Protein AF-0000000073250842 (afdb_homodimer)

Radius of gyration: 26.0 Å; Cα contacts (8 Å, |Δi|>4): 824; chains: 2; bounding box: 67×76×69 Å

Secondary structure (DSSP, 8-state):
--SS---HHHHHHHTT--STT-EEE--TT--HHHHHHHHHTT-EEEE-HHHHHHTT--SS-GGG-TT--SEEE----TTTS--SHHHHHHHHHHHHHHHHHHHHHHH------------HHHHTT-TTTSSS--TTS---EEEE---STTTHHHHHH-HHHIIIII--GGGEEEEEETTEEEEETTEEPPEEEEGGGSS-SS-------EEEEEEPHHHHHHHHHHHHHHHHHHHHHS-HHHHHHHHHHHTTSGGGTS--/--SS---HHHHHHHTT--STT-EEE--TT--HHHHHHHHHTT-EEEE-HHHHHHTT--SS-GGG-TT--SEEE----TTTS--SHHHHHHHHHHHHHHHHHHHHHHH------------HHHHTT-TTTSSS--TTS---EEEE---STTTHHHHHH-HHHIIIII--GGGEEEEEETTEEEEETTEEPPEEEEGGGSS-SS-------EEEEEEPHHHHHHHHHHHHHHHHHHHHHS-HHHHHHHHHHHTTSGGGTS--

InterPro domains:
  IPR006680 Amidohydrolase-related [PF01979] (78-181)
  IPR011059 Metal-dependent hydrolase, composite domain superfamily [G3DSA:2.30.40.10] (127-188)
  IPR011059 Metal-dependent hydrolase, composite domain superfamily [SSF51338] (118-209)
  IPR032466 Metal-dependent hydrolase [SSF51556] (9-132)
  IPR051607 Metallo-dependent Hydrolases [PTHR11271] (10-190)

Organism: Gibberella zeae (strain ATCC MYA-4620 / CBS 123657 / FGSC 9075 / NRRL 31084 / PH-1) (NCBI:txid229533)

pLDDT: mean 77.25, std 18.72, range [27.45, 96.19]

Foldseek 3Di:
DFDDDDCVLVVCVVVVNQALQAEAEQCARPDLVSLVSNVVRNYAYEYQQQCCVVVVSHLDLPQQDPSNLRYAYAHDDPVRHDRDVLVRLQSSLVSNQVSVCVVCVVVVDDDDDRPDRDQVCVSNVNVVADRDDDPPHFPWDWDFAQPDPQQVVVCVVPVVCSSNHRDDLQRGAWTAGRNRTQHHRSRGDFDFQQPVVPPDDPPPPPRSNRPVDTHDVVNVVVVVVVVVVVVVVVVVVDPVVVVVVVVCVVVPPVVVGPDD/DFDDQDCVLVVCVVVVNQALQAEAEQCARPDLVSLVSNVVRNYAYEYQQQCCVVVVSHLDLPQQDPSNLRYAYAHDDPVRHDRDVLVRLQSSLVSNQVSVCVVCVVVVDDDDDRPDRDQVCVSNVNVVADRDDDPPHFPWDWDFALPDPQQVVVCVVPVVCSSNHRDDLQRGAWTAGRNRTQHHRSRGDFDFQQVVVPPDDPPPPPRSNRPVDTHDVVNVVVVVVVVVVVVVVVVVVDPVVVVVVVVCVVVPPVVVGPDD

Structure (mmCIF, N/CA/C/O backbone):
data_AF-0000000073250842-model_v1
#
loop_
_entity.id
_entity.type
_entity.pdbx_description
1 polymer 'Chromosome 2, complete genome'
#
loop_
_atom_site.group_PDB
_atom_site.id
_atom_site.type_symbol
_atom_site.label_atom_id
_atom_site.label_alt_id
_atom_site.label_comp_id
_atom_site.label_asym_id
_atom_site.label_entity_id
_atom_site.label_seq_id
_atom_site.pdbx_PDB_ins_code
_atom_site.Cartn_x
_atom_site.Cartn_y
_atom_site.Cartn_z
_atom_site.occupancy
_atom_site.B_iso_or_equiv
_atom_site.auth_seq_id
_atom_site.auth_comp_id
_atom_site.auth_asym_id
_atom_site.auth_atom_id
_atom_site.pdbx_PDB_model_num
ATOM 1 N N . MET A 1 1 ? -15.117 -18.469 7.348 1 36.78 1 MET A N 1
ATOM 2 C CA . MET A 1 1 ? -13.945 -19.344 7.402 1 36.78 1 MET A CA 1
ATOM 3 C C . MET A 1 1 ? -14.125 -20.422 8.461 1 36.78 1 MET A C 1
ATOM 5 O O . MET A 1 1 ? -14.734 -20.188 9.5 1 36.78 1 MET A O 1
ATOM 9 N N . PRO A 1 2 ? -14.062 -21.625 8.008 1 42.16 2 PRO A N 1
ATOM 10 C CA . PRO A 1 2 ? -14.375 -22.672 8.992 1 42.16 2 PRO A CA 1
ATOM 11 C C . PRO A 1 2 ? -13.703 -22.438 10.336 1 42.16 2 PRO A C 1
ATOM 13 O O . PRO A 1 2 ? -12.633 -21.828 10.398 1 42.16 2 PRO A O 1
ATOM 16 N N . LYS A 1 3 ? -14.633 -22.641 11.297 1 47.72 3 LYS A N 1
ATOM 17 C CA . LYS A 1 3 ? -14.227 -22.797 12.688 1 47.72 3 LYS A CA 1
ATOM 18 C C . LYS A 1 3 ? -13.305 -24 12.867 1 47.72 3 LYS A C 1
ATOM 20 O O . LYS A 1 3 ? -13.586 -25.078 12.344 1 47.72 3 LYS A O 1
ATOM 25 N N . GLY A 1 4 ? -12.109 -23.734 13.086 1 57.78 4 GLY A N 1
ATOM 26 C CA . GLY A 1 4 ? -11.148 -24.766 13.438 1 57.78 4 GLY A CA 1
ATOM 27 C C . GLY A 1 4 ? -9.93 -24.781 12.531 1 57.78 4 GLY A C 1
ATOM 28 O O . GLY A 1 4 ? -9.828 -23.984 11.609 1 57.78 4 GLY A O 1
ATOM 29 N N . GLN A 1 5 ? -9.133 -25.766 12.938 1 69.44 5 GLN A N 1
ATOM 30 C CA . GLN A 1 5 ? -7.883 -25.969 12.211 1 69.44 5 GLN A CA 1
ATOM 31 C C . GLN A 1 5 ? -8.125 -26.656 10.875 1 69.44 5 GLN A C 1
ATOM 33 O O . GLN A 1 5 ? -8.75 -27.719 10.828 1 69.44 5 GLN A O 1
ATOM 38 N N . SER A 1 6 ? -7.738 -26.016 9.711 1 79.06 6 SER A N 1
ATOM 39 C CA . SER A 1 6 ? -7.848 -26.609 8.391 1 79.06 6 SER A CA 1
ATOM 40 C C . SER A 1 6 ? -7.129 -27.953 8.328 1 79.06 6 SER A C 1
ATOM 42 O O . SER A 1 6 ? -6.043 -28.109 8.891 1 79.06 6 SER A O 1
ATOM 44 N N . LYS A 1 7 ? -7.754 -29 7.699 1 88.81 7 LYS A N 1
ATOM 45 C CA . LYS A 1 7 ? -7.16 -30.328 7.531 1 88.81 7 LYS A CA 1
ATOM 46 C C . LYS A 1 7 ? -6.754 -30.562 6.078 1 88.81 7 LYS A C 1
ATOM 48 O O . LYS A 1 7 ? -6.488 -31.703 5.68 1 88.81 7 LYS A O 1
ATOM 53 N N . VAL A 1 8 ? -6.645 -29.562 5.375 1 88.81 8 VAL A N 1
ATOM 54 C CA . VAL A 1 8 ? -6.395 -29.625 3.938 1 88.81 8 VAL A CA 1
ATOM 55 C C . VAL A 1 8 ? -5.059 -30.312 3.68 1 88.81 8 VAL A C 1
ATOM 57 O O . VAL A 1 8 ? -4.973 -31.234 2.857 1 88.81 8 VAL A O 1
ATOM 60 N N . PRO A 1 9 ? -4.031 -30 4.438 1 92.38 9 PRO A N 1
ATOM 61 C CA . PRO A 1 9 ? -2.76 -30.688 4.176 1 92.38 9 PRO A CA 1
ATOM 62 C C . PRO A 1 9 ? -2.844 -32.188 4.395 1 92.38 9 PRO A C 1
ATOM 64 O O . PRO A 1 9 ? -2.34 -32.969 3.576 1 92.38 9 PRO A O 1
ATOM 67 N N . GLU A 1 10 ? -3.484 -32.562 5.414 1 93.75 10 GLU A N 1
ATOM 68 C CA . GLU A 1 10 ? -3.637 -34 5.703 1 93.75 10 GLU A CA 1
ATOM 69 C C . GLU A 1 10 ? -4.488 -34.688 4.645 1 93.75 10 GLU A C 1
ATOM 71 O O . GLU A 1 10 ? -4.191 -35.812 4.234 1 93.75 10 GLU A O 1
ATOM 76 N N . GLN A 1 11 ? -5.473 -34 4.293 1 93.06 11 GLN A N 1
ATOM 77 C CA . GLN A 1 11 ? -6.363 -34.562 3.275 1 93.06 11 GLN A CA 1
ATOM 78 C C . GLN A 1 11 ? -5.637 -34.75 1.946 1 93.06 11 GLN A C 1
ATOM 80 O O . GLN A 1 11 ? -5.766 -35.781 1.3 1 93.06 11 GLN A O 1
ATOM 85 N N . LEU A 1 12 ? -4.938 -33.75 1.578 1 93.88 12 LEU A N 1
ATOM 86 C CA . LEU A 1 12 ? -4.172 -33.844 0.339 1 93.88 12 LEU A CA 1
ATOM 87 C C . LEU A 1 12 ? -3.111 -34.938 0.436 1 93.88 12 LEU A C 1
ATOM 89 O O . LEU A 1 12 ? -2.857 -35.656 -0.538 1 93.88 12 LEU A O 1
ATOM 93 N N . SER A 1 13 ? -2.531 -35.094 1.581 1 94.19 13 SER A N 1
ATOM 94 C CA . SER A 1 13 ? -1.554 -36.156 1.809 1 94.19 13 SER A CA 1
ATOM 95 C C . SER A 1 13 ? -2.184 -37.531 1.645 1 94.19 13 SER A C 1
ATOM 97 O O . SER A 1 13 ? -1.63 -38.406 0.961 1 94.19 13 SER A O 1
ATOM 99 N N . ALA A 1 14 ? -3.283 -37.656 2.254 1 94.38 14 ALA A N 1
ATOM 100 C CA . ALA A 1 14 ? -3.99 -38.938 2.217 1 94.38 14 ALA A CA 1
ATOM 101 C C . ALA A 1 14 ? -4.352 -39.344 0.785 1 94.38 14 ALA A C 1
ATOM 103 O O . ALA A 1 14 ? -4.395 -40.531 0.446 1 94.38 14 ALA A O 1
ATOM 104 N N . CYS A 1 15 ? -4.543 -38.312 -0.047 1 95.12 15 CYS A N 1
ATOM 105 C CA . CYS A 1 15 ? -4.93 -38.531 -1.436 1 95.12 15 CYS A CA 1
ATOM 106 C C . CYS A 1 15 ? -3.703 -38.625 -2.334 1 95.12 15 CYS A C 1
ATOM 108 O O . CYS A 1 15 ? -3.828 -38.812 -3.547 1 95.12 15 CYS A O 1
ATOM 110 N N . GLY A 1 16 ? -2.504 -38.438 -1.726 1 94.12 16 GLY A N 1
ATOM 111 C CA . GLY A 1 16 ? -1.278 -38.5 -2.508 1 94.12 16 GLY A CA 1
ATOM 112 C C . GLY A 1 16 ? -1.083 -37.312 -3.41 1 94.12 16 GLY A C 1
ATOM 113 O O . GLY A 1 16 ? -0.461 -37.406 -4.469 1 94.12 16 GLY A O 1
ATOM 114 N N . LEU A 1 17 ? -1.635 -36.188 -3.008 1 93.75 17 LEU A N 1
ATOM 115 C CA . LEU A 1 17 ? -1.664 -35.031 -3.895 1 93.75 17 LEU A CA 1
ATOM 116 C C . LEU A 1 17 ? -0.632 -34 -3.467 1 93.75 17 LEU A C 1
ATOM 118 O O . LEU A 1 17 ? -0.398 -33.031 -4.18 1 93.75 17 LEU A O 1
ATOM 122 N N . LEU A 1 18 ? 0.034 -34.25 -2.393 1 94.38 18 LEU A N 1
ATOM 123 C CA . LEU A 1 18 ? 1.076 -33.312 -2.002 1 94.38 18 LEU A CA 1
ATOM 124 C C . LEU A 1 18 ? 2.346 -33.531 -2.816 1 94.38 18 LEU A C 1
ATOM 126 O O . LEU A 1 18 ? 2.689 -34.688 -3.139 1 94.38 18 LEU A O 1
ATOM 130 N N . GLY A 1 19 ? 2.973 -32.5 -3.16 1 93 19 GLY A N 1
ATOM 131 C CA . GLY A 1 19 ? 4.203 -32.562 -3.932 1 93 19 GLY A CA 1
ATOM 132 C C . GLY A 1 19 ? 4.609 -31.203 -4.5 1 93 19 GLY A C 1
ATOM 133 O O . GLY A 1 19 ? 3.934 -30.203 -4.277 1 93 19 GLY A O 1
ATOM 134 N N . PRO A 1 20 ? 5.688 -31.156 -5.199 1 89.38 20 PRO A N 1
ATOM 135 C CA . PRO A 1 20 ? 6.25 -29.906 -5.707 1 89.38 20 PRO A CA 1
ATOM 136 C C . PRO A 1 20 ? 5.414 -29.297 -6.832 1 89.38 20 PRO A C 1
ATOM 138 O O . PRO A 1 20 ? 5.637 -28.141 -7.215 1 89.38 20 PRO A O 1
ATOM 141 N N . ASP A 1 21 ? 4.438 -30.047 -7.277 1 87.75 21 ASP A N 1
ATOM 142 C CA . ASP A 1 21 ? 3.629 -29.547 -8.383 1 87.75 21 ASP A CA 1
ATOM 143 C C . ASP A 1 21 ? 2.34 -28.906 -7.879 1 87.75 21 ASP A C 1
ATOM 145 O O . ASP A 1 21 ? 1.506 -28.469 -8.672 1 87.75 21 ASP A O 1
ATOM 149 N N . ILE A 1 22 ? 2.203 -28.859 -6.609 1 87.81 22 ILE A N 1
ATOM 150 C CA . ILE A 1 22 ? 1.018 -28.266 -6.008 1 87.81 22 ILE A CA 1
ATOM 151 C C . ILE A 1 22 ? 1.411 -27.016 -5.223 1 87.81 22 ILE A C 1
ATOM 153 O O . ILE A 1 22 ? 2.414 -27.016 -4.504 1 87.81 22 ILE A O 1
ATOM 157 N N . LEU A 1 23 ? 0.635 -26 -5.496 1 89.25 23 LEU A N 1
ATOM 158 C CA . LEU A 1 23 ? 0.783 -24.766 -4.742 1 89.25 23 LEU A CA 1
ATOM 159 C C . LEU A 1 23 ? -0.416 -24.531 -3.826 1 89.25 23 LEU A C 1
ATOM 161 O O . LEU A 1 23 ? -1.564 -24.641 -4.262 1 89.25 23 LEU A O 1
ATOM 165 N N . LEU A 1 24 ? -0.116 -24.344 -2.561 1 90.12 24 LEU A N 1
ATOM 166 C CA . LEU A 1 24 ? -1.172 -23.984 -1.617 1 90.12 24 LEU A CA 1
ATOM 167 C C . LEU A 1 24 ? -1.134 -22.5 -1.288 1 90.12 24 LEU A C 1
ATOM 169 O O . LEU A 1 24 ? -0.072 -21.953 -0.979 1 90.12 24 LEU A O 1
ATOM 173 N N . THR A 1 25 ? -2.281 -21.859 -1.312 1 89.06 25 THR A N 1
ATOM 174 C CA . THR A 1 25 ? -2.346 -20.438 -1.036 1 89.06 25 THR A CA 1
ATOM 175 C C . THR A 1 25 ? -2.715 -20.172 0.422 1 89.06 25 THR A C 1
ATOM 177 O O . THR A 1 25 ? -3.4 -21 1.045 1 89.06 25 THR A O 1
ATOM 180 N N . HIS A 1 26 ? -2.201 -18.891 1.1 1 83.31 26 HIS A N 1
ATOM 181 C CA . HIS A 1 26 ? -2.49 -18.328 2.414 1 83.31 26 HIS A CA 1
ATOM 182 C C . HIS A 1 26 ? -1.671 -19.016 3.5 1 83.31 26 HIS A C 1
ATOM 184 O O . HIS A 1 26 ? -0.875 -18.375 4.188 1 83.31 26 HIS A O 1
ATOM 190 N N . GLY A 1 27 ? -1.862 -20.281 3.652 1 81.88 27 GLY A N 1
ATOM 191 C CA . GLY A 1 27 ? -1.092 -21.031 4.633 1 81.88 27 GLY A CA 1
ATOM 192 C C . GLY A 1 27 ? -1.225 -20.484 6.039 1 81.88 27 GLY A C 1
ATOM 193 O O . GLY A 1 27 ? -0.452 -20.844 6.93 1 81.88 27 GLY A O 1
ATOM 194 N N . SER A 1 28 ? -2.062 -19.531 6.266 1 79.62 28 SER A N 1
ATOM 195 C CA . SER A 1 28 ? -2.273 -18.969 7.602 1 79.62 28 SER A CA 1
ATOM 196 C C . SER A 1 28 ? -2.791 -20.031 8.562 1 79.62 28 SER A C 1
ATOM 198 O O . SER A 1 28 ? -3.643 -20.844 8.195 1 79.62 28 SER A O 1
ATOM 200 N N . GLY A 1 29 ? -2.219 -20.094 9.781 1 80.25 29 GLY A N 1
ATOM 201 C CA . GLY A 1 29 ? -2.699 -21.031 10.781 1 80.25 29 GLY A CA 1
ATOM 202 C C . GLY A 1 29 ? -2.09 -22.422 10.633 1 80.25 29 GLY A C 1
ATOM 203 O O . GLY A 1 29 ? -2.451 -23.344 11.359 1 80.25 29 GLY A O 1
ATOM 204 N N . THR A 1 30 ? -1.246 -22.547 9.727 1 87.94 30 THR A N 1
ATOM 205 C CA . THR A 1 30 ? -0.565 -23.812 9.555 1 87.94 30 THR A CA 1
ATOM 206 C C . THR A 1 30 ? 0.125 -24.25 10.852 1 87.94 30 THR A C 1
ATOM 208 O O . THR A 1 30 ? 0.906 -23.484 11.422 1 87.94 30 THR A O 1
ATOM 211 N N . THR A 1 31 ? -0.211 -25.469 11.305 1 89.88 31 THR A N 1
ATOM 212 C CA . THR A 1 31 ? 0.424 -26 12.508 1 89.88 31 THR A CA 1
ATOM 213 C C . THR A 1 31 ? 1.851 -26.453 12.219 1 89.88 31 THR A C 1
ATOM 215 O O . THR A 1 31 ? 2.211 -26.672 11.055 1 89.88 31 THR A O 1
ATOM 218 N N . PRO A 1 32 ? 2.607 -26.609 13.281 1 92.06 32 PRO A N 1
ATOM 219 C CA . PRO A 1 32 ? 3.963 -27.125 13.07 1 92.06 32 PRO A CA 1
ATOM 220 C C . PRO A 1 32 ? 3.975 -28.484 12.375 1 92.06 32 PRO A C 1
ATOM 222 O O . PRO A 1 32 ? 4.832 -28.734 11.531 1 92.06 32 PRO A O 1
ATOM 225 N N . GLU A 1 33 ? 3.051 -29.297 12.758 1 95.06 33 GLU A N 1
ATOM 226 C CA . GLU A 1 33 ? 2.949 -30.609 12.133 1 95.06 33 GLU A CA 1
ATOM 227 C C . GLU A 1 33 ? 2.615 -30.5 10.648 1 95.06 33 GLU A C 1
ATOM 229 O O . GLU A 1 33 ? 3.188 -31.203 9.812 1 95.06 33 GLU A O 1
ATOM 234 N N . GLN A 1 34 ? 1.774 -29.609 10.375 1 94.44 34 GLN A N 1
ATOM 235 C CA . GLN A 1 34 ? 1.407 -29.375 8.984 1 94.44 34 GLN A CA 1
ATOM 236 C C . GLN A 1 34 ? 2.572 -28.766 8.203 1 94.44 34 GLN A C 1
ATOM 238 O O . GLN A 1 34 ? 2.799 -29.125 7.043 1 94.44 34 GLN A O 1
ATOM 243 N N . ALA A 1 35 ? 3.217 -27.875 8.828 1 93.38 35 ALA A N 1
ATOM 244 C CA . ALA A 1 35 ? 4.387 -27.266 8.195 1 93.38 35 ALA A CA 1
ATOM 245 C C . ALA A 1 35 ? 5.422 -28.328 7.824 1 93.38 35 ALA A C 1
ATOM 247 O O . ALA A 1 35 ? 5.945 -28.328 6.707 1 93.38 35 ALA A O 1
ATOM 248 N N . SER A 1 36 ? 5.668 -29.219 8.75 1 95.75 36 SER A N 1
ATOM 249 C CA . SER A 1 36 ? 6.605 -30.312 8.516 1 95.75 36 SER A CA 1
ATOM 250 C C . SER A 1 36 ? 6.129 -31.219 7.375 1 95.75 36 SER A C 1
ATOM 252 O O . SER A 1 36 ? 6.922 -31.609 6.516 1 95.75 36 SER A O 1
ATOM 254 N N . LEU A 1 37 ? 4.926 -31.422 7.395 1 96 37 LEU A N 1
ATOM 255 C CA . LEU A 1 37 ? 4.316 -32.25 6.363 1 96 37 LEU A CA 1
ATOM 256 C C . LEU A 1 37 ? 4.488 -31.625 4.984 1 96 37 LEU A C 1
ATOM 258 O O . LEU A 1 37 ? 4.98 -32.281 4.059 1 96 37 LEU A O 1
ATOM 262 N N . LEU A 1 38 ? 4.145 -30.406 4.852 1 94.38 38 LEU A N 1
ATOM 263 C CA . LEU A 1 38 ? 4.215 -29.703 3.574 1 94.38 38 LEU A CA 1
ATOM 264 C C . LEU A 1 38 ? 5.652 -29.625 3.074 1 94.38 38 LEU A C 1
ATOM 266 O O . LEU A 1 38 ? 5.922 -29.875 1.896 1 94.38 38 LEU A O 1
ATOM 270 N N . THR A 1 39 ? 6.516 -29.344 3.996 1 92.69 39 THR A N 1
ATOM 271 C CA . THR A 1 39 ? 7.926 -29.219 3.645 1 92.69 39 THR A CA 1
ATOM 272 C C . THR A 1 39 ? 8.492 -30.562 3.182 1 92.69 39 THR A C 1
ATOM 274 O O . THR A 1 39 ? 9.25 -30.609 2.211 1 92.69 39 THR A O 1
ATOM 277 N N . SER A 1 40 ? 8.117 -31.609 3.846 1 95.69 40 SER A N 1
ATOM 278 C CA . SER A 1 40 ? 8.648 -32.938 3.525 1 95.69 40 SER A CA 1
ATOM 279 C C . SER A 1 40 ? 8.211 -33.375 2.135 1 95.69 40 SER A C 1
ATOM 281 O O . SER A 1 40 ? 8.922 -34.125 1.468 1 95.69 40 SER A O 1
ATOM 283 N N . PHE A 1 41 ? 7.16 -32.875 1.676 1 95.44 41 PHE A N 1
ATOM 284 C CA . PHE A 1 41 ? 6.641 -33.25 0.364 1 95.44 41 PHE A CA 1
ATOM 285 C C . PHE A 1 41 ? 7.094 -32.25 -0.699 1 95.44 41 PHE A C 1
ATOM 287 O O . PHE A 1 41 ? 6.773 -32.406 -1.878 1 95.44 41 PHE A O 1
ATOM 294 N N . GLY A 1 42 ? 7.688 -31.234 -0.221 1 92.5 42 GLY A N 1
ATOM 295 C CA . GLY A 1 42 ? 8.148 -30.234 -1.168 1 92.5 42 GLY A CA 1
ATOM 296 C C . GLY A 1 42 ? 7.039 -29.344 -1.688 1 92.5 42 GLY A C 1
ATOM 297 O O . GLY A 1 42 ? 7.129 -28.812 -2.795 1 92.5 42 GLY A O 1
ATOM 298 N N . THR A 1 43 ? 5.945 -29.234 -0.954 1 92.06 43 THR A N 1
ATOM 299 C CA . THR A 1 43 ? 4.801 -28.438 -1.365 1 92.06 43 THR A CA 1
ATOM 300 C C . THR A 1 43 ? 5.043 -26.953 -1.059 1 92.06 43 THR A C 1
ATOM 302 O O . THR A 1 43 ? 5.473 -26.609 0.042 1 92.06 43 THR A O 1
ATOM 305 N N . TYR A 1 44 ? 4.77 -26.172 -2.086 1 89.62 44 TYR A N 1
ATOM 306 C CA . TYR A 1 44 ? 5 -24.734 -1.936 1 89.62 44 TYR A CA 1
ATOM 307 C C . TYR A 1 44 ? 3.754 -24.031 -1.412 1 89.62 44 TYR A C 1
ATOM 309 O O . TYR A 1 44 ? 2.629 -24.469 -1.686 1 89.62 44 TYR A O 1
ATOM 317 N N . ILE A 1 45 ? 4 -22.953 -0.667 1 90.19 45 ILE A N 1
ATOM 318 C CA . ILE A 1 45 ? 2.945 -22.078 -0.159 1 90.19 45 ILE A CA 1
ATOM 319 C C . ILE A 1 45 ? 3.066 -20.703 -0.79 1 90.19 45 ILE A C 1
ATOM 321 O O . ILE A 1 45 ? 4.168 -20.156 -0.89 1 90.19 45 ILE A O 1
ATOM 325 N N . VAL A 1 46 ? 1.984 -20.188 -1.284 1 90.25 46 VAL A N 1
ATOM 326 C CA . VAL A 1 46 ? 1.922 -18.812 -1.769 1 90.25 46 VAL A CA 1
ATOM 327 C C . VAL A 1 46 ? 1.243 -17.922 -0.726 1 90.25 46 VAL A C 1
ATOM 329 O O . VAL A 1 46 ? 0.048 -18.078 -0.46 1 90.25 46 VAL A O 1
ATOM 332 N N . SER A 1 47 ? 2.049 -17.031 -0.156 1 90.12 47 SER A N 1
ATOM 333 C CA . SER A 1 47 ? 1.503 -16.031 0.766 1 90.12 47 SER A CA 1
ATOM 334 C C . SER A 1 47 ? 0.908 -14.852 0.014 1 90.12 47 SER A C 1
ATOM 336 O O . SER A 1 47 ? 1.547 -14.297 -0.879 1 90.12 47 SER A O 1
ATOM 338 N N . THR A 1 48 ? -0.311 -14.523 0.323 1 90.81 48 THR A N 1
ATOM 339 C CA . THR A 1 48 ? -0.991 -13.344 -0.187 1 90.81 48 THR A CA 1
ATOM 340 C C . THR A 1 48 ? -1.354 -12.391 0.952 1 90.81 48 THR A C 1
ATOM 342 O O . THR A 1 48 ? -2.482 -12.414 1.448 1 90.81 48 THR A O 1
ATOM 345 N N . PRO A 1 49 ? -0.442 -11.531 1.282 1 88.56 49 PRO A N 1
ATOM 346 C CA . PRO A 1 49 ? -0.478 -10.828 2.57 1 88.56 49 PRO A CA 1
ATOM 347 C C . PRO A 1 49 ? -1.733 -9.977 2.744 1 88.56 49 PRO A C 1
ATOM 349 O O . PRO A 1 49 ? -2.355 -10 3.811 1 88.56 49 PRO A O 1
ATOM 352 N N . ASP A 1 50 ? -2.105 -9.25 1.747 1 88.5 50 ASP A N 1
ATOM 353 C CA . ASP A 1 50 ? -3.254 -8.367 1.921 1 88.5 50 ASP A CA 1
ATOM 354 C C . ASP A 1 50 ? -4.535 -9.172 2.135 1 88.5 50 ASP A C 1
ATOM 356 O O . ASP A 1 50 ? -5.328 -8.859 3.029 1 88.5 50 ASP A O 1
ATOM 360 N N . THR A 1 51 ? -4.68 -10.18 1.359 1 87.12 51 THR A N 1
ATOM 361 C CA . THR A 1 51 ? -5.848 -11.031 1.521 1 87.12 51 THR A CA 1
ATOM 362 C C . THR A 1 51 ? -5.824 -11.727 2.881 1 87.12 51 THR A C 1
ATOM 364 O O . THR A 1 51 ? -6.863 -11.859 3.533 1 87.12 51 THR A O 1
ATOM 367 N N . GLU A 1 52 ? -4.727 -12.203 3.275 1 86.94 52 GLU A N 1
ATOM 368 C CA . GLU A 1 52 ? -4.59 -12.859 4.574 1 86.94 52 GLU A CA 1
ATOM 369 C C . GLU A 1 52 ? -4.973 -11.922 5.711 1 86.94 52 GLU A C 1
ATOM 371 O O . GLU A 1 52 ? -5.578 -12.344 6.699 1 86.94 52 GLU A O 1
ATOM 376 N N . ILE A 1 53 ? -4.652 -10.672 5.555 1 83.69 53 ILE A N 1
ATOM 377 C CA . ILE A 1 53 ? -4.988 -9.664 6.555 1 83.69 53 ILE A CA 1
ATOM 378 C C . ILE A 1 53 ? -6.488 -9.375 6.516 1 83.69 53 ILE A C 1
ATOM 380 O O . ILE A 1 53 ? -7.16 -9.398 7.547 1 83.69 53 ILE A O 1
ATOM 384 N N . PHE A 1 54 ? -7.012 -9.219 5.391 1 80 54 PHE A N 1
ATOM 385 C CA . PHE A 1 54 ? -8.367 -8.695 5.238 1 80 54 PHE A CA 1
ATOM 386 C C . PHE A 1 54 ? -9.398 -9.797 5.449 1 80 54 PHE A C 1
ATOM 388 O O . PHE A 1 54 ? -10.516 -9.531 5.887 1 80 54 PHE A O 1
ATOM 395 N N . MET A 1 55 ? -9.016 -10.953 5.227 1 75.88 55 MET A N 1
ATOM 396 C CA . MET A 1 55 ? -9.953 -12.055 5.406 1 75.88 55 MET A CA 1
ATOM 397 C C . MET A 1 55 ? -9.758 -12.727 6.762 1 75.88 55 MET A C 1
ATOM 399 O O . MET A 1 55 ? -10.375 -13.75 7.047 1 75.88 55 MET A O 1
ATOM 403 N N . ALA A 1 56 ? -8.945 -12.148 7.523 1 69 56 ALA A N 1
ATOM 404 C CA . ALA A 1 56 ? -8.695 -12.578 8.898 1 69 56 ALA A CA 1
ATOM 405 C C . ALA A 1 56 ? -8.211 -14.023 8.953 1 69 56 ALA A C 1
ATOM 407 O O . ALA A 1 56 ? -8.727 -14.828 9.734 1 69 56 ALA A O 1
ATOM 408 N N . LEU A 1 57 ? -7.352 -14.383 8.039 1 64.31 57 LEU A N 1
ATOM 409 C CA . LEU A 1 57 ? -6.91 -15.773 7.945 1 64.31 57 LEU A CA 1
ATOM 410 C C . LEU A 1 57 ? -5.895 -16.094 9.039 1 64.31 57 LEU A C 1
ATOM 412 O O . LEU A 1 57 ? -5.598 -17.266 9.289 1 64.31 57 LEU A O 1
ATOM 416 N N . GLY A 1 58 ? -5.5 -15.172 9.812 1 60.03 58 GLY A N 1
ATOM 417 C CA . GLY A 1 58 ? -4.555 -15.414 10.891 1 60.03 58 GLY A CA 1
ATOM 418 C C . GLY A 1 58 ? -3.594 -14.258 11.109 1 60.03 58 GLY A C 1
ATOM 419 O O . GLY A 1 58 ? -3.48 -13.367 10.266 1 60.03 58 GLY A O 1
ATOM 420 N N . ALA A 1 59 ? -3.074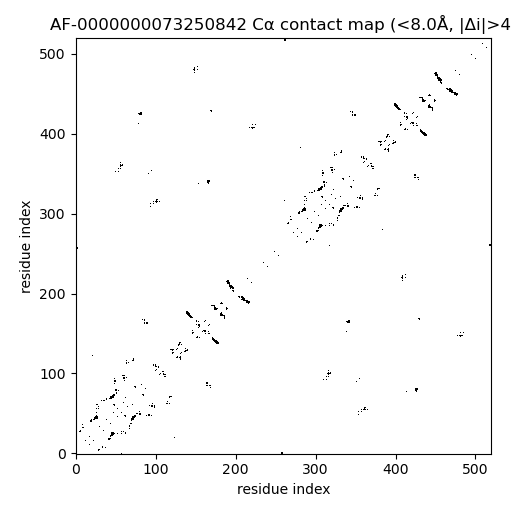 -14.312 12.328 1 57.75 59 ALA A N 1
ATOM 421 C CA . ALA A 1 59 ? -2.281 -13.18 12.789 1 57.75 59 ALA A CA 1
ATOM 422 C C . ALA A 1 59 ? -0.825 -13.312 12.359 1 57.75 59 ALA A C 1
ATOM 424 O O . ALA A 1 59 ? -0.098 -12.32 12.281 1 57.75 59 ALA A O 1
ATOM 425 N N . ASP A 1 60 ? -0.453 -14.516 11.945 1 67.94 60 ASP A N 1
ATOM 426 C CA . ASP A 1 60 ? 0.973 -14.68 11.68 1 67.94 60 ASP A CA 1
ATOM 427 C C . ASP A 1 60 ? 1.28 -14.508 10.195 1 67.94 60 ASP A C 1
ATOM 429 O O . ASP A 1 60 ? 0.673 -15.164 9.344 1 67.94 60 ASP A O 1
ATOM 433 N N . PRO A 1 61 ? 2.195 -13.633 9.984 1 75.31 61 PRO A N 1
ATOM 434 C CA . PRO A 1 61 ? 2.541 -13.438 8.578 1 75.31 61 PRO A CA 1
ATOM 435 C C . PRO A 1 61 ? 3.215 -14.656 7.953 1 75.31 61 PRO A C 1
ATOM 437 O O . PRO A 1 61 ? 4.359 -14.969 8.281 1 75.31 61 PRO A O 1
ATOM 440 N N . VAL A 1 62 ? 2.527 -15.336 7.055 1 80.19 62 VAL A N 1
ATOM 441 C CA . VAL A 1 62 ? 2.934 -16.594 6.434 1 80.19 62 VAL A CA 1
ATOM 442 C C . VAL A 1 62 ? 4.285 -16.422 5.75 1 80.19 62 VAL A C 1
ATOM 444 O O . VAL A 1 62 ? 5.164 -17.281 5.863 1 80.19 62 VAL A O 1
ATOM 447 N N . ALA A 1 63 ? 4.512 -15.289 5.219 1 78.44 63 ALA A N 1
ATOM 448 C CA . ALA A 1 63 ? 5.695 -15.016 4.402 1 78.44 63 ALA A CA 1
ATOM 449 C C . ALA A 1 63 ? 6.961 -15.016 5.254 1 78.44 63 ALA A C 1
ATOM 451 O O . ALA A 1 63 ? 8.062 -15.18 4.734 1 78.44 63 ALA A O 1
ATOM 452 N N . PHE A 1 64 ? 6.824 -14.938 6.543 1 80.56 64 PHE A N 1
ATOM 453 C CA . PHE A 1 64 ? 8.008 -14.773 7.383 1 80.56 64 PHE A CA 1
ATOM 454 C C . PHE A 1 64 ? 8.148 -15.938 8.352 1 80.56 64 PHE A C 1
ATOM 456 O O . PHE A 1 64 ? 8.992 -15.906 9.25 1 80.56 64 PHE A O 1
ATOM 463 N N . ARG A 1 65 ? 7.383 -16.922 8.156 1 84.25 65 ARG A N 1
ATOM 464 C CA . ARG A 1 65 ? 7.48 -18.094 9.023 1 84.25 65 ARG A CA 1
ATOM 465 C C . ARG A 1 65 ? 8.711 -18.938 8.672 1 84.25 65 ARG A C 1
ATOM 467 O O . ARG A 1 65 ? 8.898 -19.312 7.516 1 84.25 65 ARG A O 1
ATOM 474 N N . GLU A 1 66 ? 9.422 -19.25 9.719 1 82.81 66 GLU A N 1
ATOM 475 C CA . GLU A 1 66 ? 10.656 -20 9.531 1 82.81 66 GLU A CA 1
ATOM 476 C C . GLU A 1 66 ? 10.375 -21.469 9.234 1 82.81 66 GLU A C 1
ATOM 478 O O . GLU A 1 66 ? 11.133 -22.125 8.523 1 82.81 66 GLU A O 1
ATOM 483 N N . ASP A 1 67 ? 9.336 -21.984 9.742 1 87.56 67 ASP A N 1
ATOM 484 C CA . ASP A 1 67 ? 9.023 -23.391 9.57 1 87.56 67 ASP A CA 1
ATOM 485 C C . ASP A 1 67 ? 8.312 -23.641 8.242 1 87.56 67 ASP A C 1
ATOM 487 O O . ASP A 1 67 ? 7.961 -24.781 7.926 1 87.56 67 ASP A O 1
ATOM 491 N N . LEU A 1 68 ? 8.164 -22.609 7.48 1 88.38 68 LEU A N 1
ATOM 492 C CA . LEU A 1 68 ? 7.629 -22.703 6.129 1 88.38 68 LEU A CA 1
ATOM 493 C C . LEU A 1 68 ? 8.633 -22.188 5.105 1 88.38 68 LEU A C 1
ATOM 495 O O . LEU A 1 68 ? 8.398 -21.172 4.453 1 88.38 68 LEU A O 1
ATOM 499 N N . PRO A 1 69 ? 9.68 -22.969 4.867 1 85.06 69 PRO A N 1
ATOM 500 C CA . PRO A 1 69 ? 10.781 -22.484 4.039 1 85.06 69 PRO A CA 1
ATOM 501 C C . PRO A 1 69 ? 10.422 -22.406 2.559 1 85.06 69 PRO A C 1
ATOM 503 O O . PRO A 1 69 ? 11.086 -21.688 1.795 1 85.06 69 PRO A O 1
ATOM 506 N N . LEU A 1 70 ? 9.398 -23.109 2.131 1 87.88 70 LEU A N 1
ATOM 507 C CA . LEU A 1 70 ? 8.992 -23.125 0.73 1 87.88 70 LEU A CA 1
ATOM 508 C C . LEU A 1 70 ? 7.824 -22.172 0.497 1 87.88 70 LEU A C 1
ATOM 510 O O . LEU A 1 70 ? 6.746 -22.609 0.077 1 87.88 70 LEU A O 1
ATOM 514 N N . THR A 1 71 ? 8.094 -20.875 0.796 1 89 71 THR A N 1
ATOM 515 C CA . THR A 1 71 ? 7.043 -19.875 0.693 1 89 71 THR A CA 1
ATOM 516 C C . THR A 1 71 ? 7.449 -18.766 -0.283 1 89 71 THR A C 1
ATOM 518 O O . THR A 1 71 ? 8.594 -18.312 -0.281 1 89 71 THR A O 1
ATOM 521 N N . CYS A 1 72 ? 6.531 -18.391 -1.174 1 88.06 72 CYS A N 1
ATOM 522 C CA . CYS A 1 72 ? 6.699 -17.219 -2.031 1 88.06 72 CYS A CA 1
ATOM 523 C C . CYS A 1 72 ? 5.527 -16.266 -1.883 1 88.06 72 CYS A C 1
ATOM 525 O O . CYS A 1 72 ? 4.539 -16.578 -1.219 1 88.06 72 CYS A O 1
ATOM 527 N N . LEU A 1 73 ? 5.672 -15.062 -2.451 1 88.5 73 LEU A N 1
ATOM 528 C CA . LEU A 1 73 ? 4.605 -14.07 -2.4 1 88.5 73 LEU A CA 1
ATOM 529 C C . LEU A 1 73 ? 3.736 -14.141 -3.652 1 88.5 73 LEU A C 1
ATOM 531 O O . LEU A 1 73 ? 4.227 -14.469 -4.734 1 88.5 73 LEU A O 1
ATOM 535 N N . GLY A 1 74 ? 2.514 -13.883 -3.453 1 89.88 74 GLY A N 1
ATOM 536 C CA . GLY A 1 74 ? 1.562 -13.789 -4.547 1 89.88 74 GLY A CA 1
ATOM 537 C C . GLY A 1 74 ? 0.442 -12.797 -4.277 1 89.88 74 GLY A C 1
ATOM 538 O O . GLY A 1 74 ? 0.451 -12.109 -3.256 1 89.88 74 GLY A O 1
ATOM 539 N N . A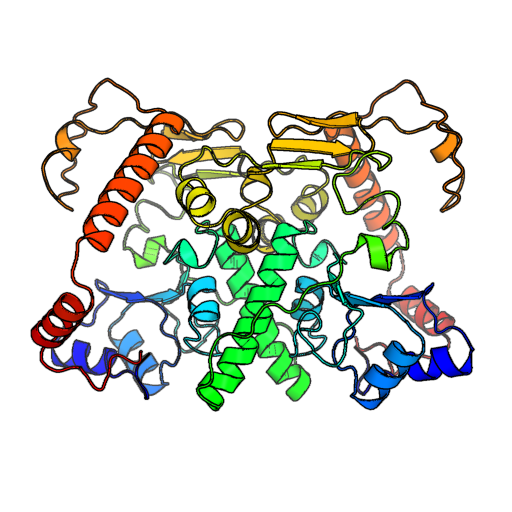LA A 1 75 ? -0.389 -12.672 -5.32 1 89.12 75 ALA A N 1
ATOM 540 C CA . ALA A 1 75 ? -1.596 -11.852 -5.211 1 89.12 75 ALA A CA 1
ATOM 541 C C . ALA A 1 75 ? -2.852 -12.703 -5.395 1 89.12 75 ALA A C 1
ATOM 543 O O . ALA A 1 75 ? -2.859 -13.648 -6.184 1 89.12 75 ALA A O 1
ATOM 544 N N . ASP A 1 76 ? -3.828 -12.422 -4.648 1 88.5 76 ASP A N 1
ATOM 545 C CA . ASP A 1 76 ? -5.039 -13.234 -4.656 1 88.5 76 ASP A CA 1
ATOM 546 C C . ASP A 1 76 ? -6.211 -12.461 -5.262 1 88.5 76 ASP A C 1
ATOM 548 O O . ASP A 1 76 ? -6.383 -12.445 -6.484 1 88.5 76 ASP A O 1
ATOM 552 N N . CYS A 1 77 ? -6.949 -11.695 -4.465 1 83.38 77 CYS A N 1
ATOM 553 C CA . CYS A 1 77 ? -8.164 -11.062 -4.957 1 83.38 77 CYS A CA 1
ATOM 554 C C . CYS A 1 77 ? -8.016 -9.547 -4.988 1 83.38 77 CYS A C 1
ATOM 556 O O . CYS A 1 77 ? -7.469 -8.953 -4.055 1 83.38 77 CYS A O 1
ATOM 558 N N . ARG A 1 78 ? -8.562 -9.008 -6.066 1 81 78 ARG A N 1
ATOM 559 C CA . ARG A 1 78 ? -8.484 -7.566 -6.258 1 81 78 ARG A CA 1
ATOM 560 C C . ARG A 1 78 ? -9.43 -6.84 -5.305 1 81 78 ARG A C 1
ATOM 562 O O . ARG A 1 78 ? -9.266 -5.645 -5.047 1 81 78 ARG A O 1
ATOM 569 N N . SER A 1 79 ? -10.391 -7.539 -4.809 1 79.44 79 SER A N 1
ATOM 570 C CA . SER A 1 79 ? -11.359 -6.91 -3.916 1 79.44 79 SER A CA 1
ATOM 571 C C . SER A 1 79 ? -10.719 -6.547 -2.58 1 79.44 79 SER A C 1
ATOM 573 O O . SER A 1 79 ? -11.258 -5.719 -1.836 1 79.44 79 SER A O 1
ATOM 575 N N . CYS A 1 80 ? -9.523 -7.07 -2.312 1 81.88 80 CYS A N 1
ATOM 576 C CA . CYS A 1 80 ? -8.859 -6.797 -1.046 1 81.88 80 CYS A CA 1
ATOM 577 C C . CYS A 1 80 ? -7.895 -5.621 -1.177 1 81.88 80 CYS A C 1
ATOM 579 O O . CYS A 1 80 ? -7.609 -4.934 -0.195 1 81.88 80 CYS A O 1
ATOM 581 N N . GLY A 1 81 ? -7.426 -5.414 -2.309 1 87.44 81 GLY A N 1
ATOM 582 C CA . GLY A 1 81 ? -6.445 -4.363 -2.527 1 87.44 81 GLY A CA 1
ATOM 583 C C . GLY A 1 81 ? -5.719 -4.492 -3.854 1 87.44 81 GLY A C 1
ATOM 584 O O . GLY A 1 81 ? -6.094 -5.312 -4.695 1 87.44 81 GLY A O 1
ATOM 585 N N . PRO A 1 82 ? -4.727 -3.635 -3.988 1 90.88 82 PRO A N 1
ATOM 586 C CA . PRO A 1 82 ? -3.934 -3.711 -5.219 1 90.88 82 PRO A CA 1
ATOM 587 C C . PRO A 1 82 ? -3.244 -5.062 -5.395 1 90.88 82 PRO A C 1
ATOM 589 O O . PRO A 1 82 ? -2.791 -5.66 -4.418 1 90.88 82 PRO A O 1
ATOM 592 N N . VAL A 1 83 ? -3.141 -5.539 -6.605 1 89.81 83 VAL A N 1
ATOM 593 C CA . VAL A 1 83 ? -2.625 -6.883 -6.859 1 89.81 83 VAL A CA 1
ATOM 594 C C . VAL A 1 83 ? -1.151 -6.805 -7.25 1 89.81 83 VAL A C 1
ATOM 596 O O . VAL A 1 83 ? -0.49 -7.832 -7.406 1 89.81 83 VAL A O 1
ATOM 599 N N . ASN A 1 84 ? -0.592 -5.598 -7.332 1 90.81 84 ASN A N 1
ATOM 600 C CA . ASN A 1 84 ? 0.812 -5.508 -7.719 1 90.81 84 ASN A CA 1
ATOM 601 C C . ASN A 1 84 ? 1.733 -5.992 -6.605 1 90.81 84 ASN A C 1
ATOM 603 O O . ASN A 1 84 ? 1.423 -5.828 -5.422 1 90.81 84 ASN A O 1
ATOM 607 N N . MET A 1 85 ? 2.871 -6.512 -6.992 1 90.75 85 MET A N 1
ATOM 608 C CA . MET A 1 85 ? 3.75 -7.207 -6.055 1 90.75 85 MET A CA 1
ATOM 609 C C . MET A 1 85 ? 4.418 -6.223 -5.105 1 90.75 85 MET A C 1
ATOM 611 O O . MET A 1 85 ? 4.797 -6.586 -3.988 1 90.75 85 MET A O 1
ATOM 615 N N . ILE A 1 86 ? 4.613 -4.961 -5.52 1 91.06 86 ILE A N 1
ATOM 616 C CA . ILE A 1 86 ? 5.199 -3.967 -4.629 1 91.06 86 ILE A CA 1
ATOM 617 C 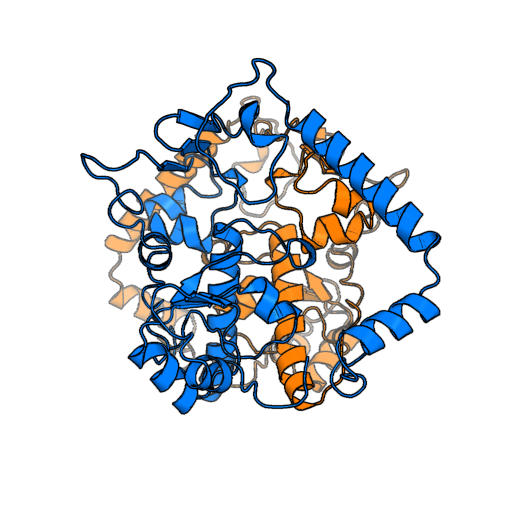C . ILE A 1 86 ? 4.301 -3.771 -3.408 1 91.06 86 ILE A C 1
ATOM 619 O O . ILE A 1 86 ? 4.773 -3.807 -2.27 1 91.06 86 ILE A O 1
ATOM 623 N N . TYR A 1 87 ? 3.014 -3.658 -3.68 1 91.94 87 TYR A N 1
ATOM 624 C CA . TYR A 1 87 ? 2.033 -3.537 -2.607 1 91.94 87 TYR A CA 1
ATOM 625 C C . TYR A 1 87 ? 2.033 -4.781 -1.726 1 91.94 87 TYR A C 1
ATOM 627 O O . TYR A 1 87 ? 2.027 -4.676 -0.497 1 91.94 87 TYR A O 1
ATOM 635 N N . GLN A 1 88 ? 2.062 -5.902 -2.285 1 90.88 88 GLN A N 1
ATOM 636 C CA . GLN A 1 88 ? 2.045 -7.141 -1.517 1 90.88 88 GLN A CA 1
ATOM 637 C C . GLN A 1 88 ? 3.273 -7.25 -0.618 1 90.88 88 GLN A C 1
ATOM 639 O O . GLN A 1 88 ? 3.176 -7.707 0.522 1 90.88 88 GLN A O 1
ATOM 644 N N . MET A 1 89 ? 4.418 -6.875 -1.121 1 89 89 MET A N 1
ATOM 645 C CA . MET A 1 89 ? 5.633 -6.879 -0.311 1 89 89 MET A CA 1
ATOM 646 C C . MET A 1 89 ? 5.5 -5.926 0.871 1 89 89 MET A C 1
ATOM 648 O O . MET A 1 89 ? 5.898 -6.254 1.989 1 89 89 MET A O 1
ATOM 652 N N . GLN A 1 90 ? 4.961 -4.797 0.583 1 89.38 90 GLN A N 1
ATOM 653 C CA . GLN A 1 90 ? 4.797 -3.801 1.635 1 89.38 90 GLN A CA 1
ATOM 654 C C . GLN A 1 90 ? 3.814 -4.281 2.699 1 89.38 90 GLN A C 1
ATOM 656 O O . GLN A 1 90 ? 4.043 -4.086 3.895 1 89.38 90 GLN A O 1
ATOM 661 N N . MET A 1 91 ? 2.783 -4.906 2.256 1 89.44 91 MET A N 1
ATOM 662 C CA . MET A 1 91 ? 1.812 -5.465 3.195 1 89.44 91 MET A CA 1
ATOM 663 C C . MET A 1 91 ? 2.438 -6.582 4.023 1 89.44 91 MET A C 1
ATOM 665 O O . MET A 1 91 ? 2.176 -6.691 5.223 1 89.44 91 MET A O 1
ATOM 669 N N . ALA A 1 92 ? 3.227 -7.371 3.395 1 86.5 92 ALA A N 1
ATOM 670 C CA . ALA A 1 92 ? 3.906 -8.453 4.105 1 86.5 92 ALA A CA 1
ATOM 671 C C . ALA A 1 92 ? 4.824 -7.895 5.191 1 86.5 92 ALA A C 1
ATOM 673 O O . ALA A 1 92 ? 4.82 -8.383 6.328 1 86.5 92 ALA A O 1
ATOM 674 N N . LEU A 1 93 ? 5.551 -6.922 4.836 1 84.12 93 LEU A N 1
ATOM 675 C CA . LEU A 1 93 ? 6.477 -6.305 5.777 1 84.12 93 LEU A CA 1
ATOM 676 C C . LEU A 1 93 ? 5.723 -5.652 6.934 1 84.12 93 LEU A C 1
ATOM 678 O O . LEU A 1 93 ? 6.125 -5.777 8.094 1 84.12 93 LEU A O 1
ATOM 682 N N . ALA A 1 94 ? 4.734 -4.992 6.559 1 84 94 ALA A N 1
ATOM 683 C CA . ALA A 1 94 ? 3.924 -4.344 7.586 1 84 94 ALA A CA 1
ATOM 684 C C . ALA A 1 94 ? 3.336 -5.367 8.547 1 84 94 ALA A C 1
ATOM 686 O O . ALA A 1 94 ? 3.324 -5.152 9.766 1 84 94 ALA A O 1
ATOM 687 N N . SER A 1 95 ? 2.836 -6.383 8.023 1 82.62 95 SER A N 1
ATOM 688 C CA . SER A 1 95 ? 2.244 -7.438 8.844 1 82.62 95 SER A CA 1
ATOM 689 C C . SER A 1 95 ? 3.277 -8.055 9.773 1 82.62 95 SER A C 1
ATOM 691 O O . SER A 1 95 ? 2.988 -8.312 10.945 1 82.62 95 SER A O 1
ATOM 693 N N . ASP A 1 96 ? 4.359 -8.312 9.234 1 80.5 96 ASP A N 1
ATOM 694 C CA . ASP A 1 96 ? 5.434 -8.883 10.039 1 80.5 96 ASP A CA 1
ATOM 695 C C . ASP A 1 96 ? 5.836 -7.941 11.172 1 80.5 96 ASP A C 1
ATOM 697 O O . ASP A 1 96 ? 5.98 -8.367 12.32 1 80.5 96 ASP A O 1
ATOM 701 N N . ARG A 1 97 ? 5.984 -6.754 10.82 1 78.88 97 ARG A N 1
ATOM 702 C CA . ARG A 1 97 ? 6.395 -5.766 11.812 1 78.88 97 ARG A CA 1
ATOM 703 C C . ARG A 1 97 ? 5.328 -5.598 12.891 1 78.88 97 ARG A C 1
ATOM 705 O O . ARG A 1 97 ? 5.652 -5.492 14.078 1 78.88 97 ARG A O 1
ATOM 712 N N . ALA A 1 98 ? 4.16 -5.547 12.469 1 77.69 98 ALA A N 1
ATOM 713 C CA . ALA A 1 98 ? 3.061 -5.43 13.422 1 77.69 98 ALA A CA 1
ATOM 714 C C . ALA A 1 98 ? 3.055 -6.605 14.398 1 77.69 98 ALA A C 1
ATOM 716 O O . ALA A 1 98 ? 2.846 -6.418 15.602 1 77.69 98 ALA A O 1
ATOM 717 N N . THR A 1 99 ? 3.275 -7.734 13.898 1 73.94 99 THR A N 1
ATOM 718 C CA . THR A 1 99 ? 3.291 -8.938 14.711 1 73.94 99 THR A CA 1
ATOM 719 C C . THR A 1 99 ? 4.469 -8.922 15.688 1 73.94 99 THR A C 1
ATOM 721 O O . THR A 1 99 ? 4.312 -9.258 16.859 1 73.94 99 THR A O 1
ATOM 724 N N . GLN A 1 100 ? 5.59 -8.547 15.141 1 71.19 100 GLN A N 1
ATOM 725 C CA . GLN A 1 100 ? 6.777 -8.461 15.984 1 71.19 100 GLN A CA 1
ATOM 726 C C . GLN A 1 100 ? 6.594 -7.426 17.094 1 71.19 100 GLN A C 1
ATOM 728 O O . GLN A 1 100 ? 7.02 -7.641 18.234 1 71.19 100 GLN A O 1
ATOM 733 N N . ASN A 1 101 ? 6.051 -6.414 16.625 1 65 101 ASN A N 1
ATOM 734 C CA . ASN A 1 101 ? 5.809 -5.352 17.594 1 65 101 ASN A CA 1
ATOM 735 C C . ASN A 1 101 ? 4.879 -5.809 18.719 1 65 101 ASN A C 1
ATOM 737 O O . ASN A 1 101 ? 5.086 -5.465 19.891 1 65 101 ASN A O 1
ATOM 741 N N . THR A 1 102 ? 3.951 -6.496 18.328 1 61.62 102 THR A N 1
ATOM 742 C CA . THR A 1 102 ? 3.033 -7.031 19.328 1 61.62 102 THR A CA 1
ATOM 743 C C . THR A 1 102 ? 3.758 -7.984 20.266 1 61.62 102 THR A C 1
ATOM 745 O O . THR A 1 102 ? 3.527 -7.957 21.484 1 61.62 102 THR A O 1
ATOM 748 N N . LYS A 1 103 ? 4.629 -8.695 19.594 1 61.44 103 LYS A N 1
ATOM 749 C CA . LYS A 1 103 ? 5.398 -9.633 20.406 1 61.44 103 LYS A CA 1
ATOM 750 C C . LYS A 1 103 ? 6.453 -8.906 21.234 1 61.44 103 LYS A C 1
ATOM 752 O O . LYS A 1 103 ? 6.672 -9.242 22.406 1 61.44 103 LYS A O 1
ATOM 757 N N . THR A 1 104 ? 7.215 -8.047 20.375 1 54.34 104 THR A N 1
ATOM 758 C CA . THR A 1 104 ? 8.289 -7.312 21.031 1 54.34 104 THR A CA 1
ATOM 759 C C . THR A 1 104 ? 7.727 -6.367 22.094 1 54.34 104 THR A C 1
ATOM 761 O O . THR A 1 104 ? 8.305 -6.223 23.172 1 54.34 104 THR A O 1
ATOM 764 N N . PHE A 1 105 ? 6.859 -5.441 21.484 1 48.59 105 PHE A N 1
ATOM 765 C CA . PHE A 1 105 ? 6.25 -4.652 22.562 1 48.59 105 PHE A CA 1
ATOM 766 C C . PHE A 1 105 ? 5.926 -5.527 23.766 1 48.59 105 PHE A C 1
ATOM 768 O O . PHE A 1 105 ? 6.02 -5.074 24.906 1 48.59 105 PHE A O 1
ATOM 775 N N . SER A 1 106 ? 5.633 -6.734 23.312 1 43.19 106 SER A N 1
ATOM 776 C CA . SER A 1 106 ? 5.504 -7.656 24.438 1 43.19 106 SER A CA 1
ATOM 777 C C . SER A 1 106 ? 6.871 -8.117 24.938 1 43.19 106 SER A C 1
ATOM 779 O O . SER A 1 106 ? 7.074 -8.297 26.141 1 43.19 106 SER A O 1
ATOM 781 N N . SER A 1 107 ? 7.805 -8.516 24 1 44.28 107 SER A N 1
ATOM 782 C CA . SER A 1 107 ? 9.055 -9.117 24.453 1 44.28 107 SER A CA 1
ATOM 783 C C . SER A 1 107 ? 10.242 -8.195 24.172 1 44.28 107 SER A C 1
ATOM 785 O O . SER A 1 107 ? 11.312 -8.367 24.75 1 44.28 107 SER A O 1
ATOM 787 N N . GLY A 1 108 ? 10.305 -7.012 23.688 1 36.59 108 GLY A N 1
ATOM 788 C CA . GLY A 1 108 ? 11.344 -6.012 23.484 1 36.59 108 GLY A CA 1
ATOM 789 C C . GLY A 1 108 ? 12.195 -6.285 22.266 1 36.59 108 GLY A C 1
ATOM 790 O O . GLY A 1 108 ? 13.242 -5.656 22.078 1 36.59 108 GLY A O 1
ATOM 791 N N . HIS A 1 109 ? 12.336 -7.477 21.688 1 37.47 109 HIS A N 1
ATOM 792 C CA . HIS A 1 109 ? 13.383 -7.809 20.719 1 37.47 109 HIS A CA 1
ATOM 793 C C . HIS A 1 109 ? 12.969 -7.43 19.312 1 37.47 109 HIS A C 1
ATOM 795 O O . HIS A 1 109 ? 11.805 -7.574 18.938 1 37.47 109 HIS A O 1
ATOM 801 N N . TYR A 1 110 ? 13.781 -6.598 18.594 1 38.19 110 TYR A N 1
ATOM 802 C CA . TYR A 1 110 ? 13.633 -5.898 17.328 1 38.19 110 TYR A CA 1
ATOM 803 C C . TYR A 1 110 ? 13.375 -6.883 16.188 1 38.19 110 TYR A C 1
ATOM 805 O O . TYR A 1 110 ? 13.508 -8.094 16.375 1 38.19 110 TYR A O 1
ATOM 813 N N . LEU A 1 111 ? 14.016 -6.488 14.875 1 42.25 111 LEU A N 1
ATOM 814 C CA . LEU A 1 111 ? 13.805 -6.391 13.43 1 42.25 111 LEU A CA 1
ATOM 815 C C . LEU A 1 111 ? 14.031 -7.738 12.758 1 42.25 111 LEU A C 1
ATOM 817 O O . LEU A 1 111 ? 15.141 -8.281 12.812 1 42.25 111 LEU A O 1
ATOM 821 N N . GLY A 1 112 ? 13.148 -8.477 12.578 1 41.62 112 GLY A N 1
ATOM 822 C CA . GLY A 1 112 ? 13.281 -9.719 11.844 1 41.62 112 GLY A CA 1
ATOM 823 C C . GLY A 1 112 ? 13.75 -9.531 10.414 1 41.62 112 GLY A C 1
ATOM 824 O O . GLY A 1 112 ? 13.469 -8.5 9.797 1 41.62 112 GLY A O 1
ATOM 825 N N . LYS A 1 113 ? 14.945 -9.992 10.148 1 41.84 113 LYS A N 1
ATOM 826 C CA . LYS A 1 113 ? 15.461 -10.117 8.789 1 41.84 113 LYS A CA 1
ATOM 827 C C . LYS A 1 113 ? 14.438 -10.789 7.879 1 41.84 113 LYS A C 1
ATOM 829 O O . LYS A 1 113 ? 13.797 -11.773 8.266 1 41.84 113 LYS A O 1
ATOM 834 N N . PRO A 1 114 ? 13.977 -9.961 6.859 1 43.88 114 PRO A N 1
ATOM 835 C CA . PRO A 1 114 ? 13.141 -10.633 5.863 1 43.88 114 PRO A CA 1
ATOM 836 C C . PRO A 1 114 ? 13.688 -11.992 5.453 1 43.88 114 PRO A C 1
ATOM 838 O O . PRO A 1 114 ? 14.898 -12.141 5.242 1 43.88 114 PRO A O 1
ATOM 841 N N . ARG A 1 115 ? 13.258 -13.023 5.996 1 47.97 115 ARG A N 1
ATOM 842 C CA . ARG A 1 115 ? 13.688 -14.266 5.375 1 47.97 115 ARG A CA 1
ATOM 843 C C . ARG A 1 115 ? 13.359 -14.273 3.885 1 47.97 115 ARG A C 1
ATOM 845 O O . ARG A 1 115 ? 12.445 -13.586 3.439 1 47.97 115 ARG A O 1
ATOM 852 N N . ALA A 1 116 ? 14.305 -14.93 3.188 1 45.56 116 ALA A N 1
ATOM 853 C CA . ALA A 1 116 ? 14.398 -15.055 1.736 1 45.56 116 ALA A CA 1
ATOM 854 C C . ALA A 1 116 ? 13.102 -15.594 1.147 1 45.56 116 ALA A C 1
ATOM 856 O O . ALA A 1 116 ? 12.68 -16.703 1.471 1 45.56 116 ALA A O 1
ATOM 857 N N . ILE A 1 117 ? 11.961 -14.766 0.963 1 53.41 117 ILE A N 1
ATOM 858 C CA . ILE A 1 117 ? 10.875 -15.133 0.056 1 53.41 117 ILE A CA 1
ATOM 859 C C . ILE A 1 117 ? 11.453 -15.75 -1.213 1 53.41 117 ILE A C 1
ATOM 861 O O . ILE A 1 117 ? 12.406 -15.227 -1.792 1 53.41 117 ILE A O 1
ATOM 865 N N . ILE A 1 118 ? 11.172 -17.109 -1.26 1 57 118 ILE A N 1
ATOM 866 C CA . ILE A 1 118 ? 11.656 -17.812 -2.445 1 57 118 ILE A CA 1
ATOM 867 C C . ILE A 1 118 ? 11.203 -17.078 -3.701 1 57 118 ILE A C 1
ATOM 869 O O . ILE A 1 118 ? 10.125 -16.484 -3.729 1 57 118 ILE A O 1
ATOM 873 N N . GLN A 1 119 ? 12.125 -17.266 -4.531 1 67.56 119 GLN A N 1
ATOM 874 C CA . GLN A 1 119 ? 11.812 -16.734 -5.848 1 67.56 119 GLN A CA 1
ATOM 875 C C . GLN A 1 119 ? 10.609 -17.438 -6.465 1 67.56 119 GLN A C 1
ATOM 877 O O . GLN A 1 119 ? 10.57 -18.672 -6.52 1 67.56 119 GLN A O 1
ATOM 882 N N . ALA A 1 120 ? 9.703 -16.688 -6.723 1 69.19 120 ALA A N 1
ATOM 883 C CA . ALA A 1 120 ? 8.469 -17.219 -7.305 1 69.19 120 ALA A CA 1
ATOM 884 C C . ALA A 1 120 ? 8.773 -18.094 -8.508 1 69.19 120 ALA A C 1
ATOM 886 O O . ALA A 1 120 ? 8.086 -19.094 -8.75 1 69.19 120 ALA A O 1
ATOM 887 N N . ALA A 1 121 ? 9.852 -17.781 -9.203 1 67.69 121 ALA A N 1
ATOM 888 C CA . ALA A 1 121 ? 10.211 -18.578 -10.367 1 67.69 121 ALA A CA 1
ATOM 889 C C . ALA A 1 121 ? 10.508 -20.016 -9.977 1 67.69 121 ALA A C 1
ATOM 891 O O . ALA A 1 121 ? 10.188 -20.953 -10.727 1 67.69 121 ALA A O 1
ATOM 892 N N . ARG A 1 122 ? 11.117 -20.188 -8.891 1 69.81 122 ARG A N 1
ATOM 893 C CA . ARG A 1 122 ? 11.406 -21.531 -8.398 1 69.81 122 ARG A CA 1
ATOM 894 C C . ARG A 1 122 ? 10.117 -22.25 -8 1 69.81 122 ARG A C 1
ATOM 896 O O . ARG A 1 122 ? 9.938 -23.422 -8.305 1 69.81 122 ARG A O 1
ATOM 903 N N . VAL A 1 123 ? 9.219 -21.531 -7.488 1 71.69 123 VAL A N 1
ATOM 904 C CA . VAL A 1 123 ? 7.965 -22.078 -6.969 1 71.69 123 VAL A CA 1
ATOM 905 C C . VAL A 1 123 ? 7.105 -22.594 -8.125 1 71.69 123 VAL A C 1
ATOM 907 O O . VAL A 1 123 ? 6.422 -23.609 -8 1 71.69 123 VAL A O 1
ATOM 910 N N . ILE A 1 124 ? 7.254 -21.953 -9.273 1 72.19 124 ILE A N 1
ATOM 911 C CA . ILE A 1 124 ? 6.422 -22.359 -10.398 1 72.19 124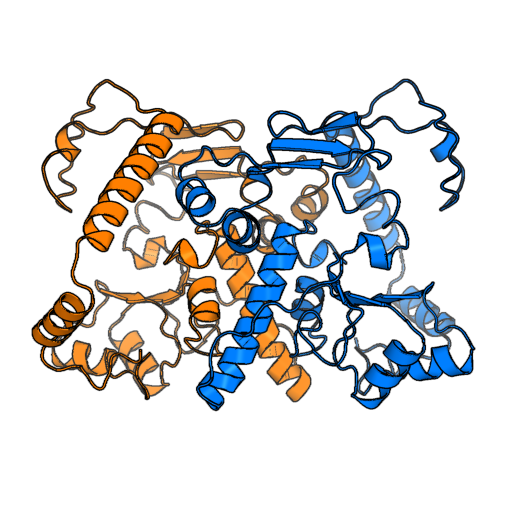 ILE A CA 1
ATOM 912 C C . ILE A 1 124 ? 7.254 -23.172 -11.391 1 72.19 124 ILE A C 1
ATOM 914 O O . ILE A 1 124 ? 6.875 -23.328 -12.547 1 72.19 124 ILE A O 1
ATOM 918 N N . ASN A 1 125 ? 8.406 -23.531 -11 1 74.06 125 ASN A N 1
ATOM 919 C CA . ASN A 1 125 ? 9.305 -24.391 -11.758 1 74.06 125 ASN A CA 1
ATOM 920 C C . ASN A 1 125 ? 9.766 -23.734 -13.055 1 74.06 125 ASN A C 1
ATOM 922 O O . ASN A 1 125 ? 9.797 -24.375 -14.102 1 74.06 125 ASN A O 1
ATOM 926 N N . MET A 1 126 ? 10.047 -22.5 -12.992 1 76.12 126 MET A N 1
ATOM 927 C CA . MET A 1 126 ? 10.5 -21.766 -14.172 1 76.12 126 MET A CA 1
ATOM 928 C C . MET A 1 126 ? 11.836 -21.078 -13.898 1 76.12 126 MET A C 1
ATOM 930 O O . MET A 1 126 ? 12.203 -20.141 -14.602 1 76.12 126 MET A O 1
ATOM 934 N N . ASP A 1 127 ? 12.492 -21.516 -12.898 1 80.12 127 ASP A N 1
ATOM 935 C CA . ASP A 1 127 ? 13.711 -20.844 -12.461 1 80.12 127 ASP A CA 1
ATOM 936 C C . ASP A 1 127 ? 14.828 -20.984 -13.492 1 80.12 127 ASP A C 1
ATOM 938 O O . ASP A 1 127 ? 15.805 -20.25 -13.469 1 80.12 127 ASP A O 1
ATOM 942 N N . LYS A 1 128 ? 14.695 -21.891 -14.391 1 83.62 128 LYS A N 1
ATOM 943 C CA . LYS A 1 128 ? 15.664 -22.031 -15.469 1 83.62 128 LYS A CA 1
ATOM 944 C C . LYS A 1 128 ? 15.398 -21.031 -16.594 1 83.62 128 LYS A C 1
ATOM 946 O O . LYS A 1 128 ? 16.281 -20.75 -17.391 1 83.62 128 LYS A O 1
ATOM 951 N N . GLU A 1 129 ? 14.227 -20.625 -16.672 1 83.44 129 GLU A N 1
ATOM 952 C CA . GLU A 1 129 ? 13.82 -19.75 -17.766 1 83.44 129 GLU A CA 1
ATOM 953 C C . GLU A 1 129 ? 13.727 -18.297 -17.328 1 83.44 129 GLU A C 1
ATOM 955 O O . GLU A 1 129 ? 13.938 -17.391 -18.125 1 83.44 129 GLU A O 1
ATOM 960 N N . ILE A 1 130 ? 13.281 -18.172 -16.062 1 79.12 130 ILE A N 1
ATOM 961 C CA . ILE A 1 130 ? 13.07 -16.797 -15.586 1 79.12 130 ILE A CA 1
ATOM 962 C C . ILE A 1 130 ? 13.586 -16.672 -14.148 1 79.12 130 ILE A C 1
ATOM 964 O O . ILE A 1 130 ? 14.172 -17.609 -13.609 1 79.12 130 ILE A O 1
ATOM 968 N N . GLY A 1 131 ? 13.516 -15.375 -13.539 1 76.88 131 GLY A N 1
ATOM 969 C CA . GLY A 1 131 ? 13.82 -15.156 -12.133 1 76.88 131 GLY A CA 1
ATOM 970 C C . GLY A 1 131 ? 15.195 -14.547 -11.914 1 76.88 131 GLY A C 1
ATOM 971 O O . GLY A 1 131 ? 15.484 -14.023 -10.836 1 76.88 131 GLY A O 1
ATOM 972 N N . SER A 1 132 ? 16.031 -14.695 -13.031 1 78.56 132 SER A N 1
ATOM 973 C CA . SER A 1 132 ? 17.344 -14.055 -12.984 1 78.56 132 SER A CA 1
ATOM 974 C C . SER A 1 132 ? 17.781 -13.586 -14.375 1 78.56 132 SER A C 1
ATOM 976 O O . SER A 1 132 ? 17.234 -14.047 -15.383 1 78.56 132 SER A O 1
ATOM 978 N N . ILE A 1 133 ? 18.688 -12.562 -14.312 1 85.31 133 ILE A N 1
ATOM 979 C CA . ILE A 1 133 ? 19.219 -12.078 -15.578 1 85.31 133 ILE A CA 1
ATOM 980 C C . ILE A 1 133 ? 20.453 -12.891 -15.969 1 85.31 133 ILE A C 1
ATOM 982 O O . ILE A 1 133 ? 21.5 -12.773 -15.336 1 85.31 133 ILE A O 1
ATOM 986 N N . ALA A 1 134 ? 20.25 -13.719 -16.906 1 87 134 ALA A N 1
ATOM 987 C CA . ALA A 1 134 ? 21.359 -14.57 -17.375 1 87 134 ALA A CA 1
ATOM 988 C C . ALA A 1 134 ? 21.172 -14.938 -18.844 1 87 134 ALA A C 1
ATOM 990 O O . ALA A 1 134 ? 20.062 -14.992 -19.344 1 87 134 ALA A O 1
ATOM 991 N N . VAL A 1 135 ? 22.281 -15.219 -19.422 1 90.88 135 VAL A N 1
ATOM 992 C CA . VAL A 1 135 ? 22.266 -15.656 -20.812 1 90.88 135 VAL A CA 1
ATOM 993 C C . VAL A 1 135 ? 21.438 -16.938 -20.922 1 90.88 135 VAL A C 1
ATOM 995 O O . VAL A 1 135 ? 21.578 -17.859 -20.109 1 90.88 135 VAL A O 1
ATOM 998 N N . GLY A 1 136 ? 20.594 -16.922 -21.938 1 90.38 136 GLY A N 1
ATOM 999 C CA . GLY A 1 136 ? 19.781 -18.109 -22.156 1 90.38 136 GLY A CA 1
ATOM 1000 C C . GLY A 1 136 ? 18.406 -18.016 -21.531 1 90.38 136 GLY A C 1
ATOM 1001 O O . GLY A 1 136 ? 17.5 -18.766 -21.906 1 90.38 136 GLY A O 1
ATOM 1002 N N . LYS A 1 137 ? 18.25 -17.172 -20.594 1 88.31 137 LYS A N 1
ATOM 1003 C CA . LYS A 1 137 ? 16.938 -16.984 -19.953 1 88.31 137 LYS A CA 1
ATOM 1004 C C . LYS A 1 137 ? 16.109 -15.945 -20.703 1 88.31 137 LYS A C 1
ATOM 1006 O O . LYS A 1 137 ? 16.641 -15.156 -21.469 1 88.31 137 LYS A O 1
ATOM 1011 N N . LEU A 1 138 ? 14.828 -16.078 -20.438 1 87 138 LEU A N 1
ATOM 1012 C CA . LEU A 1 138 ? 13.93 -15.078 -21 1 87 138 LEU A CA 1
ATOM 1013 C C . LEU A 1 138 ? 14.211 -13.703 -20.406 1 87 138 LEU A C 1
ATOM 1015 O O . LEU A 1 138 ? 14.508 -13.586 -19.219 1 87 138 LEU A O 1
ATOM 1019 N N . ALA A 1 139 ? 14.141 -12.727 -21.266 1 88.62 139 ALA A N 1
ATOM 1020 C CA . ALA A 1 139 ? 14.367 -11.359 -20.797 1 88.62 139 ALA A CA 1
ATOM 1021 C C . ALA A 1 139 ? 13.109 -10.797 -20.141 1 88.62 139 ALA A C 1
ATOM 1023 O O . ALA A 1 139 ? 12.375 -10.016 -20.734 1 88.62 139 ALA A O 1
ATOM 1024 N N . ASP A 1 140 ? 12.797 -11.227 -19.016 1 89.5 140 ASP A N 1
ATOM 1025 C CA . ASP A 1 140 ? 11.766 -10.648 -18.156 1 89.5 140 ASP A CA 1
ATOM 1026 C C . ASP A 1 140 ? 12.359 -9.633 -17.188 1 89.5 140 ASP A C 1
ATOM 1028 O O . ASP A 1 140 ? 13.039 -10.008 -16.234 1 89.5 140 ASP A O 1
ATOM 1032 N N . LEU A 1 141 ? 12.109 -8.312 -17.484 1 91.94 141 LEU A N 1
ATOM 1033 C CA . LEU A 1 141 ? 12.758 -7.238 -16.734 1 91.94 141 LEU A CA 1
ATOM 1034 C C . LEU A 1 141 ? 11.75 -6.16 -16.344 1 91.94 141 LEU A C 1
ATOM 1036 O O . LEU A 1 141 ? 10.828 -5.863 -17.109 1 91.94 141 LEU A O 1
ATOM 1040 N N . ILE A 1 142 ? 11.953 -5.691 -15.18 1 93.38 142 ILE A N 1
ATOM 1041 C CA . ILE A 1 142 ? 11.258 -4.488 -14.742 1 93.38 142 ILE A CA 1
ATOM 1042 C C . ILE A 1 142 ? 12.273 -3.383 -14.453 1 93.38 142 ILE A C 1
ATOM 1044 O O . ILE A 1 142 ? 13.242 -3.596 -13.727 1 93.38 142 ILE A O 1
ATOM 1048 N N . ILE A 1 143 ? 12.148 -2.25 -15.102 1 94.94 143 ILE A N 1
ATOM 1049 C CA . ILE A 1 143 ? 13.023 -1.1 -14.898 1 94.94 143 ILE A CA 1
ATOM 1050 C C . ILE A 1 143 ? 12.281 -0.014 -14.125 1 94.94 143 ILE A C 1
ATOM 1052 O O . ILE A 1 143 ? 11.188 0.397 -14.516 1 94.94 143 ILE A O 1
ATOM 1056 N N . PHE A 1 144 ? 12.844 0.403 -13.023 1 95.06 144 PHE A N 1
ATOM 1057 C CA . PHE A 1 144 ? 12.258 1.428 -12.172 1 95.06 144 PHE A CA 1
ATOM 1058 C C . PHE A 1 144 ? 12.906 2.783 -12.43 1 95.06 144 PHE A C 1
ATOM 1060 O O . PHE A 1 144 ? 14.117 2.875 -12.617 1 95.06 144 PHE A O 1
ATOM 1067 N N . ASP A 1 145 ? 12.109 3.805 -12.508 1 94.5 145 ASP A N 1
ATOM 1068 C CA . ASP A 1 145 ? 12.594 5.18 -12.555 1 94.5 145 ASP A CA 1
ATOM 1069 C C . ASP A 1 145 ? 12.891 5.703 -11.148 1 94.5 145 ASP A C 1
ATOM 1071 O O . ASP A 1 145 ? 11.969 5.887 -10.344 1 94.5 145 ASP A O 1
ATOM 1075 N N . THR A 1 146 ? 14.117 5.977 -10.867 1 92.12 146 THR A N 1
ATOM 1076 C CA . THR A 1 146 ? 14.508 6.434 -9.539 1 92.12 146 THR A CA 1
ATOM 1077 C C . THR A 1 146 ? 14.938 7.898 -9.578 1 92.12 146 THR A C 1
ATOM 1079 O O . THR A 1 146 ? 15.617 8.375 -8.672 1 92.12 146 THR A O 1
ATOM 1082 N N . SER A 1 147 ? 14.562 8.586 -10.625 1 89.62 147 SER A N 1
ATOM 1083 C CA . SER A 1 147 ? 15.062 9.945 -10.812 1 89.62 147 SER A CA 1
ATOM 1084 C C . SER A 1 147 ? 14.117 10.977 -10.203 1 89.62 147 SER A C 1
ATOM 1086 O O . SER A 1 147 ? 14.289 12.18 -10.398 1 89.62 147 SER A O 1
ATOM 1088 N N . SER A 1 148 ? 13.219 10.57 -9.445 1 89.44 148 SER A N 1
ATOM 1089 C CA . SER A 1 148 ? 12.258 11.477 -8.82 1 89.44 148 SER A CA 1
ATOM 1090 C C . SER A 1 148 ? 12.625 11.766 -7.371 1 89.44 148 SER A C 1
ATOM 1092 O O . SER A 1 148 ? 13.305 10.961 -6.73 1 89.44 148 SER A O 1
ATOM 1094 N N . PRO A 1 149 ? 12.117 12.898 -6.848 1 89.88 149 PRO A N 1
ATOM 1095 C CA . PRO A 1 149 ? 12.406 13.234 -5.449 1 89.88 149 PRO A CA 1
ATOM 1096 C C . PRO A 1 149 ? 11.844 12.211 -4.473 1 89.88 149 PRO A C 1
ATOM 1098 O O . PRO A 1 149 ? 12.375 12.031 -3.375 1 89.88 149 PRO A O 1
ATOM 1101 N N . SER A 1 150 ? 10.82 11.547 -4.844 1 89.62 150 SER A N 1
ATOM 1102 C CA . SER A 1 150 ? 10.141 10.648 -3.918 1 89.62 150 SER A CA 1
ATOM 1103 C C . SER A 1 150 ? 10.922 9.352 -3.73 1 89.62 150 SER A C 1
ATOM 1105 O O . SER A 1 150 ? 10.688 8.609 -2.773 1 89.62 150 SER A O 1
ATOM 1107 N N . LEU A 1 151 ? 11.867 9.055 -4.652 1 92.62 151 LEU A N 1
ATOM 1108 C CA . LEU A 1 151 ? 12.5 7.746 -4.559 1 92.62 151 LEU A CA 1
ATOM 1109 C C . LEU A 1 151 ? 14.016 7.859 -4.703 1 92.62 151 LEU A C 1
ATOM 1111 O O . LEU A 1 151 ? 14.75 6.957 -4.293 1 92.62 151 LEU A O 1
ATOM 1115 N N . GLY A 1 152 ? 14.445 8.938 -5.234 1 92.94 152 GLY A N 1
ATOM 1116 C CA . GLY A 1 152 ? 15.836 9.062 -5.652 1 92.94 152 GLY A CA 1
ATOM 1117 C C . GLY A 1 152 ? 16.828 8.836 -4.523 1 92.94 152 GLY A C 1
ATOM 1118 O O . GLY A 1 152 ? 17.719 8 -4.633 1 92.94 152 GLY A O 1
ATOM 1119 N N . CYS A 1 153 ? 16.641 9.539 -3.473 1 92.06 153 CYS A N 1
ATOM 1120 C CA . CYS A 1 153 ? 17.562 9.445 -2.354 1 92.06 153 CYS A CA 1
ATOM 1121 C C . CYS A 1 153 ? 17.531 8.055 -1.73 1 92.06 153 CYS A C 1
ATOM 1123 O O . CYS A 1 153 ? 18.562 7.512 -1.348 1 92.06 153 CYS A O 1
ATOM 1125 N N . ALA A 1 154 ? 16.391 7.516 -1.619 1 89.44 154 ALA A N 1
ATOM 1126 C CA . ALA A 1 154 ? 16.266 6.164 -1.084 1 89.44 154 ALA A CA 1
ATOM 1127 C C . ALA A 1 154 ? 16.969 5.148 -1.971 1 89.44 154 ALA A C 1
ATOM 1129 O O . ALA A 1 154 ? 17.656 4.25 -1.473 1 89.44 154 ALA A O 1
ATOM 1130 N N . ALA A 1 155 ? 16.781 5.336 -3.254 1 91.94 155 ALA A N 1
ATOM 1131 C CA . ALA A 1 155 ? 17.406 4.418 -4.211 1 91.94 155 ALA A CA 1
ATOM 1132 C C . ALA A 1 155 ? 18.922 4.52 -4.16 1 91.94 155 ALA A C 1
ATOM 1134 O O . ALA A 1 155 ? 19.625 3.514 -4.285 1 91.94 155 ALA A O 1
ATOM 1135 N N . GLU A 1 156 ? 19.406 5.719 -3.959 1 91.81 156 GLU A N 1
ATOM 1136 C CA . GLU A 1 156 ? 20.844 5.922 -3.824 1 91.81 156 GLU A CA 1
ATOM 1137 C C . GLU A 1 156 ? 21.391 5.234 -2.572 1 91.81 156 GLU A C 1
ATOM 1139 O O . GLU A 1 156 ? 22.516 4.73 -2.57 1 91.81 156 GLU A O 1
ATOM 1144 N N . ASN A 1 157 ? 20.562 5.242 -1.562 1 89.31 157 ASN A N 1
ATOM 1145 C CA . ASN A 1 157 ? 20.969 4.625 -0.303 1 89.31 157 ASN A CA 1
ATOM 1146 C C . ASN A 1 157 ? 20.953 3.102 -0.393 1 89.31 157 ASN A C 1
ATOM 1148 O O . ASN A 1 157 ? 21.922 2.438 -0.023 1 89.31 157 ASN A O 1
ATOM 1152 N N . ASP A 1 158 ? 19.844 2.557 -0.806 1 89 158 ASP A N 1
ATOM 1153 C CA . ASP A 1 158 ? 19.625 1.121 -0.958 1 89 158 ASP A CA 1
ATOM 1154 C C . ASP A 1 158 ? 18.516 0.837 -1.973 1 89 158 ASP A C 1
ATOM 1156 O O . ASP A 1 158 ? 17.344 0.874 -1.634 1 89 158 ASP A O 1
ATOM 1160 N N . PRO A 1 159 ? 18.938 0.506 -3.172 1 88.12 159 PRO A N 1
ATOM 1161 C CA . PRO A 1 159 ? 17.938 0.357 -4.238 1 88.12 159 PRO A CA 1
ATOM 1162 C C . PRO A 1 159 ? 16.891 -0.706 -3.922 1 88.12 159 PRO A C 1
ATOM 1164 O O . PRO A 1 159 ? 15.719 -0.534 -4.25 1 88.12 159 PRO A O 1
ATOM 1167 N N . LEU A 1 160 ? 17.281 -1.777 -3.318 1 84.25 160 LEU A N 1
ATOM 1168 C CA . LEU A 1 160 ? 16.344 -2.844 -3.008 1 84.25 160 LEU A CA 1
ATOM 1169 C C . LEU A 1 160 ? 15.32 -2.381 -1.976 1 84.25 160 LEU A C 1
ATOM 1171 O O . LEU A 1 160 ? 14.117 -2.582 -2.154 1 84.25 160 LEU A O 1
ATOM 1175 N N . THR A 1 161 ? 15.781 -1.751 -0.947 1 83.75 161 THR A N 1
ATOM 1176 C CA . THR A 1 161 ? 14.891 -1.226 0.078 1 83.75 161 THR A CA 1
ATOM 1177 C C . THR A 1 161 ? 13.953 -0.178 -0.51 1 83.75 161 THR A C 1
ATOM 1179 O O . THR A 1 161 ? 12.766 -0.149 -0.18 1 83.75 161 THR A O 1
ATOM 1182 N N . ALA A 1 162 ? 14.508 0.634 -1.37 1 89.06 162 ALA A N 1
ATOM 1183 C CA . ALA A 1 162 ? 13.703 1.669 -2.012 1 89.06 162 ALA A CA 1
ATOM 1184 C C . ALA A 1 162 ? 12.547 1.056 -2.799 1 89.06 162 ALA A C 1
ATOM 1186 O O . ALA A 1 162 ? 11.414 1.535 -2.725 1 89.06 162 ALA A O 1
ATOM 1187 N N . ILE A 1 163 ? 12.812 -0.023 -3.461 1 88.88 163 ILE A N 1
ATOM 1188 C CA . ILE A 1 163 ? 11.805 -0.656 -4.301 1 88.88 163 ILE A CA 1
ATOM 1189 C C . ILE A 1 163 ? 10.781 -1.377 -3.428 1 88.88 163 ILE A C 1
ATOM 1191 O O . ILE A 1 163 ? 9.57 -1.242 -3.637 1 88.88 163 ILE A O 1
ATOM 1195 N N . VAL A 1 164 ? 11.18 -2.055 -2.418 1 86.19 164 VAL A N 1
ATOM 1196 C CA . VAL A 1 164 ? 10.336 -2.932 -1.614 1 86.19 164 VAL A CA 1
ATOM 1197 C C . VAL A 1 164 ? 9.5 -2.1 -0.642 1 86.19 164 VAL A C 1
ATOM 1199 O O . VAL A 1 164 ? 8.328 -2.402 -0.399 1 86.19 164 VAL A O 1
ATOM 1202 N N . ARG A 1 165 ? 10.047 -0.981 -0.168 1 87.06 165 ARG A N 1
ATOM 1203 C CA . ARG A 1 165 ? 9.398 -0.305 0.953 1 87.06 165 ARG A CA 1
ATOM 1204 C C . ARG A 1 165 ? 8.805 1.029 0.517 1 87.06 165 ARG A C 1
ATOM 1206 O O . ARG A 1 165 ? 7.855 1.521 1.131 1 87.06 165 ARG A O 1
ATOM 1213 N N . GLN A 1 166 ? 9.383 1.563 -0.534 1 89.75 166 GLN A N 1
ATOM 1214 C CA . GLN A 1 166 ? 9.039 2.965 -0.756 1 89.75 166 GLN A CA 1
ATOM 1215 C C . GLN A 1 166 ? 8.398 3.164 -2.123 1 89.75 166 GLN A C 1
ATOM 1217 O O . GLN A 1 166 ? 7.594 4.082 -2.309 1 89.75 166 GLN A O 1
ATOM 1222 N N . ALA A 1 167 ? 8.688 2.354 -3.041 1 91.81 167 ALA A N 1
ATOM 1223 C CA . ALA A 1 167 ? 8.234 2.547 -4.414 1 91.81 167 ALA A CA 1
ATOM 1224 C C . ALA A 1 167 ? 6.758 2.186 -4.555 1 91.81 167 ALA A C 1
ATOM 1226 O O . ALA A 1 167 ? 6.18 1.549 -3.672 1 91.81 167 ALA A O 1
ATOM 1227 N N . GLY A 1 168 ? 6.098 2.721 -5.559 1 92.25 168 GLY A N 1
ATOM 1228 C CA . GLY A 1 168 ? 4.809 2.307 -6.086 1 92.25 168 GLY A CA 1
ATOM 1229 C C . GLY A 1 168 ? 4.84 1.982 -7.566 1 92.25 168 GLY A C 1
ATOM 1230 O O . GLY A 1 168 ? 5.871 2.148 -8.219 1 92.25 168 GLY A O 1
ATOM 1231 N N . VAL A 1 169 ? 3.73 1.567 -8.039 1 92.19 169 VAL A N 1
ATOM 1232 C CA . VAL A 1 169 ? 3.648 1.113 -9.43 1 92.19 169 VAL A CA 1
ATOM 1233 C C . VAL A 1 169 ? 3.979 2.268 -10.367 1 92.19 169 VAL A C 1
ATOM 1235 O O . VAL A 1 169 ? 4.391 2.047 -11.508 1 92.19 169 VAL A O 1
ATOM 1238 N N . ARG A 1 170 ? 3.814 3.465 -9.883 1 92.12 170 ARG A N 1
ATOM 1239 C CA . ARG A 1 170 ? 4.121 4.633 -10.695 1 92.12 170 ARG A CA 1
ATOM 1240 C C . ARG A 1 170 ? 5.605 4.68 -11.047 1 92.12 170 ARG A C 1
ATOM 1242 O O . ARG A 1 170 ? 5.992 5.289 -12.055 1 92.12 170 ARG A O 1
ATOM 1249 N N . LYS A 1 171 ? 6.422 4.07 -10.281 1 94 171 LYS A N 1
ATOM 1250 C CA . LYS A 1 171 ? 7.863 4.129 -10.492 1 94 171 LYS A CA 1
ATOM 1251 C C . LYS A 1 171 ? 8.312 3.078 -11.508 1 94 171 LYS A C 1
ATOM 1253 O O . LYS A 1 171 ? 9.469 3.082 -11.945 1 94 171 LYS A O 1
ATOM 1258 N N . VAL A 1 172 ? 7.445 2.168 -11.875 1 94.88 172 VAL A N 1
ATOM 1259 C CA . VAL A 1 172 ? 7.758 1.211 -12.93 1 94.88 172 VAL A CA 1
ATOM 1260 C C . VAL A 1 172 ? 7.766 1.919 -14.281 1 94.88 172 VAL A C 1
ATOM 1262 O O . VAL A 1 172 ? 6.707 2.281 -14.805 1 94.88 172 VAL A O 1
ATOM 1265 N N . GLU A 1 173 ? 8.883 2.025 -14.82 1 95.38 173 GLU A N 1
ATOM 1266 C CA . GLU A 1 173 ? 9.062 2.793 -16.047 1 95.38 173 GLU A CA 1
ATOM 1267 C C . GLU A 1 173 ? 8.914 1.907 -17.281 1 95.38 173 GLU A C 1
ATOM 1269 O O . GLU A 1 173 ? 8.203 2.262 -18.219 1 95.38 173 GLU A O 1
ATOM 1274 N N . THR A 1 174 ? 9.586 0.815 -17.281 1 96.19 174 THR A N 1
ATOM 1275 C CA . THR A 1 174 ? 9.594 -0.113 -18.422 1 96.19 174 THR A CA 1
ATOM 1276 C C . THR A 1 174 ? 9.422 -1.551 -17.938 1 96.19 174 THR A C 1
ATOM 1278 O O . THR A 1 174 ? 10.008 -1.942 -16.922 1 96.19 174 THR A O 1
ATOM 1281 N N . VAL A 1 175 ? 8.602 -2.314 -18.656 1 95.44 175 VAL A N 1
ATOM 1282 C CA . VAL A 1 175 ? 8.445 -3.744 -18.406 1 95.44 175 VAL A CA 1
ATOM 1283 C C . VAL A 1 175 ? 8.719 -4.516 -19.703 1 95.44 175 VAL A C 1
ATOM 1285 O O . VAL A 1 175 ? 8.141 -4.211 -20.75 1 95.44 175 VAL A O 1
ATOM 1288 N N . ILE A 1 176 ? 9.625 -5.398 -19.609 1 93 176 ILE A N 1
ATOM 1289 C CA . ILE A 1 176 ? 9.961 -6.293 -20.703 1 93 176 ILE A CA 1
ATOM 1290 C C . ILE A 1 176 ? 9.578 -7.727 -20.344 1 93 176 ILE A C 1
ATOM 1292 O O . ILE A 1 176 ? 9.922 -8.211 -19.266 1 93 176 ILE A O 1
ATOM 1296 N N . VAL A 1 177 ? 8.758 -8.367 -21.172 1 90.31 177 VAL A N 1
ATOM 1297 C CA . VAL A 1 177 ? 8.359 -9.758 -20.984 1 90.31 177 VAL A CA 1
ATOM 1298 C C . VAL A 1 177 ? 8.797 -10.594 -22.188 1 90.31 177 VAL A C 1
ATOM 1300 O O . VAL A 1 177 ? 8.367 -10.344 -23.312 1 90.31 177 VAL A O 1
ATOM 1303 N N . GLY A 1 178 ? 9.664 -11.586 -21.891 1 88.62 178 GLY A N 1
ATOM 1304 C CA . GLY A 1 178 ? 10.156 -12.398 -23 1 88.62 178 GLY A CA 1
ATOM 1305 C C . GLY A 1 178 ? 10.844 -11.594 -24.078 1 88.62 178 GLY A C 1
ATOM 1306 O O . GLY A 1 178 ? 10.641 -11.844 -25.266 1 88.62 178 GLY A O 1
ATOM 1307 N N . GLY A 1 179 ? 11.398 -10.57 -23.719 1 90.44 179 GLY A N 1
ATOM 1308 C CA . GLY A 1 179 ? 12.148 -9.742 -24.641 1 90.44 179 GLY A CA 1
ATOM 1309 C C . GLY A 1 179 ? 11.289 -8.695 -25.328 1 90.44 179 GLY A C 1
ATOM 1310 O O . GLY A 1 179 ? 11.797 -7.871 -26.094 1 90.44 179 GLY A O 1
ATOM 1311 N N . LYS A 1 180 ? 10.078 -8.734 -25.094 1 90.81 180 LYS A N 1
ATOM 1312 C CA . LYS A 1 180 ? 9.156 -7.777 -25.703 1 90.81 180 LYS A CA 1
ATOM 1313 C C . LYS A 1 180 ? 8.773 -6.68 -24.703 1 90.81 180 LYS A C 1
ATOM 1315 O O . LYS A 1 180 ? 8.383 -6.973 -23.578 1 90.81 180 LYS A O 1
ATOM 1320 N N . VAL A 1 181 ? 8.867 -5.438 -25.156 1 94.25 181 VAL A N 1
ATOM 1321 C CA . VAL A 1 181 ? 8.477 -4.312 -24.312 1 94.25 181 VAL A CA 1
ATOM 1322 C C . VAL A 1 181 ? 6.957 -4.254 -24.188 1 94.25 181 VAL A C 1
ATOM 1324 O O . VAL A 1 181 ? 6.254 -4.129 -25.188 1 94.25 181 VAL A O 1
ATOM 1327 N N . ARG A 1 182 ? 6.48 -4.43 -22.938 1 93.88 182 ARG A N 1
ATOM 1328 C CA . ARG A 1 182 ? 5.043 -4.414 -22.672 1 93.88 182 ARG A CA 1
ATOM 1329 C C . ARG A 1 182 ? 4.613 -3.1 -22.031 1 93.88 182 ARG A C 1
ATOM 1331 O O . ARG A 1 182 ? 3.43 -2.762 -22.031 1 93.88 182 ARG A O 1
ATOM 1338 N N . LYS A 1 183 ? 5.504 -2.439 -21.422 1 95.19 183 LYS A N 1
ATOM 1339 C CA . LYS A 1 183 ? 5.336 -1.113 -20.828 1 95.19 183 LYS A CA 1
ATOM 1340 C C . LYS A 1 183 ? 6.555 -0.236 -21.094 1 95.19 183 LYS A C 1
ATOM 1342 O O . LYS A 1 183 ? 7.695 -0.691 -20.969 1 95.19 183 LYS A O 1
ATOM 1347 N N . ARG A 1 184 ? 6.301 0.987 -21.547 1 95 184 ARG A N 1
ATOM 1348 C CA . ARG A 1 184 ? 7.363 1.95 -21.812 1 95 184 ARG A CA 1
ATOM 1349 C C . ARG A 1 184 ? 6.961 3.348 -21.344 1 95 184 ARG A C 1
ATOM 1351 O O . ARG A 1 184 ? 5.828 3.775 -21.562 1 95 184 ARG A O 1
ATOM 1358 N N . ASP A 1 185 ? 7.914 4.051 -20.688 1 91.62 185 ASP A N 1
ATOM 1359 C CA . ASP A 1 185 ? 7.688 5.402 -20.188 1 91.62 185 ASP A CA 1
ATOM 1360 C C . ASP A 1 185 ? 6.441 5.461 -19.312 1 91.62 185 ASP A C 1
ATOM 1362 O O . ASP A 1 185 ? 5.648 6.398 -19.406 1 91.62 185 ASP A O 1
ATOM 1366 N N . GLY A 1 186 ? 6.172 4.406 -18.609 1 91.06 186 GLY A N 1
ATOM 1367 C CA . GLY A 1 186 ? 5.07 4.34 -17.656 1 91.06 186 GLY A CA 1
ATOM 1368 C C . GLY A 1 186 ? 3.738 4.023 -18.312 1 91.06 186 GLY A C 1
ATOM 1369 O O . GLY A 1 186 ? 2.693 4.07 -17.672 1 91.06 186 GLY A O 1
ATOM 1370 N N . VAL A 1 187 ? 3.795 3.67 -19.656 1 90.5 187 VAL A N 1
ATOM 1371 C CA . VAL A 1 187 ? 2.547 3.447 -20.375 1 90.5 187 VAL A CA 1
ATOM 1372 C C . VAL A 1 187 ? 2.51 2.02 -20.906 1 90.5 187 VAL A C 1
ATOM 1374 O O . VAL A 1 187 ? 3.457 1.569 -21.562 1 90.5 187 VAL A O 1
ATOM 1377 N N . LEU A 1 188 ? 1.436 1.309 -20.594 1 91.44 188 LEU A N 1
ATOM 1378 C CA . LEU A 1 188 ? 1.243 -0.047 -21.094 1 91.44 188 LEU A CA 1
ATOM 1379 C C . LEU A 1 188 ? 0.991 -0.039 -22.594 1 91.44 188 LEU A C 1
ATOM 1381 O O . LEU A 1 188 ? 0.251 0.809 -23.094 1 91.44 188 LEU A O 1
ATOM 1385 N N . GLN A 1 189 ? 1.568 -0.986 -23.219 1 90.81 189 GLN A N 1
ATOM 1386 C CA . GLN A 1 189 ? 1.306 -1.179 -24.641 1 90.81 189 GLN A CA 1
ATOM 1387 C C . GLN A 1 189 ? 0.016 -1.963 -24.859 1 90.81 189 GLN A C 1
ATOM 1389 O O . GLN A 1 189 ? -0.469 -2.639 -23.953 1 90.81 189 GLN A O 1
ATOM 1394 N N . ASP A 1 190 ? -0.493 -1.806 -26.047 1 85.94 190 ASP A N 1
ATOM 1395 C CA . ASP A 1 190 ? -1.718 -2.525 -26.391 1 85.94 190 ASP A CA 1
ATOM 1396 C C . ASP A 1 190 ? -1.521 -4.035 -26.25 1 85.94 190 ASP A C 1
ATOM 1398 O O . ASP A 1 190 ? -0.388 -4.52 -26.266 1 85.94 190 ASP A O 1
ATOM 1402 N N . VAL A 1 191 ? -2.623 -4.672 -26.047 1 81.19 191 VAL A N 1
ATOM 1403 C CA . VAL A 1 191 ? -2.588 -6.121 -25.891 1 81.19 191 VAL A CA 1
ATOM 1404 C C . VAL A 1 191 ? -3.057 -6.789 -27.188 1 81.19 191 VAL A C 1
ATOM 1406 O O . VAL A 1 191 ? -3.99 -6.312 -27.844 1 81.19 191 VAL A O 1
ATOM 1409 N N . TYR A 1 192 ? -2.232 -7.738 -27.578 1 74.31 192 TYR A N 1
ATOM 1410 C CA . TYR A 1 192 ? -2.561 -8.516 -28.781 1 74.31 192 TYR A CA 1
ATOM 1411 C C . TYR A 1 192 ? -2.908 -9.953 -28.406 1 74.31 192 TYR A C 1
ATOM 1413 O O . TYR A 1 192 ? -2.168 -10.609 -27.672 1 74.31 192 TYR A O 1
ATOM 1421 N N . LEU A 1 193 ? -4.199 -10.25 -28.547 1 64.56 193 LEU A N 1
ATOM 1422 C CA . LEU A 1 193 ? -4.645 -11.609 -28.234 1 64.56 193 LEU A CA 1
ATOM 1423 C C . LEU A 1 193 ? -4.285 -12.57 -29.359 1 64.56 193 LEU A C 1
ATOM 1425 O O . LEU A 1 193 ? -4.352 -12.211 -30.531 1 64.56 193 LEU A O 1
ATOM 1429 N N . ASP A 1 194 ? -3.768 -13.547 -28.969 1 58.53 194 ASP A N 1
ATOM 1430 C CA . ASP A 1 194 ? -3.482 -14.586 -29.953 1 58.53 194 ASP A CA 1
ATOM 1431 C C . ASP A 1 194 ? -4.766 -15.273 -30.422 1 58.53 194 ASP A C 1
ATOM 1433 O O . ASP A 1 194 ? -5.68 -15.492 -29.609 1 58.53 194 ASP A O 1
ATOM 1437 N N . GLU A 1 195 ? -5.215 -15.086 -31.641 1 53.53 195 GLU A N 1
ATOM 1438 C CA . GLU A 1 195 ? -6.383 -15.727 -32.25 1 53.53 195 GLU A CA 1
ATOM 1439 C C . GLU A 1 195 ? -6.625 -17.109 -31.625 1 53.53 195 GLU A C 1
ATOM 1441 O O . GLU A 1 195 ? -7.773 -17.531 -31.5 1 53.53 195 GLU A O 1
ATOM 1446 N N . GLY A 1 196 ? -5.746 -17.828 -31.391 1 49.31 196 GLY A N 1
ATOM 1447 C CA . GLY A 1 196 ? -5.941 -19.172 -30.875 1 49.31 196 GLY A CA 1
ATOM 1448 C C . GLY A 1 196 ? -6.5 -19.188 -29.453 1 49.31 196 GLY A C 1
ATOM 1449 O O . GLY A 1 196 ? -6.828 -20.25 -28.938 1 49.31 196 GLY A O 1
ATOM 1450 N N . SER A 1 197 ? -6.355 -18.062 -28.781 1 51.53 197 SER A N 1
ATOM 1451 C CA . SER A 1 197 ? -6.754 -18.062 -27.375 1 51.53 197 SER A CA 1
ATOM 1452 C C . SER A 1 197 ? -8.273 -18 -27.234 1 51.53 197 SER A C 1
ATOM 1454 O O . SER A 1 197 ? -8.797 -18.094 -26.125 1 51.53 197 SER A O 1
ATOM 1456 N N . ARG A 1 198 ? -8.961 -17.609 -28.281 1 48 198 ARG A N 1
ATOM 1457 C CA . ARG A 1 198 ? -10.398 -17.391 -28.188 1 48 198 ARG A CA 1
ATOM 1458 C C . ARG A 1 198 ? -11.102 -18.641 -27.656 1 48 198 ARG A C 1
ATOM 1460 O O . ARG A 1 198 ? -12.117 -18.531 -26.953 1 48 198 ARG A O 1
ATOM 1467 N N . GLU A 1 199 ? -11.016 -19.688 -28.438 1 43.81 199 GLU A N 1
ATOM 1468 C CA . GLU A 1 199 ? -11.953 -20.75 -28.109 1 43.81 199 GLU A CA 1
ATOM 1469 C C . GLU A 1 199 ? -11.758 -21.234 -26.672 1 43.81 199 GLU A C 1
ATOM 1471 O O . GLU A 1 199 ? -12.719 -21.609 -26 1 43.81 199 GLU A O 1
ATOM 1476 N N . GLY A 1 200 ? -10.633 -22.266 -26.359 1 41.69 200 GLY A N 1
ATOM 1477 C CA . GLY A 1 200 ? -10.594 -23.125 -25.188 1 41.69 200 GLY A CA 1
ATOM 1478 C C . GLY A 1 200 ? -10.352 -22.359 -23.891 1 41.69 200 GLY A C 1
ATOM 1479 O O . GLY A 1 200 ? -9.945 -21.203 -23.922 1 41.69 200 GLY A O 1
ATOM 1480 N N . GLY A 1 201 ? -11.008 -22.703 -22.625 1 40.81 201 GLY A N 1
ATOM 1481 C CA . GLY A 1 201 ? -10.594 -22.562 -21.234 1 40.81 201 GLY A CA 1
ATOM 1482 C C . GLY A 1 201 ? -9.086 -22.406 -21.078 1 40.81 201 GLY A C 1
ATOM 1483 O O . GLY A 1 201 ? -8.383 -22.125 -22.047 1 40.81 201 GLY A O 1
ATOM 1484 N N . PHE A 1 202 ? -8.383 -22.859 -19.953 1 38.44 202 PHE A N 1
ATOM 1485 C CA . PHE A 1 202 ? -6.965 -22.953 -19.641 1 38.44 202 PHE A CA 1
ATOM 1486 C C . PHE A 1 202 ? -6.184 -23.5 -20.828 1 38.44 202 PHE A C 1
ATOM 1488 O O . PHE A 1 202 ? -5.02 -23.891 -20.688 1 38.44 202 PHE A O 1
ATOM 1495 N N . ASP A 1 203 ? -6.777 -23.984 -21.844 1 36.5 203 ASP A N 1
ATOM 1496 C CA . ASP A 1 203 ? -5.785 -24.531 -22.766 1 36.5 203 ASP A CA 1
ATOM 1497 C C . ASP A 1 203 ? -4.891 -23.438 -23.344 1 36.5 203 ASP A C 1
ATOM 1499 O O . ASP A 1 203 ? -5.352 -22.609 -24.125 1 36.5 203 ASP A O 1
ATOM 1503 N N . LEU A 1 204 ? -3.926 -22.891 -22.516 1 38.25 204 LEU A N 1
ATOM 1504 C CA . LEU A 1 204 ? -2.744 -22.125 -22.906 1 38.25 204 LEU A CA 1
ATOM 1505 C C . LEU A 1 204 ? -2.203 -22.625 -24.25 1 38.25 204 LEU A C 1
ATOM 1507 O O . LEU A 1 204 ? -0.989 -22.734 -24.422 1 38.25 204 LEU A O 1
ATOM 1511 N N . GLN A 1 205 ? -2.889 -23.422 -25.016 1 34.94 205 GLN A N 1
ATOM 1512 C CA . GLN A 1 205 ? -2.125 -23.734 -26.219 1 34.94 205 GLN A CA 1
ATOM 1513 C C . GLN A 1 205 ? -1.52 -22.484 -26.828 1 34.94 205 GLN A C 1
ATOM 1515 O O . GLN A 1 205 ? -2.113 -21.406 -26.75 1 34.94 205 GLN A O 1
ATOM 1520 N N . GLN A 1 206 ? -0.191 -22.562 -27.047 1 34.88 206 GLN A N 1
ATOM 1521 C CA . GLN A 1 206 ? 0.917 -21.766 -27.578 1 34.88 206 GLN A CA 1
ATOM 1522 C C . GLN A 1 206 ? 0.498 -21 -28.828 1 34.88 206 GLN A C 1
ATOM 1524 O O . GLN A 1 206 ? 1.286 -20.234 -29.391 1 34.88 206 GLN A O 1
ATOM 1529 N N . GLU A 1 207 ? -0.488 -21.656 -29.594 1 36 207 GLU A N 1
ATOM 1530 C CA . GLU A 1 207 ? -0.352 -21.062 -30.922 1 36 207 GLU A CA 1
ATOM 1531 C C . GLU A 1 207 ? -0.804 -19.594 -30.906 1 36 207 GLU A C 1
ATOM 1533 O O . GLU A 1 207 ? -1.92 -19.297 -30.484 1 36 207 GLU A O 1
ATOM 1538 N N . ALA A 1 208 ? 0.108 -18.75 -30.734 1 37.69 208 ALA A N 1
ATOM 1539 C CA . ALA A 1 208 ? 0.135 -17.312 -30.922 1 37.69 208 ALA A CA 1
ATOM 1540 C C . ALA A 1 208 ? -0.74 -16.891 -32.094 1 37.69 208 ALA A C 1
ATOM 1542 O O . ALA A 1 208 ? -0.26 -16.797 -33.25 1 37.69 208 ALA A O 1
ATOM 1543 N N . ALA A 1 209 ? -1.904 -17.547 -32.344 1 34.94 209 ALA A N 1
ATOM 1544 C CA . ALA A 1 209 ? -2.516 -16.844 -33.469 1 34.94 209 ALA A CA 1
ATOM 1545 C C . ALA A 1 209 ? -2.705 -15.359 -33.125 1 34.94 209 ALA A C 1
ATOM 1547 O O . ALA A 1 209 ? -3.371 -15.016 -32.156 1 34.94 209 ALA A O 1
ATOM 1548 N N . VAL A 1 210 ? -1.741 -14.57 -33.344 1 41.16 210 VAL A N 1
ATOM 1549 C CA . VAL A 1 210 ? -1.661 -13.117 -33.375 1 41.16 210 VAL A CA 1
ATOM 1550 C C . VAL A 1 210 ? -2.92 -12.539 -34 1 41.16 210 VAL A C 1
ATOM 1552 O O . VAL A 1 210 ? -3.172 -12.766 -35.188 1 41.16 210 VAL A O 1
ATOM 1555 N N . THR A 1 211 ? -4.094 -12.773 -33.5 1 46.09 211 THR A N 1
ATOM 1556 C CA . THR A 1 211 ? -5.051 -11.898 -34.188 1 46.09 211 THR A CA 1
ATOM 1557 C C . THR A 1 211 ? -4.516 -10.469 -34.25 1 46.09 211 THR A C 1
ATOM 1559 O O . THR A 1 211 ? -3.891 -9.984 -33.281 1 46.09 211 THR A O 1
ATOM 1562 N N . ARG A 1 212 ? -4.297 -9.945 -35.406 1 51.97 212 ARG A N 1
ATOM 1563 C CA . ARG A 1 212 ? -3.809 -8.672 -35.938 1 51.97 212 ARG A CA 1
ATOM 1564 C C . ARG A 1 212 ? -4.426 -7.492 -35.188 1 51.97 212 ARG A C 1
ATOM 1566 O O . ARG A 1 212 ? -3.932 -6.367 -35.281 1 51.97 212 ARG A O 1
ATOM 1573 N N . ASN A 1 213 ? -5.578 -7.664 -34.438 1 62.56 213 ASN A N 1
ATOM 1574 C CA . ASN A 1 213 ? -6.082 -6.383 -33.969 1 62.56 213 ASN A CA 1
ATOM 1575 C C . ASN A 1 213 ? -5.754 -6.164 -32.5 1 62.56 213 ASN A C 1
ATOM 1577 O O . ASN A 1 213 ? -6.141 -6.965 -31.625 1 62.56 213 ASN A O 1
ATOM 1581 N N . GLY A 1 214 ? -4.918 -5.461 -32.156 1 75.5 214 GLY A N 1
ATOM 1582 C CA . GLY A 1 214 ? -4.539 -4.992 -30.828 1 75.5 214 GLY A CA 1
ATOM 1583 C C . GLY A 1 214 ? -5.684 -4.328 -30.078 1 75.5 214 GLY A C 1
ATOM 1584 O O . GLY A 1 214 ? -6.613 -3.801 -30.703 1 75.5 214 GLY A O 1
ATOM 1585 N N . HIS A 1 215 ? -5.883 -4.785 -28.812 1 82.25 215 HIS A N 1
ATOM 1586 C CA . HIS A 1 215 ? -6.84 -4.117 -27.953 1 82.25 215 HIS A CA 1
ATOM 1587 C C . HIS A 1 215 ? -6.145 -3.127 -27.016 1 82.25 215 HIS A C 1
ATOM 1589 O O . HIS A 1 215 ? -5.133 -3.459 -26.391 1 82.25 215 HIS A O 1
ATOM 1595 N N . SER A 1 216 ? -6.777 -1.938 -27.109 1 87.38 216 SER A N 1
ATOM 1596 C CA . SER A 1 216 ? -6.305 -0.967 -26.125 1 87.38 216 SER A CA 1
ATOM 1597 C C . SER A 1 216 ? -6.785 -1.315 -24.719 1 87.38 216 SER A C 1
ATOM 1599 O O . SER A 1 216 ? -7.773 -2.035 -24.562 1 87.38 216 SER A O 1
ATOM 1601 N N . TRP A 1 217 ? -6.137 -0.84 -23.828 1 88.88 217 TRP A N 1
ATOM 1602 C CA . TRP A 1 217 ? -6.531 -1.104 -22.438 1 88.88 217 TRP A CA 1
ATOM 1603 C C . TRP A 1 217 ? -7.852 -0.421 -22.109 1 88.88 217 TRP A C 1
ATOM 1605 O O . TRP A 1 217 ? -8.594 -0.88 -21.25 1 88.88 217 TRP A O 1
ATOM 1615 N N . LYS A 1 218 ? -8.125 0.625 -22.781 1 87.44 218 LYS A N 1
ATOM 1616 C CA . LYS A 1 218 ? -9.438 1.246 -22.641 1 87.44 218 LYS A CA 1
ATOM 1617 C C . LYS A 1 218 ? -10.539 0.306 -23.141 1 87.44 218 LYS A C 1
ATOM 1619 O O . LYS A 1 218 ? -11.594 0.203 -22.5 1 87.44 218 LYS A O 1
ATOM 1624 N N . GLN A 1 219 ? -10.242 -0.309 -24.188 1 88.31 219 GLN A N 1
ATOM 1625 C CA . GLN A 1 219 ? -11.195 -1.28 -24.719 1 88.31 219 GLN A CA 1
ATOM 1626 C C . GLN A 1 219 ? -11.375 -2.451 -23.75 1 88.31 219 GLN A C 1
ATOM 1628 O O . GLN A 1 219 ? -12.492 -2.922 -23.531 1 88.31 219 GLN A O 1
ATOM 1633 N N . VAL A 1 220 ? -10.281 -2.896 -23.234 1 90 220 VAL A N 1
ATOM 1634 C CA . VAL A 1 220 ? -10.344 -3.975 -22.25 1 90 220 VAL A CA 1
ATOM 1635 C C . VAL A 1 220 ? -11.195 -3.545 -21.062 1 90 220 VAL A C 1
ATOM 1637 O O . VAL A 1 220 ? -12.039 -4.309 -20.578 1 90 220 VAL A O 1
ATOM 1640 N N . ALA A 1 221 ? -11.008 -2.34 -20.594 1 91.94 221 ALA A N 1
ATOM 1641 C CA . ALA A 1 221 ? -11.766 -1.807 -19.469 1 91.94 221 ALA A CA 1
ATOM 1642 C C . ALA A 1 221 ? -13.258 -1.758 -19.781 1 91.94 221 ALA A C 1
ATOM 1644 O O . ALA A 1 221 ? -14.094 -2.1 -18.938 1 91.94 221 ALA A O 1
ATOM 1645 N N . GLU A 1 222 ? -13.555 -1.358 -20.922 1 91.31 222 GLU A N 1
ATOM 1646 C CA . GLU A 1 222 ? -14.953 -1.283 -21.344 1 91.31 222 GLU A CA 1
ATOM 1647 C C . GLU A 1 222 ? -15.594 -2.668 -21.391 1 91.31 222 GLU A C 1
ATOM 1649 O O . GLU A 1 222 ? -16.734 -2.84 -20.953 1 91.31 222 GLU A O 1
ATOM 1654 N N . GLU A 1 223 ? -14.82 -3.607 -21.906 1 90.69 223 GLU A N 1
ATOM 1655 C CA . GLU A 1 223 ? -15.328 -4.977 -21.969 1 90.69 223 GLU A CA 1
ATOM 1656 C C . GLU A 1 223 ? -15.555 -5.535 -20.562 1 90.69 223 GLU A C 1
ATOM 1658 O O . GLU A 1 223 ? -16.531 -6.258 -20.328 1 90.69 223 GLU A O 1
ATOM 1663 N N . LEU A 1 224 ? -14.664 -5.254 -19.719 1 92.12 224 LEU A N 1
ATOM 1664 C CA . LEU A 1 224 ? -14.82 -5.691 -18.344 1 92.12 224 LEU A CA 1
ATOM 1665 C C . LEU A 1 224 ? -16.078 -5.082 -17.719 1 92.12 224 LEU A C 1
ATOM 1667 O O . LEU A 1 224 ? -16.812 -5.766 -17.016 1 92.12 224 LEU A O 1
ATOM 1671 N N . SER A 1 225 ? -16.25 -3.805 -17.922 1 92.81 225 SER A N 1
ATOM 1672 C CA . SER A 1 225 ? -17.438 -3.119 -17.406 1 92.81 225 SER A CA 1
ATOM 1673 C C . SER A 1 225 ? -18.719 -3.746 -17.953 1 92.81 225 SER A C 1
ATOM 1675 O O . SER A 1 225 ? -19.672 -3.953 -17.203 1 92.81 225 SER A O 1
ATOM 1677 N N . LEU A 1 226 ? -18.703 -4.059 -19.172 1 93.12 226 LEU A N 1
ATOM 1678 C CA . LEU A 1 226 ? -19.844 -4.699 -19.797 1 93.12 226 LEU A CA 1
ATOM 1679 C C . LEU A 1 226 ? -20.109 -6.07 -19.188 1 93.12 226 LEU A C 1
ATOM 1681 O O . LEU A 1 226 ? -21.25 -6.41 -18.875 1 93.12 226 LEU A O 1
ATOM 1685 N N . SER A 1 227 ? -19.047 -6.828 -19.094 1 92.81 227 SER A N 1
ATOM 1686 C CA . SER A 1 227 ? -19.156 -8.148 -18.469 1 92.81 227 SER A CA 1
ATOM 1687 C C . SER A 1 227 ? -19.719 -8.055 -17.062 1 92.81 227 SER A C 1
ATOM 1689 O O . SER A 1 227 ? -20.578 -8.852 -16.672 1 92.81 227 SER A O 1
ATOM 1691 N N . ARG A 1 228 ? -19.25 -7.125 -16.328 1 91.81 228 ARG A N 1
ATOM 1692 C CA . ARG A 1 228 ? -19.734 -6.906 -14.961 1 91.81 228 ARG A CA 1
ATOM 1693 C C . ARG A 1 228 ? -21.234 -6.617 -14.953 1 91.81 228 ARG A C 1
ATOM 1695 O O . ARG A 1 228 ? -21.984 -7.191 -14.156 1 91.81 228 ARG A O 1
ATOM 1702 N N . ARG A 1 229 ? -21.688 -5.777 -15.781 1 91.12 229 ARG A N 1
ATOM 1703 C CA . ARG A 1 229 ? -23.094 -5.43 -15.852 1 91.12 229 ARG A CA 1
ATOM 1704 C C . ARG A 1 229 ? -23.938 -6.656 -16.188 1 91.12 229 ARG A C 1
ATOM 1706 O O . ARG A 1 229 ? -25 -6.859 -15.594 1 91.12 229 ARG A O 1
ATOM 1713 N N . ASP A 1 230 ? -23.422 -7.395 -17.094 1 91.75 230 ASP A N 1
ATOM 1714 C CA . ASP A 1 230 ? -24.125 -8.617 -17.484 1 91.75 230 ASP A CA 1
ATOM 1715 C C . ASP A 1 230 ? -24.25 -9.562 -16.297 1 91.75 230 ASP A C 1
ATOM 1717 O O . ASP A 1 230 ? -25.328 -10.117 -16.047 1 91.75 230 ASP A O 1
ATOM 1721 N N . ILE A 1 231 ? -23.188 -9.75 -15.602 1 90.31 231 ILE A N 1
ATOM 1722 C CA . ILE A 1 231 ? -23.172 -10.648 -14.445 1 90.31 231 ILE A CA 1
ATOM 1723 C C . ILE A 1 231 ? -24.109 -10.117 -13.375 1 90.31 231 ILE A C 1
ATOM 1725 O O . ILE A 1 231 ? -24.875 -10.883 -12.781 1 90.31 231 ILE A O 1
ATOM 1729 N N . GLN A 1 232 ? -24.109 -8.836 -13.117 1 88.38 232 GLN A N 1
ATOM 1730 C CA . GLN A 1 232 ? -24.984 -8.234 -12.109 1 88.38 232 GLN A CA 1
ATOM 1731 C C . GLN A 1 232 ? -26.453 -8.406 -12.484 1 88.38 232 GLN A C 1
ATOM 1733 O O . GLN A 1 232 ? -27.281 -8.656 -11.609 1 88.38 232 GLN A O 1
ATOM 1738 N N . GLU A 1 233 ? -26.688 -8.273 -13.727 1 87.81 233 GLU A N 1
ATOM 1739 C CA . GLU A 1 233 ? -28.062 -8.484 -14.203 1 87.81 233 GLU A CA 1
ATOM 1740 C C . GLU A 1 233 ? -28.5 -9.922 -13.984 1 87.81 233 GLU A C 1
ATOM 1742 O O . GLU A 1 233 ? -29.641 -10.164 -13.555 1 87.81 233 GLU A O 1
ATOM 1747 N N . ARG A 1 234 ? -27.656 -10.82 -14.258 1 88.12 234 ARG A N 1
ATOM 1748 C CA . ARG A 1 234 ? -27.969 -12.234 -14.062 1 88.12 234 ARG A CA 1
ATOM 1749 C C . ARG A 1 234 ? -28.156 -12.555 -12.578 1 88.12 234 ARG A C 1
ATOM 1751 O O . ARG A 1 234 ? -29.031 -13.336 -12.219 1 88.12 234 ARG A O 1
ATOM 1758 N N . ILE A 1 235 ? -27.312 -11.969 -11.742 1 83.75 235 ILE A N 1
ATOM 1759 C CA . ILE A 1 235 ? -27.438 -12.156 -10.297 1 83.75 235 ILE A CA 1
ATOM 1760 C C . ILE A 1 235 ? -28.766 -11.617 -9.812 1 83.75 235 ILE A C 1
ATOM 1762 O O . ILE A 1 235 ? -29.438 -12.234 -8.977 1 83.75 235 ILE A O 1
ATOM 1766 N N . GLY A 1 236 ? -29.078 -10.492 -10.289 1 81.19 236 GLY A N 1
ATOM 1767 C CA . GLY A 1 236 ? -30.359 -9.891 -9.914 1 81.19 236 GLY A CA 1
ATOM 1768 C C . GLY A 1 236 ? -31.547 -10.742 -10.289 1 81.19 236 GLY A C 1
ATOM 1769 O O . GLY A 1 236 ? -32.594 -10.695 -9.617 1 81.19 236 GLY A O 1
ATOM 1770 N N . LYS A 1 237 ? -31.328 -11.516 -11.258 1 82.69 237 LYS A N 1
ATOM 1771 C CA . LYS A 1 237 ? -32.438 -12.352 -11.734 1 82.69 237 LYS A CA 1
ATOM 1772 C C . LYS A 1 237 ? -32.438 -13.703 -11.031 1 82.69 237 LYS A C 1
ATOM 1774 O O . LYS A 1 237 ? -33.375 -14.484 -11.188 1 82.69 237 LYS A O 1
ATOM 1779 N N . THR A 1 238 ? -31.281 -13.891 -10.422 1 75.88 238 THR A N 1
ATOM 1780 C CA . THR A 1 238 ? -31.156 -15.188 -9.773 1 75.88 238 THR A CA 1
ATOM 1781 C C . THR A 1 238 ? -31.859 -15.18 -8.414 1 75.88 238 THR A C 1
ATOM 1783 O O . THR A 1 238 ? -31.766 -14.211 -7.664 1 75.88 238 THR A O 1
ATOM 1786 N N . ASN A 1 239 ? -32.719 -16.031 -8.148 1 73.69 239 ASN A N 1
ATOM 1787 C CA . ASN A 1 239 ? -33.344 -16.25 -6.832 1 73.69 239 ASN A CA 1
ATOM 1788 C C . ASN A 1 239 ? -32.281 -16.672 -5.805 1 73.69 239 ASN A C 1
ATOM 1790 O O . ASN A 1 239 ? -31.906 -17.828 -5.738 1 73.69 239 ASN A O 1
ATOM 1794 N N . ARG A 1 240 ? -31.797 -15.734 -5.098 1 66.06 240 ARG A N 1
ATOM 1795 C CA . ARG A 1 240 ? -30.688 -15.938 -4.184 1 66.06 240 ARG A CA 1
ATOM 1796 C C . ARG A 1 240 ? -30.984 -17.062 -3.201 1 66.06 240 ARG A C 1
ATOM 1798 O O . ARG A 1 240 ? -30.094 -17.859 -2.871 1 66.06 240 ARG A O 1
ATOM 1805 N N . ASP A 1 241 ? -32.156 -17.016 -2.76 1 65.38 241 ASP A N 1
ATOM 1806 C CA . ASP A 1 241 ? -32.562 -18.062 -1.83 1 65.38 241 ASP A CA 1
ATOM 1807 C C . ASP A 1 241 ? -32.469 -19.438 -2.479 1 65.38 241 ASP A C 1
ATOM 1809 O O . ASP A 1 241 ? -31.984 -20.391 -1.859 1 65.38 241 ASP A O 1
ATOM 1813 N N . LEU A 1 242 ? -32.844 -19.531 -3.633 1 65.5 242 LEU A N 1
ATOM 1814 C CA . LEU A 1 242 ? -32.781 -20.797 -4.344 1 65.5 242 LEU A CA 1
ATOM 1815 C C . LEU A 1 242 ? -31.344 -21.172 -4.68 1 65.5 242 LEU A C 1
ATOM 1817 O O . LEU A 1 242 ? -30.953 -22.328 -4.559 1 65.5 242 LEU A O 1
ATOM 1821 N N . ALA A 1 243 ? -30.578 -20.281 -5.066 1 65 243 ALA A N 1
ATOM 1822 C CA . ALA A 1 243 ? -29.188 -20.5 -5.41 1 65 243 ALA A CA 1
ATOM 1823 C C . ALA A 1 243 ? -28.391 -20.984 -4.199 1 65 243 ALA A C 1
ATOM 1825 O O . ALA A 1 243 ? -27.594 -21.922 -4.309 1 65 243 ALA A O 1
ATOM 1826 N N . LYS A 1 244 ? -28.578 -20.25 -3.195 1 64.56 244 LYS A N 1
ATOM 1827 C CA . LYS A 1 244 ? -27.953 -20.672 -1.953 1 64.56 244 LYS A CA 1
ATOM 1828 C C . LYS A 1 244 ? -28.344 -22.109 -1.605 1 64.56 244 LYS A C 1
ATOM 1830 O O . LYS A 1 244 ? -27.484 -22.922 -1.225 1 64.56 244 LYS A O 1
ATOM 1835 N N . SER A 1 245 ? -29.562 -22.375 -1.692 1 62.31 245 SER A N 1
ATOM 1836 C CA . SER A 1 245 ? -30.062 -23.703 -1.402 1 62.31 245 SER A CA 1
ATOM 1837 C C . SER A 1 245 ? -29.438 -24.75 -2.324 1 62.31 245 SER A C 1
ATOM 1839 O O . SER A 1 245 ? -29.062 -25.828 -1.881 1 62.31 245 SER A O 1
ATOM 1841 N N . LYS A 1 246 ? -29.219 -24.422 -3.486 1 63.09 246 LYS A N 1
ATOM 1842 C CA . LYS A 1 246 ? -28.641 -25.344 -4.457 1 63.09 246 LYS A CA 1
ATOM 1843 C C . LYS A 1 246 ? -27.141 -25.5 -4.223 1 63.09 246 LYS A C 1
ATOM 1845 O O . LYS A 1 246 ? -26.609 -26.609 -4.332 1 63.09 246 LYS A O 1
ATOM 1850 N N . LEU A 1 247 ? -26.547 -24.391 -4.055 1 60.72 247 LEU A N 1
ATOM 1851 C CA . LEU A 1 247 ? -25.109 -24.438 -3.783 1 60.72 247 LEU A CA 1
ATOM 1852 C C . LEU A 1 247 ? -24.828 -25.281 -2.541 1 60.72 247 LEU A C 1
ATOM 1854 O O . LEU A 1 247 ? -23.891 -26.094 -2.529 1 60.72 247 LEU A O 1
ATOM 1858 N N . LEU A 1 248 ? -25.562 -24.984 -1.564 1 59.5 248 LEU A N 1
ATOM 1859 C CA . LEU A 1 248 ? -25.453 -25.812 -0.363 1 59.5 248 LEU A CA 1
ATOM 1860 C C . LEU A 1 248 ? -25.75 -27.266 -0.675 1 59.5 248 LEU A C 1
ATOM 1862 O O . LEU A 1 248 ? -25.094 -28.172 -0.126 1 59.5 248 LEU A O 1
ATOM 1866 N N . GLY A 1 249 ? -26.719 -27.359 -1.48 1 57.5 249 GLY A N 1
ATOM 1867 C CA . GLY A 1 249 ? -27.047 -28.703 -1.923 1 57.5 249 GLY A CA 1
ATOM 1868 C C . GLY A 1 249 ? -25.922 -29.344 -2.719 1 57.5 249 GLY A C 1
ATOM 1869 O O . GLY A 1 249 ? -25.625 -30.531 -2.533 1 57.5 249 GLY A O 1
ATOM 1870 N N . MET A 1 250 ? -25.375 -28.609 -3.564 1 57.03 250 MET A N 1
ATOM 1871 C CA . MET A 1 250 ? -24.281 -29.125 -4.387 1 57.03 250 MET A CA 1
ATOM 1872 C C . MET A 1 250 ? -23.047 -29.391 -3.537 1 57.03 250 MET A C 1
ATOM 1874 O O . MET A 1 250 ? -22.281 -30.328 -3.811 1 57.03 250 MET A O 1
ATOM 1878 N N . LEU A 1 251 ? -22.719 -28.328 -2.777 1 51.5 251 LEU A N 1
ATOM 1879 C CA . LEU A 1 251 ? -21.516 -28.5 -1.954 1 51.5 251 LEU A CA 1
ATOM 1880 C C . LEU A 1 251 ? -21.75 -29.562 -0.883 1 51.5 251 LEU A C 1
ATOM 1882 O O . LEU A 1 251 ? -20.875 -29.812 -0.052 1 51.5 251 LEU A O 1
ATOM 1886 N N . GLY A 1 252 ? -22.703 -30.469 -1.148 1 48.53 252 GLY A N 1
ATOM 1887 C CA . GLY A 1 252 ? -22.922 -31.688 -0.387 1 48.53 252 GLY A CA 1
ATOM 1888 C C . GLY A 1 252 ? -23.281 -31.438 1.066 1 48.53 252 GLY A C 1
ATOM 1889 O O . GLY A 1 252 ? -22.891 -32.188 1.95 1 48.53 252 GLY A O 1
ATOM 1890 N N . GLY A 1 253 ? -24.141 -30.516 1.509 1 43.47 253 GLY A N 1
ATOM 1891 C CA . GLY A 1 253 ? -24.609 -30.359 2.875 1 43.47 253 GLY A CA 1
ATOM 1892 C C . GLY A 1 253 ? -23.672 -29.547 3.74 1 43.47 253 GLY A C 1
ATOM 1893 O O . GLY A 1 253 ? -23.609 -29.75 4.953 1 43.47 253 GLY A O 1
ATOM 1894 N N . LEU A 1 254 ? -22.688 -28.953 3.229 1 39.38 254 LEU A N 1
ATOM 1895 C CA . LEU A 1 254 ? -21.781 -28.172 4.062 1 39.38 254 LEU A CA 1
ATOM 1896 C C . LEU A 1 254 ? -22.5 -27 4.711 1 39.38 254 LEU A C 1
ATOM 1898 O O . LEU A 1 254 ? -21.859 -26.047 5.148 1 39.38 254 LEU A O 1
ATOM 1902 N N . ASP A 1 255 ? -23.703 -26.906 4.867 1 41.12 255 ASP A N 1
ATOM 1903 C CA . ASP A 1 255 ? -24.531 -25.938 5.602 1 41.12 255 ASP A CA 1
ATOM 1904 C C . ASP A 1 255 ? -23.797 -25.438 6.84 1 41.12 255 ASP A C 1
ATOM 1906 O O . ASP A 1 255 ? -23.922 -24.266 7.207 1 41.12 255 ASP A O 1
ATOM 1910 N N . GLY A 1 256 ? -23.281 -26.328 7.637 1 38.81 256 GLY A N 1
ATOM 1911 C CA . GLY A 1 256 ? -22.594 -25.969 8.875 1 38.81 256 GLY A CA 1
ATOM 1912 C C . GLY A 1 256 ? -21.297 -25.234 8.656 1 38.81 256 GLY A C 1
ATOM 1913 O O . GLY A 1 256 ? -20.672 -24.766 9.609 1 38.81 256 GLY A O 1
ATOM 1914 N N . ILE A 1 257 ? -20.625 -25.469 7.605 1 36.97 257 ILE A N 1
ATOM 1915 C CA . ILE A 1 257 ? -19.266 -24.938 7.484 1 36.97 257 ILE A CA 1
ATOM 1916 C C . ILE A 1 257 ? -19.312 -23.562 6.809 1 36.97 257 ILE A C 1
ATOM 1918 O O . ILE A 1 257 ? -18.344 -22.797 6.867 1 36.97 257 ILE A O 1
ATOM 1922 N N . LEU A 1 258 ? -20.219 -23.344 5.938 1 33.47 258 LEU A N 1
ATOM 1923 C CA . LEU A 1 258 ? -20.203 -22.031 5.293 1 33.47 258 LEU A CA 1
ATOM 1924 C C . LEU A 1 258 ? -20.734 -20.953 6.23 1 33.47 258 LEU A C 1
ATOM 1926 O O . LEU A 1 258 ? -21.859 -21.062 6.715 1 33.47 258 LEU A O 1
ATOM 1930 N N . VAL A 1 259 ? -20.016 -20.469 7.062 1 30.64 259 VAL A N 1
ATOM 1931 C CA . VAL A 1 259 ? -20.359 -19.344 7.91 1 30.64 259 VAL A CA 1
ATOM 1932 C C . VAL A 1 259 ? -20.906 -18.203 7.055 1 30.64 259 VAL A C 1
ATOM 1934 O O . VAL A 1 259 ? -20.391 -17.922 5.973 1 30.64 259 VAL A O 1
ATOM 1937 N N . ASP A 1 260 ? -22.188 -17.859 7.215 1 28.33 260 ASP A N 1
ATOM 1938 C CA . ASP A 1 260 ? -22.781 -16.625 6.695 1 28.33 260 ASP A CA 1
ATOM 1939 C C . ASP A 1 260 ? -21.828 -15.445 6.852 1 28.33 260 ASP A C 1
ATOM 1941 O O . ASP A 1 260 ? -21.141 -15.328 7.867 1 28.33 260 ASP A O 1
ATOM 1945 N N . MET B 1 1 ? 12.422 3.393 21.781 1 36.41 1 MET B N 1
ATOM 1946 C CA . MET B 1 1 ? 11.156 3.947 22.266 1 36.41 1 MET B CA 1
ATOM 1947 C C . MET B 1 1 ? 11.008 3.74 23.766 1 36.41 1 MET B C 1
ATOM 1949 O O . MET B 1 1 ? 11.43 2.713 24.297 1 36.41 1 MET B O 1
ATOM 1953 N N . PRO B 1 2 ? 10.914 4.84 24.453 1 41.75 2 PRO B N 1
ATOM 1954 C CA . PRO B 1 2 ? 10.93 4.66 25.906 1 41.75 2 PRO B CA 1
ATOM 1955 C C . PRO B 1 2 ? 10.047 3.498 26.359 1 41.75 2 PRO B C 1
ATOM 1957 O O . PRO B 1 2 ? 9.062 3.168 25.703 1 41.75 2 PRO B O 1
ATOM 1960 N N . LYS B 1 3 ? 10.766 2.764 27.266 1 47.62 3 LYS B N 1
ATOM 1961 C CA . LYS B 1 3 ? 10.094 1.776 28.109 1 47.62 3 LYS B CA 1
ATOM 1962 C C . LYS B 1 3 ? 9.031 2.434 29 1 47.62 3 LYS B C 1
ATOM 1964 O O . LYS B 1 3 ? 9.289 3.471 29.609 1 47.62 3 LYS B O 1
ATOM 1969 N N . GLY B 1 4 ? 7.848 2.176 28.703 1 57.62 4 GLY B N 1
ATOM 1970 C CA . GLY B 1 4 ? 6.746 2.588 29.562 1 57.62 4 GLY B CA 1
ATOM 1971 C C . GLY B 1 4 ? 5.723 3.445 28.844 1 57.62 4 GLY B C 1
ATOM 1972 O O . GLY B 1 4 ? 5.859 3.715 27.641 1 57.62 4 GLY B O 1
ATOM 1973 N N . GLN B 1 5 ? 4.77 3.758 29.688 1 69.62 5 GLN B N 1
ATOM 1974 C CA . GLN B 1 5 ? 3.66 4.57 29.203 1 69.62 5 GLN B CA 1
ATOM 1975 C C . GLN B 1 5 ? 4.074 6.031 29.047 1 69.62 5 GLN B C 1
ATOM 1977 O O . GLN B 1 5 ? 4.594 6.637 30 1 69.62 5 GLN B O 1
ATOM 1982 N N . SER B 1 6 ? 3.986 6.605 27.812 1 79 6 SER B N 1
ATOM 1983 C CA . SER B 1 6 ? 4.277 8.008 27.547 1 79 6 SER B CA 1
ATOM 1984 C C . SER B 1 6 ? 3.465 8.922 28.469 1 79 6 SER B C 1
ATOM 1986 O O . SER B 1 6 ? 2.285 8.664 28.719 1 79 6 SER B O 1
ATOM 1988 N N . LYS B 1 7 ? 4.098 9.984 29.062 1 88.69 7 LYS B N 1
ATOM 1989 C CA . LYS B 1 7 ? 3.428 10.961 29.922 1 88.69 7 LYS B CA 1
ATOM 1990 C C . LYS B 1 7 ? 3.273 12.305 29.219 1 88.69 7 LYS B C 1
ATOM 1992 O O . LYS B 1 7 ? 2.973 13.312 29.859 1 88.69 7 LYS B O 1
ATOM 1997 N N . VAL B 1 8 ? 3.398 12.289 27.984 1 88.88 8 VAL B N 1
ATOM 1998 C CA . VAL B 1 8 ? 3.414 13.508 27.188 1 88.88 8 VAL B CA 1
ATOM 1999 C C . VAL B 1 8 ? 2.09 14.25 27.344 1 88.88 8 VAL B C 1
ATOM 2001 O O . VAL B 1 8 ? 2.074 15.461 27.594 1 88.88 8 VAL B O 1
ATOM 2004 N N . PRO B 1 9 ? 0.972 13.555 27.344 1 92.38 9 PRO B N 1
ATOM 2005 C CA . PRO B 1 9 ? -0.285 14.289 27.516 1 92.38 9 PRO B CA 1
ATOM 2006 C C . PRO B 1 9 ? -0.385 14.992 28.859 1 92.38 9 PRO B C 1
ATOM 2008 O O . PRO B 1 9 ? -0.797 16.156 28.938 1 92.38 9 PRO B O 1
ATOM 2011 N N . GLU B 1 10 ? 0.013 14.336 29.859 1 93.69 10 GLU B N 1
ATOM 2012 C CA . GLU B 1 10 ? -0.025 14.93 31.203 1 93.69 10 GLU B CA 1
ATOM 2013 C C . GLU B 1 10 ? 0.943 16.094 31.312 1 93.69 10 GLU B C 1
ATOM 2015 O O . GLU B 1 10 ? 0.625 17.125 31.922 1 93.69 10 GLU B O 1
ATOM 2020 N N . GLN B 1 11 ? 2.039 15.891 30.75 1 93 11 GLN B N 1
ATOM 2021 C CA . GLN B 1 11 ? 3.051 16.938 30.781 1 93 11 GLN B CA 1
ATOM 2022 C C . GLN B 1 11 ? 2.57 18.188 30.031 1 93 11 GLN B C 1
ATOM 2024 O O . GLN B 1 11 ? 2.723 19.312 30.531 1 93 11 GLN B O 1
ATOM 2029 N N . LEU B 1 12 ? 2.039 17.984 28.906 1 93.94 12 LEU B N 1
ATOM 2030 C CA . LEU B 1 12 ? 1.513 19.109 28.141 1 93.94 12 LEU B CA 1
ATOM 2031 C C . LEU B 1 12 ? 0.358 19.766 28.891 1 93.94 12 LEU B C 1
ATOM 2033 O O . LEU B 1 12 ? 0.227 21 28.859 1 93.94 12 LEU B O 1
ATOM 2037 N N . SER B 1 13 ? -0.436 18.984 29.531 1 94.12 13 SER B N 1
ATOM 2038 C CA . SER B 1 13 ? -1.531 19.531 30.344 1 94.12 13 SER B CA 1
ATOM 2039 C C . SER B 1 13 ? -1.01 20.406 31.469 1 94.12 13 SER B C 1
ATOM 2041 O O . SER B 1 13 ? -1.503 21.516 31.672 1 94.12 13 SER B O 1
ATOM 2043 N N . ALA B 1 14 ? -0.064 19.891 32.125 1 94.38 14 ALA B N 1
ATOM 2044 C CA . ALA B 1 14 ? 0.519 20.609 33.25 1 94.38 14 ALA B CA 1
ATOM 2045 C C . ALA B 1 14 ? 1.104 21.938 32.812 1 94.38 14 ALA B C 1
ATOM 2047 O O . ALA B 1 14 ? 1.102 22.906 33.594 1 94.38 14 ALA B O 1
ATOM 2048 N N . CYS B 1 15 ? 1.547 21.984 31.578 1 95.12 15 CYS B N 1
ATOM 2049 C CA . CYS B 1 15 ? 2.16 23.203 31.031 1 95.12 15 CYS B CA 1
ATOM 2050 C C . CYS B 1 15 ? 1.118 24.094 30.375 1 95.12 15 CYS B C 1
ATOM 2052 O O . CYS B 1 15 ? 1.449 25.172 29.859 1 95.12 15 CYS B O 1
ATOM 2054 N N . GLY B 1 16 ? -0.166 23.625 30.359 1 94.12 16 GLY B N 1
ATOM 2055 C CA . GLY B 1 16 ? -1.225 24.406 29.75 1 94.12 16 GLY B CA 1
ATOM 2056 C C . GLY B 1 16 ? -1.141 24.453 28.234 1 94.12 16 GLY B C 1
ATOM 2057 O O . GLY B 1 16 ? -1.566 25.422 27.609 1 94.12 16 GLY B O 1
ATOM 2058 N N . LEU B 1 17 ? -0.571 23.422 27.656 1 93.69 17 LEU B N 1
ATOM 2059 C CA . LEU B 1 17 ? -0.273 23.453 26.234 1 93.69 17 LEU B CA 1
ATOM 2060 C C . LEU B 1 17 ? -1.269 22.609 25.453 1 93.69 17 LEU B C 1
ATOM 2062 O O . LEU B 1 17 ? -1.275 22.625 24.219 1 93.69 17 LEU B O 1
ATOM 2066 N N . LEU B 1 18 ? -2.139 21.953 26.156 1 94.38 18 LEU B N 1
ATOM 2067 C CA . LEU B 1 18 ? -3.145 21.188 25.422 1 94.38 18 LEU B CA 1
ATOM 2068 C C . LEU B 1 18 ? -4.25 22.094 24.906 1 94.38 18 LEU B C 1
ATOM 2070 O O . LEU B 1 18 ? -4.633 23.062 25.578 1 94.38 18 LEU B O 1
ATOM 2074 N N . GLY B 1 19 ? -4.699 21.828 23.75 1 92.88 19 GLY B N 1
ATOM 2075 C CA . GLY B 1 19 ? -5.762 22.594 23.125 1 92.88 19 GLY B CA 1
ATOM 2076 C C . GLY B 1 19 ? -5.926 22.312 21.656 1 92.88 19 GLY B C 1
ATOM 2077 O O . GLY B 1 19 ? -5.207 21.469 21.094 1 92.88 19 GLY B O 1
ATOM 2078 N N . PRO B 1 20 ? -6.848 22.938 21.016 1 89 20 PRO B N 1
ATOM 2079 C CA . PRO B 1 20 ? -7.184 22.672 19.609 1 89 20 PRO B CA 1
ATOM 2080 C C . PRO B 1 20 ? -6.094 23.125 18.641 1 89 20 PRO B C 1
ATOM 2082 O O . PRO B 1 20 ? -6.125 22.766 17.469 1 89 20 PRO B O 1
ATOM 2085 N N . ASP B 1 21 ? -5.125 23.828 19.188 1 87.56 21 ASP B N 1
ATOM 2086 C CA . ASP B 1 21 ? -4.078 24.344 18.312 1 87.56 21 ASP B CA 1
ATOM 2087 C C . ASP B 1 21 ? -2.854 23.422 18.312 1 87.56 21 ASP B C 1
ATOM 2089 O O . ASP B 1 21 ? -1.848 23.719 17.672 1 87.56 21 ASP B O 1
ATOM 2093 N N . ILE B 1 22 ? -2.955 22.359 19.031 1 87.75 22 ILE B N 1
ATOM 2094 C CA . ILE B 1 22 ? -1.853 21.406 19.125 1 87.75 22 ILE B CA 1
ATOM 2095 C C . ILE B 1 22 ? -2.268 20.078 18.484 1 87.75 22 ILE B C 1
ATOM 2097 O O . ILE B 1 22 ? -3.385 19.609 18.703 1 87.75 22 ILE B O 1
ATOM 2101 N N . LEU B 1 23 ? -1.373 19.641 17.672 1 89.06 23 LEU B N 1
ATOM 2102 C CA . LEU B 1 23 ? -1.543 18.312 17.062 1 89.06 23 LEU B CA 1
ATOM 2103 C C . LEU B 1 23 ? -0.522 17.328 17.625 1 89.06 23 LEU B C 1
ATOM 2105 O O . LEU B 1 23 ? 0.674 17.625 17.672 1 89.06 23 LEU B O 1
ATOM 2109 N N . LEU B 1 24 ? -1.035 16.234 18.141 1 90 24 LEU B N 1
ATOM 2110 C CA . LEU B 1 24 ? -0.147 15.172 18.594 1 90 24 LEU B CA 1
ATOM 2111 C C . LEU B 1 24 ? -0.106 14.039 17.578 1 90 24 LEU B C 1
ATOM 2113 O O . LEU B 1 24 ? -1.151 13.562 17.125 1 90 24 LEU B O 1
ATOM 2117 N N . THR B 1 25 ? 1.08 13.57 17.25 1 88.94 25 THR B N 1
ATOM 2118 C CA . THR B 1 25 ? 1.222 12.5 16.266 1 88.94 25 THR B CA 1
ATOM 2119 C C . THR B 1 25 ? 1.335 11.148 16.969 1 88.94 25 THR B C 1
ATOM 2121 O O . THR B 1 25 ? 1.815 11.062 18.094 1 88.94 25 THR B O 1
ATOM 2124 N N . HIS B 1 26 ? 0.827 9.883 16.219 1 83 26 HIS B N 1
ATOM 2125 C CA . HIS B 1 26 ? 0.922 8.469 16.562 1 83 26 HIS B CA 1
ATOM 2126 C C . HIS B 1 26 ? -0.15 8.078 17.578 1 83 26 HIS B C 1
ATOM 2128 O O . HIS B 1 26 ? -0.992 7.227 17.297 1 83 26 HIS B O 1
ATOM 2134 N N . GLY B 1 27 ? -0.125 8.688 18.719 1 81.69 27 GLY B N 1
ATOM 2135 C CA . GLY B 1 27 ? -1.127 8.414 19.734 1 81.69 27 GLY B CA 1
ATOM 2136 C C . GLY B 1 27 ? -1.206 6.949 20.109 1 81.69 27 GLY B C 1
ATOM 2137 O O . GLY B 1 27 ? -2.154 6.523 20.781 1 81.69 27 GLY B O 1
ATOM 2138 N N . SER B 1 28 ? -0.339 6.105 19.609 1 79.75 28 SER B N 1
ATOM 2139 C CA . SER B 1 28 ? -0.326 4.691 19.969 1 79.75 28 SER B CA 1
ATOM 2140 C C . SER B 1 28 ? -0.091 4.496 21.453 1 79.75 28 SER B C 1
ATOM 2142 O O . SER B 1 28 ? 0.734 5.188 22.062 1 79.75 28 SER B O 1
ATOM 2144 N N . GLY B 1 29 ? -0.883 3.602 22.078 1 80.19 29 GLY B N 1
ATOM 2145 C CA . GLY B 1 29 ? -0.683 3.316 23.5 1 80.19 29 GLY B CA 1
ATOM 2146 C C . GLY B 1 29 ? -1.372 4.312 24.406 1 80.19 29 GLY B C 1
ATOM 2147 O O . GLY B 1 29 ? -1.236 4.238 25.641 1 80.19 29 GLY B O 1
ATOM 2148 N N . THR B 1 30 ? -2.043 5.195 23.844 1 87.69 30 THR B N 1
ATOM 2149 C CA . THR B 1 30 ? -2.791 6.156 24.641 1 87.69 30 THR B CA 1
ATOM 2150 C C . THR B 1 30 ? -3.748 5.438 25.594 1 87.69 30 THR B C 1
ATOM 2152 O O . THR B 1 30 ? -4.547 4.602 25.156 1 87.69 30 THR B O 1
ATOM 2155 N N . THR B 1 31 ? -3.615 5.758 26.891 1 89.69 31 THR B N 1
ATOM 2156 C CA . THR B 1 31 ? -4.508 5.16 27.875 1 89.69 31 THR B CA 1
ATOM 2157 C C . THR B 1 31 ? -5.891 5.805 27.812 1 89.69 31 THR B C 1
ATOM 2159 O O . THR B 1 31 ? -6.047 6.898 27.266 1 89.69 31 THR B O 1
ATOM 2162 N N . PRO B 1 32 ? -6.852 5.133 28.406 1 91.94 32 PRO B N 1
ATOM 2163 C CA . PRO B 1 32 ? -8.188 5.738 28.453 1 91.94 32 PRO B CA 1
ATOM 2164 C C . PRO B 1 32 ? -8.195 7.098 29.156 1 91.94 32 PRO B C 1
ATOM 2166 O O . PRO B 1 32 ? -8.898 8.016 28.734 1 91.94 32 PRO B O 1
ATOM 2169 N N . GLU B 1 33 ? -7.438 7.164 30.188 1 95 33 GLU B N 1
ATOM 2170 C CA . GLU B 1 33 ? -7.34 8.43 30.906 1 95 33 GLU B CA 1
ATOM 2171 C C . GLU B 1 33 ? -6.723 9.516 30.031 1 95 33 GLU B C 1
ATOM 2173 O O . GLU B 1 33 ? -7.195 10.656 30.031 1 95 33 GLU B O 1
ATOM 2178 N N . GLN B 1 34 ? -5.77 9.133 29.328 1 94.31 34 GLN B N 1
ATOM 2179 C CA . GLN B 1 34 ? -5.129 10.078 28.422 1 94.31 34 GLN B CA 1
ATOM 2180 C C . GLN B 1 34 ? -6.066 10.469 27.281 1 94.31 34 GLN B C 1
ATOM 2182 O O . GLN B 1 34 ? -6.105 11.633 26.875 1 94.31 34 GLN B O 1
ATOM 2187 N N . ALA B 1 35 ? -6.734 9.5 26.797 1 93.31 35 ALA B N 1
ATOM 2188 C CA . ALA B 1 35 ? -7.707 9.766 25.734 1 93.31 35 ALA B CA 1
ATOM 2189 C C . ALA B 1 35 ? -8.75 10.781 26.188 1 93.31 35 ALA B C 1
ATOM 2191 O O . ALA B 1 35 ? -9.055 11.727 25.469 1 93.31 35 ALA B O 1
ATOM 2192 N N . SER B 1 36 ? -9.242 10.594 27.391 1 95.69 36 SER B N 1
ATOM 2193 C CA . SER B 1 36 ? -10.211 11.523 27.953 1 95.69 36 SER B CA 1
ATOM 2194 C C . SER B 1 36 ? -9.617 12.914 28.125 1 95.69 36 SER B C 1
ATOM 2196 O O . SER B 1 36 ? -10.273 13.914 27.812 1 95.69 36 SER B O 1
ATOM 2198 N N . LEU B 1 37 ? -8.461 12.906 28.516 1 95.94 37 LEU B N 1
ATOM 2199 C CA . LEU B 1 37 ? -7.75 14.164 28.719 1 95.94 37 LEU B CA 1
ATOM 2200 C C . LEU B 1 37 ? -7.602 14.914 27.406 1 95.94 37 LEU B C 1
ATOM 2202 O O . LEU B 1 37 ? -7.973 16.094 27.312 1 95.94 37 LEU B O 1
ATOM 2206 N N . LEU B 1 38 ? -7.133 14.266 26.391 1 94.31 38 LEU B N 1
ATOM 2207 C CA . LEU B 1 38 ? -6.902 14.883 25.094 1 94.31 38 LEU B CA 1
ATOM 2208 C C . LEU B 1 38 ? -8.211 15.375 24.484 1 94.31 38 LEU B C 1
ATOM 2210 O O . LEU B 1 38 ? -8.281 16.5 23.969 1 94.31 38 LEU B O 1
ATOM 2214 N N . THR B 1 39 ? -9.203 14.57 24.641 1 92.56 39 THR B N 1
ATOM 2215 C CA . THR B 1 39 ? -10.5 14.906 24.078 1 92.56 39 THR B CA 1
ATOM 2216 C C . THR B 1 39 ? -11.094 16.125 24.781 1 92.56 39 THR B C 1
ATOM 2218 O O . THR B 1 39 ? -11.664 17.016 24.141 1 92.56 39 THR B O 1
ATOM 2221 N N . SER B 1 40 ? -10.945 16.172 26.062 1 95.62 40 SER B N 1
ATOM 2222 C CA . SER B 1 40 ? -11.531 17.25 26.844 1 95.62 40 SER B CA 1
ATOM 2223 C C . SER B 1 40 ? -10.883 18.594 26.5 1 95.62 40 SER B C 1
ATOM 2225 O O . SER B 1 40 ? -11.531 19.641 26.594 1 95.62 40 SER B O 1
ATOM 2227 N N . PHE B 1 41 ? -9.727 18.562 26.031 1 95.31 41 PHE B N 1
ATOM 2228 C CA . PHE B 1 41 ? -9.008 19.781 25.688 1 95.31 41 PHE B CA 1
ATOM 2229 C C . PHE B 1 41 ? -9.164 20.094 24.203 1 95.31 41 PHE B C 1
ATOM 2231 O O . PHE B 1 41 ? -8.633 21.109 23.719 1 95.31 41 PHE B O 1
ATOM 2238 N N . GLY B 1 42 ? -9.742 19.172 23.547 1 92.19 42 GLY B N 1
ATOM 2239 C CA . GLY B 1 42 ? -9.93 19.391 22.109 1 92.19 42 GLY B CA 1
ATOM 2240 C C . GLY B 1 42 ? -8.664 19.188 21.312 1 92.19 42 GLY B C 1
ATOM 2241 O O . GLY B 1 42 ? -8.5 19.766 20.234 1 92.19 42 GLY B O 1
ATOM 2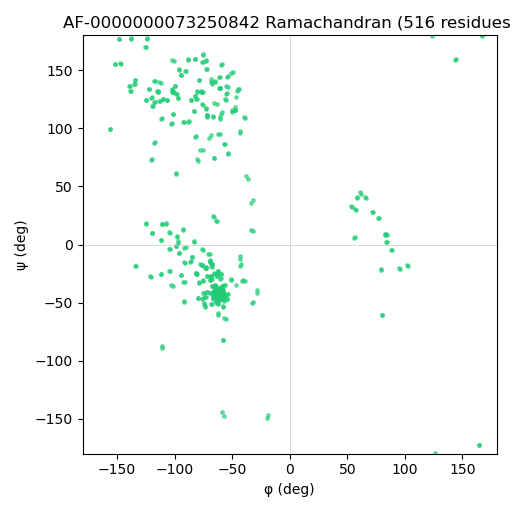242 N N . THR B 1 43 ? -7.711 18.422 21.844 1 91.88 43 THR B N 1
ATOM 2243 C CA . THR B 1 43 ? -6.441 18.172 21.172 1 91.88 43 THR B CA 1
ATOM 2244 C C . THR B 1 43 ? -6.602 17.078 20.125 1 91.88 43 THR B C 1
ATOM 2246 O O . THR B 1 43 ? -7.195 16.031 20.391 1 91.88 43 THR B O 1
ATOM 2249 N N . TYR B 1 44 ? -6.07 17.406 18.953 1 89.44 44 TYR B N 1
ATOM 2250 C CA . TYR B 1 44 ? -6.191 16.453 17.844 1 89.44 44 TYR B CA 1
ATOM 2251 C C . TYR B 1 44 ? -5.004 15.508 17.812 1 89.44 44 TYR B C 1
ATOM 2253 O O . TYR B 1 44 ? -3.893 15.867 18.203 1 89.44 44 TYR B O 1
ATOM 2261 N N . ILE B 1 45 ? -5.285 14.289 17.328 1 90 45 ILE B N 1
ATOM 2262 C CA . ILE B 1 45 ? -4.266 13.266 17.125 1 90 45 ILE B CA 1
ATOM 2263 C C . ILE B 1 45 ? -4.137 12.977 15.625 1 90 45 ILE B C 1
ATOM 2265 O O . ILE B 1 45 ? -5.141 12.836 14.922 1 90 45 ILE B O 1
ATOM 2269 N N . VAL B 1 46 ? -2.938 12.969 15.133 1 90.12 46 VAL B N 1
ATOM 2270 C CA . VAL B 1 46 ? -2.656 12.547 13.766 1 90.12 46 VAL B CA 1
ATOM 2271 C C . VAL B 1 46 ? -2.1 11.125 13.766 1 90.12 46 VAL B C 1
ATOM 2273 O O . VAL B 1 46 ? -0.996 10.891 14.258 1 90.12 46 VAL B O 1
ATOM 2276 N N . SER B 1 47 ? -2.908 10.211 13.219 1 89.94 47 SER B N 1
ATOM 2277 C CA . SER B 1 47 ? -2.453 8.836 13.039 1 89.94 47 SER B CA 1
ATOM 2278 C C . SER B 1 47 ? -1.62 8.688 11.773 1 89.94 47 SER B C 1
ATOM 2280 O O . SER B 1 47 ? -2.025 9.141 10.703 1 89.94 47 SER B O 1
ATOM 2282 N N . THR B 1 48 ? -0.459 8.133 11.922 1 90.81 48 THR B N 1
ATOM 2283 C CA . THR B 1 48 ? 0.411 7.777 10.805 1 90.81 48 THR B CA 1
ATOM 2284 C C . THR B 1 48 ? 0.642 6.27 10.758 1 90.81 48 THR B C 1
ATOM 2286 O O . THR B 1 48 ? 1.647 5.773 11.266 1 90.81 48 THR B O 1
ATOM 2289 N N . PRO B 1 49 ? -0.227 5.582 10.078 1 88.62 49 PRO B N 1
ATOM 2290 C CA . PRO B 1 49 ? -0.367 4.137 10.258 1 88.62 49 PRO B CA 1
ATOM 2291 C C . PRO B 1 49 ? 0.908 3.373 9.906 1 88.62 49 PRO B C 1
ATOM 2293 O O . PRO B 1 49 ? 1.312 2.469 10.641 1 88.62 49 PRO B O 1
ATOM 2296 N N . ASP B 1 50 ? 1.529 3.703 8.828 1 88.38 50 ASP B N 1
ATOM 2297 C CA . ASP B 1 50 ? 2.703 2.932 8.43 1 88.38 50 ASP B CA 1
ATOM 2298 C C . ASP B 1 50 ? 3.84 3.109 9.438 1 88.38 50 ASP B C 1
ATOM 2300 O O . ASP B 1 50 ? 4.477 2.135 9.836 1 88.38 50 ASP B O 1
ATOM 2304 N N . THR B 1 51 ? 4.027 4.32 9.82 1 87.12 51 THR B N 1
ATOM 2305 C CA . THR B 1 51 ? 5.062 4.582 10.82 1 87.12 51 THR B CA 1
ATOM 2306 C C . THR B 1 51 ? 4.719 3.904 12.141 1 87.12 51 THR B C 1
ATOM 2308 O O . THR B 1 51 ? 5.602 3.361 12.812 1 87.12 51 THR B O 1
ATOM 2311 N N . GLU B 1 52 ? 3.521 3.967 12.555 1 86.75 52 GLU B N 1
ATOM 2312 C CA . GLU B 1 52 ? 3.084 3.328 13.797 1 86.75 52 GLU B CA 1
ATOM 2313 C C . GLU B 1 52 ? 3.332 1.822 13.758 1 86.75 52 GLU B C 1
ATOM 2315 O O . GLU B 1 52 ? 3.695 1.222 14.766 1 86.75 52 GLU B O 1
ATOM 2320 N N . ILE B 1 53 ? 3.17 1.245 12.602 1 83.69 53 ILE B N 1
ATOM 2321 C CA . ILE B 1 53 ? 3.408 -0.183 12.422 1 83.69 53 ILE B CA 1
ATOM 2322 C C . ILE B 1 53 ? 4.91 -0.464 12.445 1 83.69 53 ILE B C 1
ATOM 2324 O O . ILE B 1 53 ? 5.367 -1.348 13.172 1 83.69 53 ILE B O 1
ATOM 2328 N N . PHE B 1 54 ? 5.637 0.296 11.781 1 79.81 54 PHE B N 1
ATOM 2329 C CA . PHE B 1 54 ? 7.039 -0.015 11.539 1 79.81 54 PHE B CA 1
ATOM 2330 C C . PHE B 1 54 ? 7.895 0.36 12.742 1 79.81 54 PHE B C 1
ATOM 2332 O O . PHE B 1 54 ? 8.93 -0.262 12.992 1 79.81 54 PHE B O 1
ATOM 2339 N N . MET B 1 55 ? 7.461 1.252 13.469 1 75.69 55 MET B N 1
ATOM 2340 C CA . MET B 1 55 ? 8.242 1.663 14.633 1 75.69 55 MET B CA 1
ATOM 2341 C C . MET B 1 55 ? 7.723 0.991 15.906 1 75.69 55 MET B C 1
ATOM 2343 O O . MET B 1 55 ? 8.172 1.302 17 1 75.69 55 MET B O 1
ATOM 2347 N N . ALA B 1 56 ? 6.844 0.116 15.711 1 68.56 56 ALA B N 1
ATOM 2348 C CA . ALA B 1 56 ? 6.301 -0.713 16.781 1 68.56 56 ALA B CA 1
ATOM 2349 C C . ALA B 1 56 ? 5.68 0.147 17.875 1 68.56 56 ALA B C 1
ATOM 2351 O O . ALA B 1 56 ? 5.949 -0.055 19.062 1 68.56 56 ALA B O 1
ATOM 2352 N N . LEU B 1 57 ? 4.996 1.185 17.5 1 63.88 57 LEU B N 1
ATOM 2353 C CA . LEU B 1 57 ? 4.449 2.119 18.469 1 63.88 57 LEU B CA 1
ATOM 2354 C C . LEU B 1 57 ? 3.221 1.529 19.156 1 63.88 57 LEU B C 1
ATOM 2356 O O . LEU B 1 57 ? 2.779 2.035 20.188 1 63.88 57 LEU B O 1
ATOM 2360 N N . GLY B 1 58 ? 2.77 0.419 18.797 1 59.62 58 GLY B N 1
ATOM 2361 C CA . GLY B 1 58 ? 1.618 -0.213 19.422 1 59.62 58 GLY B CA 1
ATOM 2362 C C . GLY B 1 58 ? 0.743 -0.965 18.438 1 59.62 58 GLY B C 1
ATOM 2363 O O . GLY B 1 58 ? 0.877 -0.796 17.219 1 59.62 58 GLY B O 1
ATOM 2364 N N . ALA B 1 59 ? 0.009 -1.876 19.078 1 57.5 59 ALA B N 1
ATOM 2365 C CA . ALA B 1 59 ? -0.74 -2.84 18.266 1 57.5 59 ALA B CA 1
ATOM 2366 C C . ALA B 1 59 ? -2.1 -2.279 17.859 1 57.5 59 ALA B C 1
ATOM 2368 O O . ALA B 1 59 ? -2.721 -2.764 16.922 1 57.5 59 ALA B O 1
ATOM 2369 N N . ASP B 1 60 ? -2.484 -1.198 18.516 1 66.94 60 ASP B N 1
ATOM 2370 C CA . ASP B 1 60 ? -3.846 -0.752 18.234 1 66.94 60 ASP B CA 1
ATOM 2371 C C . ASP B 1 60 ? -3.854 0.358 17.188 1 66.94 60 ASP B C 1
ATOM 2373 O O . ASP B 1 60 ? -3.143 1.355 17.328 1 66.94 60 ASP B O 1
ATOM 2377 N N . PRO B 1 61 ? -4.641 0.086 16.188 1 74.69 61 PRO B N 1
ATOM 2378 C CA . PRO B 1 61 ? -4.699 1.129 15.164 1 74.69 61 PRO B CA 1
ATOM 2379 C C . PRO B 1 61 ? -5.355 2.414 15.664 1 74.69 61 PRO B C 1
ATOM 2381 O O . PRO B 1 61 ? -6.57 2.451 15.875 1 74.69 61 PRO B O 1
ATOM 2384 N N . VAL B 1 62 ? -4.578 3.475 15.844 1 79.56 62 VAL B N 1
ATOM 2385 C CA . VAL B 1 62 ? -4.973 4.754 16.422 1 79.56 62 VAL B CA 1
ATOM 2386 C C . VAL B 1 62 ? -6.152 5.336 15.648 1 79.56 62 VAL B C 1
ATOM 2388 O O . VAL B 1 62 ? -7.109 5.836 16.234 1 79.56 62 VAL B O 1
ATOM 2391 N N . ALA B 1 63 ? -6.172 5.117 14.398 1 78.12 63 ALA B N 1
ATOM 2392 C CA . ALA B 1 63 ? -7.148 5.73 13.5 1 78.12 63 ALA B CA 1
ATOM 2393 C C . ALA B 1 63 ? -8.547 5.164 13.75 1 78.12 63 ALA B C 1
ATOM 2395 O O . ALA B 1 63 ? -9.547 5.781 13.375 1 78.12 63 ALA B O 1
ATOM 2396 N N . PHE B 1 64 ? -8.633 4.078 14.445 1 80.5 64 PHE B N 1
ATOM 2397 C CA . PHE B 1 64 ? -9.93 3.418 14.57 1 80.5 64 PHE B CA 1
ATOM 2398 C C . PHE B 1 64 ? -10.352 3.338 16.031 1 80.5 64 PHE B C 1
ATOM 2400 O O . PHE B 1 64 ? -11.344 2.678 16.359 1 80.5 64 PHE B O 1
ATOM 2407 N N . ARG B 1 65 ? -9.664 3.99 16.859 1 84.12 65 ARG B N 1
ATOM 2408 C CA . ARG B 1 65 ? -10.023 3.996 18.266 1 84.12 65 ARG B CA 1
ATOM 2409 C C . ARG B 1 65 ? -11.242 4.883 18.516 1 84.12 65 ARG B C 1
ATOM 2411 O O . ARG B 1 65 ? -11.25 6.055 18.125 1 84.12 65 ARG B O 1
ATOM 2418 N N . GLU B 1 66 ? -12.164 4.301 19.234 1 82.75 66 GLU B N 1
ATOM 2419 C CA . GLU B 1 66 ? -13.414 5.016 19.516 1 82.75 66 GLU B CA 1
ATOM 2420 C C . GLU B 1 66 ? -13.211 6.094 20.578 1 82.75 66 GLU B C 1
ATOM 2422 O O . GLU B 1 66 ? -13.883 7.125 20.562 1 82.75 66 GLU B O 1
ATOM 2427 N N . ASP B 1 67 ? -12.344 5.879 21.453 1 87.44 67 ASP B N 1
ATOM 2428 C CA . ASP B 1 67 ? -12.133 6.82 22.562 1 87.44 67 ASP B CA 1
ATOM 2429 C C . ASP B 1 67 ? -11.219 7.965 22.125 1 87.44 67 ASP B C 1
ATOM 2431 O O . ASP B 1 67 ? -10.922 8.859 22.922 1 87.44 67 ASP B O 1
ATOM 2435 N N . LEU B 1 68 ? -10.828 7.957 20.891 1 88.19 68 LEU B N 1
ATOM 2436 C CA . LEU B 1 68 ? -10.062 9.047 20.297 1 88.19 68 LEU B CA 1
ATOM 2437 C C . LEU B 1 68 ? -10.812 9.664 19.125 1 88.19 68 LEU B C 1
ATOM 2439 O O . LEU B 1 68 ? -10.367 9.555 17.984 1 88.19 68 LEU B O 1
ATOM 2443 N N . PRO B 1 69 ? -11.859 10.422 19.422 1 84.81 69 PRO B N 1
ATOM 2444 C CA . PRO B 1 69 ? -12.742 10.906 18.359 1 84.81 69 PRO B CA 1
ATOM 2445 C C . PRO B 1 69 ? -12.109 12.008 17.516 1 84.81 69 PRO B C 1
ATOM 2447 O O . PRO B 1 69 ? -12.547 12.273 16.391 1 84.81 69 PRO B O 1
ATOM 2450 N N . LEU B 1 70 ? -11.102 12.672 18.031 1 87.69 70 LEU B N 1
ATOM 2451 C CA . LEU B 1 70 ? -10.438 13.758 17.312 1 87.69 70 LEU B CA 1
ATOM 2452 C C . LEU B 1 70 ? -9.164 13.273 16.641 1 87.69 70 LEU B C 1
ATOM 2454 O O . LEU B 1 70 ? -8.07 13.742 16.969 1 87.69 70 LEU B O 1
ATOM 2458 N N . THR B 1 71 ? -9.359 12.312 15.711 1 88.81 71 THR B N 1
ATOM 2459 C CA . THR B 1 71 ? -8.227 11.695 15.039 1 88.81 71 THR B CA 1
ATOM 2460 C C . THR B 1 71 ? -8.336 11.875 13.523 1 88.81 71 THR B C 1
ATOM 2462 O O . THR B 1 71 ? -9.414 11.727 12.953 1 88.81 71 THR B O 1
ATOM 2465 N N . CYS B 1 72 ? -7.23 12.266 12.906 1 88 72 CYS B N 1
ATOM 2466 C CA . CYS B 1 72 ? -7.121 12.281 11.453 1 88 72 CYS B CA 1
ATOM 2467 C C . CYS B 1 72 ? -5.91 11.484 10.984 1 88 72 CYS B C 1
ATOM 2469 O O . CYS B 1 72 ? -5.098 11.047 11.797 1 88 72 CYS B O 1
ATOM 2471 N N . LEU B 1 73 ? -5.832 11.258 9.664 1 88.38 73 LEU B N 1
ATOM 2472 C CA . LEU B 1 73 ? -4.703 10.531 9.094 1 88.38 73 LEU B CA 1
ATOM 2473 C C . LEU B 1 73 ? -3.625 11.492 8.609 1 88.38 73 LEU B C 1
ATOM 2475 O O . LEU B 1 73 ? -3.932 12.602 8.172 1 88.38 73 LEU B O 1
ATOM 2479 N N . GLY B 1 74 ? -2.451 11.07 8.742 1 89.81 74 GLY B N 1
ATOM 2480 C CA . GLY B 1 74 ? -1.305 11.797 8.219 1 89.81 74 GLY B CA 1
ATOM 2481 C C . GLY B 1 74 ? -0.17 10.883 7.785 1 89.81 74 GLY B C 1
ATOM 2482 O O . GLY B 1 74 ? -0.309 9.664 7.797 1 89.81 74 GLY B O 1
ATOM 2483 N N . ALA B 1 75 ? 0.845 11.562 7.254 1 89 75 ALA B N 1
ATOM 2484 C CA . ALA B 1 75 ? 2.08 10.875 6.883 1 89 75 ALA B CA 1
ATOM 2485 C C . ALA B 1 75 ? 3.264 11.398 7.691 1 89 75 ALA B C 1
ATOM 2487 O O . ALA B 1 75 ? 3.334 12.594 8 1 89 75 ALA B O 1
ATOM 2488 N N . ASP B 1 76 ? 4.109 10.539 8.07 1 88.44 76 ASP B N 1
ATOM 2489 C CA . ASP B 1 76 ? 5.223 10.906 8.945 1 88.44 76 ASP B CA 1
ATOM 2490 C C . ASP B 1 76 ? 6.551 10.828 8.203 1 88.44 76 ASP B C 1
ATOM 2492 O O . ASP B 1 76 ? 6.934 11.766 7.5 1 88.44 76 ASP B O 1
ATOM 2496 N N . CYS B 1 77 ? 7.207 9.664 8.195 1 83.25 77 CYS B N 1
ATOM 2497 C CA . CYS B 1 77 ? 8.547 9.562 7.637 1 83.25 77 CYS B CA 1
ATOM 2498 C C . CYS B 1 77 ? 8.547 8.719 6.367 1 83.25 77 CYS B C 1
ATOM 2500 O O . CYS B 1 77 ? 7.898 7.676 6.312 1 83.25 77 CYS B O 1
ATOM 2502 N N . ARG B 1 78 ? 9.32 9.234 5.422 1 81.06 78 ARG B N 1
ATOM 2503 C CA . ARG B 1 78 ? 9.414 8.555 4.137 1 81.06 78 ARG B CA 1
ATOM 2504 C C . ARG B 1 78 ? 10.227 7.27 4.258 1 81.06 78 ARG B C 1
ATOM 2506 O O . ARG B 1 78 ? 10.133 6.383 3.404 1 81.06 78 ARG B O 1
ATOM 2513 N N . SER B 1 79 ? 11.016 7.184 5.277 1 79.56 79 SER B N 1
ATOM 2514 C CA . SER B 1 79 ? 11.859 6.004 5.449 1 79.56 79 SER B CA 1
ATOM 2515 C C . SER B 1 79 ? 11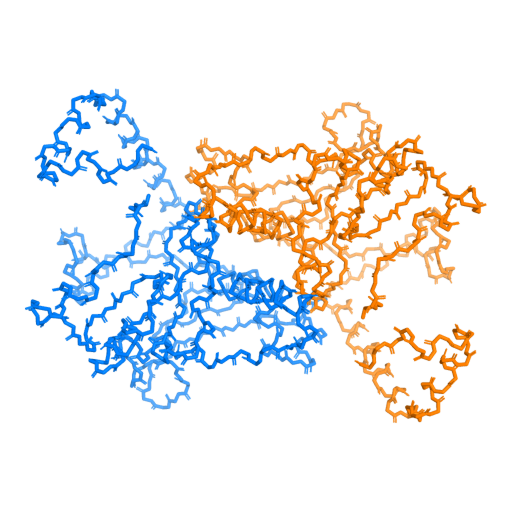.016 4.773 5.789 1 79.56 79 SER B C 1
ATOM 2517 O O . SER B 1 79 ? 11.477 3.643 5.637 1 79.56 79 SER B O 1
ATOM 2519 N N . CYS B 1 80 ? 9.75 4.98 6.152 1 81.75 80 CYS B N 1
ATOM 2520 C CA . CYS B 1 80 ? 8.891 3.865 6.527 1 81.75 80 CYS B CA 1
ATOM 2521 C C . CYS B 1 80 ? 8.078 3.375 5.332 1 81.75 80 CYS B C 1
ATOM 2523 O O . CYS B 1 80 ? 7.688 2.209 5.281 1 81.75 80 CYS B O 1
ATOM 2525 N N . GLY B 1 81 ? 7.848 4.203 4.438 1 87.5 81 GLY B N 1
ATOM 2526 C CA . GLY B 1 81 ? 7.027 3.857 3.287 1 87.5 81 GLY B CA 1
ATOM 2527 C C . GLY B 1 81 ? 6.555 5.07 2.504 1 87.5 81 GLY B C 1
ATOM 2528 O O . GLY B 1 81 ? 7 6.191 2.756 1 87.5 81 GLY B O 1
ATOM 2529 N N . PRO B 1 82 ? 5.684 4.773 1.561 1 90.88 82 PRO B N 1
ATOM 2530 C CA . PRO B 1 82 ? 5.137 5.883 0.779 1 90.88 82 PRO B CA 1
ATOM 2531 C C . PRO B 1 82 ? 4.371 6.887 1.636 1 90.88 82 PRO B C 1
ATOM 2533 O O . PRO B 1 82 ? 3.688 6.496 2.586 1 90.88 82 PRO B O 1
ATOM 2536 N N . VAL B 1 83 ? 4.453 8.148 1.312 1 89.94 83 VAL B N 1
ATOM 2537 C CA . VAL B 1 83 ? 3.871 9.195 2.15 1 89.94 83 VAL B CA 1
ATOM 2538 C C . VAL B 1 83 ? 2.51 9.609 1.594 1 89.94 83 VAL B C 1
ATOM 2540 O O . VAL B 1 83 ? 1.801 10.406 2.205 1 89.94 83 VAL B O 1
ATOM 2543 N N . ASN B 1 84 ? 2.082 9.008 0.477 1 90.81 84 ASN B N 1
ATOM 2544 C CA . ASN B 1 84 ? 0.79 9.406 -0.073 1 90.81 84 ASN B CA 1
ATOM 2545 C C . ASN B 1 84 ? -0.365 8.875 0.773 1 90.81 84 ASN B C 1
ATOM 2547 O O . ASN B 1 84 ? -0.263 7.805 1.37 1 90.81 84 ASN B O 1
ATOM 2551 N N . MET B 1 85 ? -1.458 9.602 0.759 1 90.69 85 MET B N 1
ATOM 2552 C CA . MET B 1 85 ? -2.559 9.336 1.683 1 90.69 85 MET B CA 1
ATOM 2553 C C . MET B 1 85 ? -3.293 8.055 1.305 1 90.69 85 MET B C 1
ATOM 2555 O O . MET B 1 85 ? -3.904 7.414 2.158 1 90.69 85 MET B O 1
ATOM 2559 N N . ILE B 1 86 ? -3.283 7.672 0.023 1 91 86 ILE B N 1
ATOM 2560 C CA . ILE B 1 86 ? -3.926 6.43 -0.384 1 91 86 ILE B CA 1
ATOM 2561 C C . ILE B 1 86 ? -3.254 5.25 0.316 1 91 86 ILE B C 1
ATOM 2563 O O . ILE B 1 86 ? -3.93 4.398 0.9 1 91 86 ILE B O 1
ATOM 2567 N N . TYR B 1 87 ? -1.932 5.277 0.315 1 92 87 TYR B N 1
ATOM 2568 C CA . TYR B 1 87 ? -1.159 4.25 1.007 1 92 87 TYR B CA 1
ATOM 2569 C C . TYR B 1 87 ? -1.442 4.273 2.504 1 92 87 TYR B C 1
ATOM 2571 O O . TYR B 1 87 ? -1.654 3.225 3.117 1 92 87 TYR B O 1
ATOM 2579 N N . GLN B 1 88 ? -1.478 5.391 3.078 1 90.81 88 GLN B N 1
ATOM 2580 C CA . GLN B 1 88 ? -1.721 5.5 4.512 1 90.81 88 GLN B CA 1
ATOM 2581 C C . GLN B 1 88 ? -3.1 4.957 4.879 1 90.81 88 GLN B C 1
ATOM 2583 O O . GLN B 1 88 ? -3.26 4.301 5.91 1 90.81 88 GLN B O 1
ATOM 2588 N N . MET B 1 89 ? -4.086 5.246 4.082 1 88.88 89 MET B N 1
ATOM 2589 C CA . MET B 1 89 ? -5.422 4.715 4.316 1 88.88 89 MET B CA 1
ATOM 2590 C C . MET B 1 89 ? -5.426 3.191 4.242 1 88.88 89 MET B C 1
ATOM 2592 O O . MET B 1 89 ? -6.055 2.525 5.066 1 88.88 89 MET B O 1
ATOM 2596 N N . GLN B 1 90 ? -4.738 2.711 3.281 1 89.31 90 GLN B N 1
ATOM 2597 C CA . GLN B 1 90 ? -4.68 1.264 3.105 1 89.31 90 GLN B CA 1
ATOM 2598 C C . GLN B 1 90 ? -3.965 0.598 4.277 1 89.31 90 GLN B C 1
ATOM 2600 O O . GLN B 1 90 ? -4.395 -0.456 4.754 1 89.31 90 GLN B O 1
ATOM 2605 N N . MET B 1 91 ? -2.938 1.221 4.719 1 89.44 91 MET B N 1
ATOM 2606 C CA . MET B 1 91 ? -2.217 0.702 5.875 1 89.44 91 MET B CA 1
ATOM 2607 C C . MET B 1 91 ? -3.09 0.75 7.125 1 89.44 91 MET B C 1
ATOM 2609 O O . MET B 1 91 ? -3.072 -0.177 7.938 1 89.44 91 MET B O 1
ATOM 2613 N N . ALA B 1 92 ? -3.822 1.802 7.262 1 86.38 92 ALA B N 1
ATOM 2614 C CA . ALA B 1 92 ? -4.723 1.928 8.406 1 86.38 92 ALA B CA 1
ATOM 2615 C C . ALA B 1 92 ? -5.773 0.82 8.398 1 86.38 92 ALA B C 1
ATOM 2617 O O . ALA B 1 92 ? -6.023 0.192 9.43 1 86.38 92 ALA B O 1
ATOM 2618 N N . LEU B 1 93 ? -6.316 0.603 7.277 1 84.12 93 LEU B N 1
ATOM 2619 C CA . LEU B 1 93 ? -7.34 -0.427 7.141 1 84.12 93 LEU B CA 1
ATOM 2620 C C . LEU B 1 93 ? -6.758 -1.812 7.41 1 84.12 93 LEU B C 1
ATOM 2622 O O . LEU B 1 93 ? -7.383 -2.631 8.086 1 84.12 93 LEU B O 1
ATOM 2626 N N . ALA B 1 94 ? -5.656 -1.997 6.855 1 84.12 94 ALA B N 1
ATOM 2627 C CA . ALA B 1 94 ? -4.996 -3.283 7.062 1 84.12 94 ALA B CA 1
ATOM 2628 C C . ALA B 1 94 ? -4.699 -3.514 8.539 1 84.12 94 ALA B C 1
ATOM 2630 O O . ALA B 1 94 ? -4.891 -4.617 9.055 1 84.12 94 ALA B O 1
ATOM 2631 N N . SER B 1 95 ? -4.207 -2.543 9.156 1 82.5 95 SER B N 1
ATOM 2632 C CA . SER B 1 95 ? -3.881 -2.639 10.578 1 82.5 95 SER B CA 1
ATOM 2633 C C . SER B 1 95 ? -5.125 -2.922 11.406 1 82.5 95 SER B C 1
ATOM 2635 O O . SER B 1 95 ? -5.086 -3.742 12.328 1 82.5 95 SER B O 1
ATOM 2637 N N . ASP B 1 96 ? -6.109 -2.23 11.102 1 80.44 96 ASP B N 1
ATOM 2638 C CA . ASP B 1 96 ? -7.363 -2.434 11.82 1 80.44 96 ASP B CA 1
ATOM 2639 C C . ASP B 1 96 ? -7.883 -3.855 11.625 1 80.44 96 ASP B C 1
ATOM 2641 O O . ASP B 1 96 ? -8.273 -4.516 12.594 1 80.44 96 ASP B O 1
ATOM 2645 N N . ARG B 1 97 ? -7.848 -4.258 10.445 1 78.88 97 ARG B N 1
ATOM 2646 C CA . ARG B 1 97 ? -8.336 -5.598 10.141 1 78.88 97 ARG B CA 1
ATOM 2647 C C . ARG B 1 97 ? -7.484 -6.664 10.812 1 78.88 97 ARG B C 1
ATOM 2649 O O . ARG B 1 97 ? -8.016 -7.648 11.336 1 78.88 97 ARG B O 1
ATOM 2656 N N . ALA B 1 98 ? -6.254 -6.473 10.758 1 77.81 98 ALA B N 1
ATOM 2657 C CA . ALA B 1 98 ? -5.348 -7.414 11.406 1 77.81 98 ALA B CA 1
ATOM 2658 C C . ALA B 1 98 ? -5.633 -7.512 12.898 1 77.81 98 ALA B C 1
ATOM 2660 O O . ALA B 1 98 ? -5.637 -8.609 13.469 1 77.81 98 ALA B O 1
ATOM 2661 N N . THR B 1 99 ? -5.863 -6.426 13.484 1 73.81 99 THR B N 1
ATOM 2662 C CA . THR B 1 99 ? -6.148 -6.371 14.914 1 73.81 99 THR B CA 1
ATOM 2663 C C . THR B 1 99 ? -7.48 -7.051 15.227 1 73.81 99 THR B C 1
ATOM 2665 O O . THR B 1 99 ? -7.582 -7.812 16.188 1 73.81 99 THR B O 1
ATOM 2668 N N . GLN B 1 100 ? -8.445 -6.727 14.398 1 71 100 GLN B N 1
ATOM 2669 C CA . GLN B 1 100 ? -9.75 -7.344 14.578 1 71 100 GLN B CA 1
ATOM 2670 C C . GLN B 1 100 ? -9.672 -8.859 14.414 1 71 100 GLN B C 1
ATOM 2672 O O . GLN B 1 100 ? -10.32 -9.602 15.148 1 71 100 GLN B O 1
ATOM 2677 N N . ASN B 1 101 ? -8.953 -9.141 13.445 1 64.81 101 ASN B N 1
ATOM 2678 C CA . ASN B 1 101 ? -8.789 -10.562 13.195 1 64.81 101 ASN B CA 1
ATOM 2679 C C . ASN B 1 101 ? -8.141 -11.273 14.375 1 64.81 101 ASN B C 1
ATOM 2681 O O . ASN B 1 101 ? -8.523 -12.391 14.719 1 64.81 101 ASN B O 1
ATOM 2685 N N . THR B 1 102 ? -7.219 -10.648 14.875 1 61.62 102 THR B N 1
ATOM 2686 C CA . THR B 1 102 ? -6.559 -11.219 16.047 1 61.62 102 THR B CA 1
ATOM 2687 C C . THR B 1 102 ? -7.535 -11.352 17.203 1 61.62 102 THR B C 1
ATOM 2689 O O . THR B 1 102 ? -7.539 -12.359 17.922 1 61.62 102 THR B O 1
ATOM 2692 N N . LYS B 1 103 ? -8.328 -10.312 17.234 1 61.41 103 LYS B N 1
ATOM 2693 C CA . LYS B 1 103 ? -9.32 -10.336 18.312 1 61.41 103 LYS B CA 1
ATOM 2694 C C . LYS B 1 103 ? -10.438 -11.336 18 1 61.41 103 LYS B C 1
ATOM 2696 O O . LYS B 1 103 ? -10.898 -12.055 18.891 1 61.41 103 LYS B O 1
ATOM 2701 N N . THR B 1 104 ? -10.93 -11.078 16.688 1 54.41 104 THR B N 1
ATOM 2702 C CA . THR B 1 104 ? -12.039 -11.938 16.266 1 54.41 104 THR B CA 1
ATOM 2703 C C . THR B 1 104 ? -11.602 -13.398 16.219 1 54.41 104 THR B C 1
ATOM 2705 O O . THR B 1 104 ? -12.352 -14.289 16.625 1 54.41 104 THR B O 1
ATOM 2708 N N . PHE B 1 105 ? -10.539 -13.547 15.328 1 48.94 105 PHE B N 1
ATOM 2709 C CA . PHE B 1 105 ? -10.07 -14.93 15.414 1 48.94 105 PHE B CA 1
ATOM 2710 C C . PHE B 1 105 ? -10.047 -15.398 16.859 1 48.94 105 PHE B C 1
ATOM 2712 O O . PHE B 1 105 ? -10.312 -16.578 17.141 1 48.94 105 PHE B O 1
ATOM 2719 N N . SER B 1 106 ? -9.781 -14.359 17.625 1 43.28 106 SER B N 1
ATOM 2720 C CA . SER B 1 106 ? -9.93 -14.719 19.031 1 43.28 106 SER B CA 1
ATOM 2721 C C . SER B 1 106 ? -11.391 -14.719 19.453 1 43.28 106 SER B C 1
ATOM 2723 O O . SER B 1 106 ? -11.82 -15.555 20.25 1 43.28 106 SER B O 1
ATOM 2725 N N . SER B 1 107 ? -12.188 -13.656 19.078 1 44.44 107 SER B N 1
ATOM 2726 C CA . SER B 1 107 ? -13.547 -13.547 19.609 1 44.44 107 SER B CA 1
ATOM 2727 C C . SER B 1 107 ? -14.586 -13.75 18.516 1 44.44 107 SER B C 1
ATOM 2729 O O . SER B 1 107 ? -15.758 -13.992 18.797 1 44.44 107 SER B O 1
ATOM 2731 N N . GLY B 1 108 ? -14.445 -14.062 17.266 1 37.44 108 GLY B N 1
ATOM 2732 C CA . GLY B 1 108 ? -15.352 -14.383 16.172 1 37.44 108 GLY B CA 1
ATOM 2733 C C . GLY B 1 108 ? -15.992 -13.164 15.555 1 37.44 108 GLY B C 1
ATOM 2734 O O . GLY B 1 108 ? -16.922 -13.289 14.758 1 37.44 108 GLY B O 1
ATOM 2735 N N . HIS B 1 109 ? -16.109 -11.969 16.156 1 37.56 109 HIS B N 1
ATOM 2736 C CA . HIS B 1 109 ? -16.984 -10.898 15.695 1 37.56 109 HIS B CA 1
ATOM 2737 C C . HIS B 1 109 ? -16.297 -10.039 14.641 1 37.56 109 HIS B C 1
ATOM 2739 O O . HIS B 1 109 ? -15.094 -9.773 14.727 1 37.56 109 HIS B O 1
ATOM 2745 N N . TYR B 1 110 ? -16.906 -9.891 13.438 1 38.5 110 TYR B N 1
ATOM 2746 C CA . TYR B 1 110 ? -16.484 -9.289 12.172 1 38.5 110 TYR B CA 1
ATOM 2747 C C . TYR B 1 110 ? -16.094 -7.832 12.375 1 38.5 110 TYR B C 1
ATOM 2749 O O . TYR B 1 110 ? -16.359 -7.246 13.422 1 38.5 110 TYR B O 1
ATOM 2757 N N . LEU B 1 111 ? -16.391 -6.938 11.172 1 42.62 111 LEU B N 1
ATOM 2758 C CA . LEU B 1 111 ? -15.898 -5.852 10.336 1 42.62 111 LEU B CA 1
ATOM 2759 C C . LEU B 1 111 ? -16.156 -4.5 10.992 1 42.62 111 LEU B C 1
ATOM 2761 O O . LEU B 1 111 ? -17.297 -4.129 11.242 1 42.62 111 LEU B O 1
ATOM 2765 N N . GLY B 1 112 ? -15.344 -4.016 11.656 1 41.88 112 GLY B N 1
ATOM 2766 C CA . GLY B 1 112 ? -15.469 -2.678 12.211 1 41.88 112 GLY B CA 1
ATOM 2767 C C . GLY B 1 112 ? -15.633 -1.604 11.156 1 41.88 112 GLY B C 1
ATOM 2768 O O . GLY B 1 112 ? -15.141 -1.753 10.031 1 41.88 112 GLY B O 1
ATOM 2769 N N . LYS B 1 113 ? -16.797 -0.989 11.148 1 42.09 113 LYS B N 1
ATOM 2770 C CA . LYS B 1 113 ? -17.062 0.218 10.367 1 42.09 113 LYS B CA 1
ATOM 2771 C C . LYS B 1 113 ? -15.953 1.25 10.555 1 42.09 113 LYS B C 1
ATOM 2773 O O . LYS B 1 113 ? -15.477 1.469 11.672 1 42.09 113 LYS B O 1
ATOM 2778 N N . PRO B 1 114 ? -15.242 1.519 9.383 1 43.91 114 PRO B N 1
ATOM 2779 C CA . PRO B 1 114 ? -14.297 2.637 9.477 1 43.91 114 PRO B CA 1
ATOM 2780 C C . PRO B 1 114 ? -14.883 3.838 10.219 1 43.91 114 PRO B C 1
ATOM 2782 O O . PRO B 1 114 ? -16.047 4.195 10.008 1 43.91 114 PRO B O 1
ATOM 2785 N N . ARG B 1 115 ? -14.633 3.998 11.414 1 48 115 ARG B N 1
ATOM 2786 C CA . ARG B 1 115 ? -15.047 5.289 11.961 1 48 115 ARG B CA 1
ATOM 2787 C C . ARG B 1 115 ? -14.461 6.438 11.148 1 48 115 ARG B C 1
ATOM 2789 O O . ARG B 1 115 ? -13.422 6.285 10.508 1 48 115 ARG B O 1
ATOM 2796 N N . ALA B 1 116 ? -15.312 7.465 11.07 1 45.62 116 ALA B N 1
ATOM 2797 C CA . ALA B 1 116 ? -15.133 8.695 10.312 1 45.62 116 ALA B CA 1
ATOM 2798 C C . ALA B 1 116 ? -13.805 9.367 10.664 1 45.62 116 ALA B C 1
ATOM 2800 O O . ALA B 1 116 ? -13.57 9.727 11.82 1 45.62 116 ALA B O 1
ATOM 2801 N N . ILE B 1 117 ? -12.586 8.914 10.133 1 53.41 117 ILE B N 1
ATOM 2802 C CA . ILE B 1 117 ? -11.391 9.75 10.125 1 53.41 117 ILE B CA 1
ATOM 2803 C C . ILE B 1 117 ? -11.773 11.195 9.797 1 53.41 117 ILE B C 1
ATOM 2805 O O . ILE B 1 117 ? -12.539 11.445 8.859 1 53.41 117 ILE B O 1
ATOM 2809 N N . ILE B 1 118 ? -11.656 12 10.914 1 56.59 118 ILE B N 1
ATOM 2810 C CA . ILE B 1 118 ? -11.961 13.414 10.719 1 56.59 118 ILE B CA 1
ATOM 2811 C C . ILE B 1 118 ? -11.211 13.945 9.5 1 56.59 118 ILE B C 1
ATOM 2813 O O . ILE B 1 118 ? -10.094 13.508 9.211 1 56.59 118 ILE B O 1
ATOM 2817 N N . GLN B 1 119 ? -11.953 14.836 9.023 1 67.56 119 GLN B N 1
ATOM 2818 C CA . GLN B 1 119 ? -11.336 15.547 7.906 1 67.56 119 GLN B CA 1
ATOM 2819 C C . GLN B 1 119 ? -10.117 16.344 8.367 1 67.56 119 GLN B C 1
ATOM 2821 O O . GLN B 1 119 ? -10.195 17.094 9.328 1 67.56 119 GLN B O 1
ATOM 2826 N N . ALA B 1 120 ? -9.109 16.031 7.797 1 68.94 120 ALA B N 1
ATOM 2827 C CA . ALA B 1 120 ? -7.852 16.688 8.133 1 68.94 120 ALA B CA 1
ATOM 2828 C C . ALA B 1 120 ? -8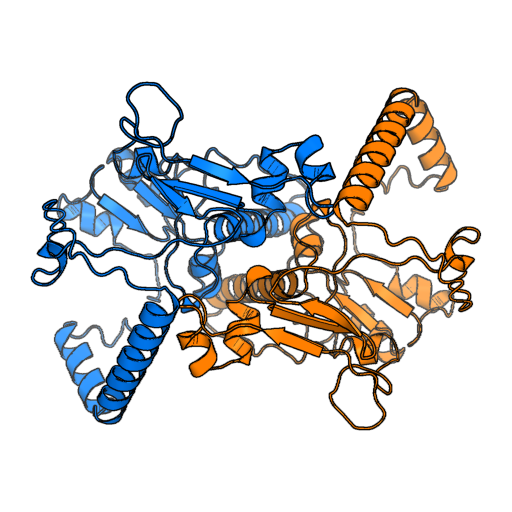.008 18.203 8.102 1 68.94 120 ALA B C 1
ATOM 2830 O O . ALA B 1 120 ? -7.383 18.922 8.891 1 68.94 120 ALA B O 1
ATOM 2831 N N . ALA B 1 121 ? -8.898 18.672 7.262 1 67.56 121 ALA B N 1
ATOM 2832 C CA . ALA B 1 121 ? -9.109 20.125 7.168 1 67.56 121 ALA B CA 1
ATOM 2833 C C . ALA B 1 121 ? -9.617 20.688 8.492 1 67.56 121 ALA B C 1
ATOM 2835 O O . ALA B 1 121 ? -9.25 21.797 8.875 1 67.56 121 ALA B O 1
ATOM 2836 N N . ARG B 1 122 ? -10.43 19.969 9.117 1 69.62 122 ARG B N 1
ATOM 2837 C CA . ARG B 1 122 ? -10.93 20.391 10.422 1 69.62 122 ARG B CA 1
ATOM 2838 C C . ARG B 1 122 ? -9.812 20.375 11.469 1 69.62 122 ARG B C 1
ATOM 2840 O O . ARG B 1 122 ? -9.688 21.297 12.266 1 69.62 122 ARG B O 1
ATOM 2847 N N . VAL B 1 123 ? -8.961 19.453 11.352 1 71.06 123 VAL B N 1
ATOM 2848 C CA . VAL B 1 123 ? -7.891 19.25 12.32 1 71.06 123 VAL B CA 1
ATOM 2849 C C . VAL B 1 123 ? -6.883 20.391 12.227 1 71.06 123 VAL B C 1
ATOM 2851 O O . VAL B 1 123 ? -6.34 20.828 13.242 1 71.06 123 VAL B O 1
ATOM 2854 N N . ILE B 1 124 ? -6.75 20.938 11.031 1 71.56 124 ILE B N 1
ATOM 2855 C CA . ILE B 1 124 ? -5.766 22.016 10.867 1 71.56 124 ILE B CA 1
ATOM 2856 C C . ILE B 1 124 ? -6.477 23.359 10.805 1 71.56 124 ILE B C 1
ATOM 2858 O O . ILE B 1 124 ? -5.902 24.344 10.336 1 71.56 124 ILE B O 1
ATOM 2862 N N . ASN B 1 125 ? -7.707 23.375 11.094 1 73.5 125 ASN B N 1
ATOM 2863 C CA . ASN B 1 125 ? -8.523 24.578 11.195 1 73.5 125 ASN B CA 1
ATOM 2864 C C . ASN B 1 125 ? -8.672 25.266 9.844 1 73.5 125 ASN B C 1
ATOM 2866 O O . ASN B 1 125 ? -8.562 26.484 9.75 1 73.5 125 ASN B O 1
ATOM 2870 N N . MET B 1 126 ? -8.844 24.516 8.836 1 75.25 126 MET B N 1
ATOM 2871 C CA . MET B 1 126 ? -9 25.062 7.496 1 75.25 126 MET B CA 1
ATOM 2872 C C . MET B 1 126 ? -10.289 24.562 6.848 1 75.25 126 MET B C 1
ATOM 2874 O O . MET B 1 126 ? -10.438 24.609 5.625 1 75.25 126 MET B O 1
ATOM 2878 N N . ASP B 1 127 ? -11.156 24.094 7.648 1 79.25 127 ASP B N 1
ATOM 2879 C CA . ASP B 1 127 ? -12.367 23.469 7.137 1 79.25 127 ASP B CA 1
ATOM 2880 C C . ASP B 1 127 ? -13.281 24.484 6.461 1 79.25 127 ASP B C 1
ATOM 2882 O O . ASP B 1 127 ? -14.172 24.125 5.691 1 79.25 127 ASP B O 1
ATOM 2886 N N . LYS B 1 128 ? -13.078 25.719 6.695 1 83.19 128 LYS B N 1
ATOM 2887 C CA . LYS B 1 128 ? -13.836 26.766 6.02 1 83.19 128 LYS B CA 1
ATOM 2888 C C . LYS B 1 128 ? -13.266 27.047 4.633 1 83.19 128 LYS B C 1
ATOM 2890 O O . LYS B 1 128 ? -13.961 27.609 3.775 1 83.19 128 LYS B O 1
ATOM 2895 N N . GLU B 1 129 ? -12.078 26.75 4.48 1 82.94 129 GLU B N 1
ATOM 2896 C CA . GLU B 1 129 ? -11.391 27.094 3.234 1 82.94 129 GLU B CA 1
ATOM 2897 C C . GLU B 1 129 ? -11.242 25.859 2.34 1 82.94 129 GLU B C 1
ATOM 2899 O O . GLU B 1 129 ? -11.227 25.984 1.113 1 82.94 129 GLU B O 1
ATOM 2904 N N . ILE B 1 130 ? -11.031 24.719 3.037 1 78 130 ILE B N 1
ATOM 2905 C CA . ILE B 1 130 ? -10.781 23.516 2.256 1 78 130 ILE B CA 1
ATOM 2906 C C . ILE B 1 130 ? -11.547 22.344 2.863 1 78 130 ILE B C 1
ATOM 2908 O O . ILE B 1 130 ? -12.305 22.516 3.82 1 78 130 ILE B O 1
ATOM 2912 N N . GLY B 1 131 ? -11.461 21.078 2.184 1 76.75 131 GLY B N 1
ATOM 2913 C CA . GLY B 1 131 ? -12.008 19.844 2.742 1 76.75 131 GLY B CA 1
ATOM 2914 C C . GLY B 1 131 ? -13.336 19.453 2.129 1 76.75 131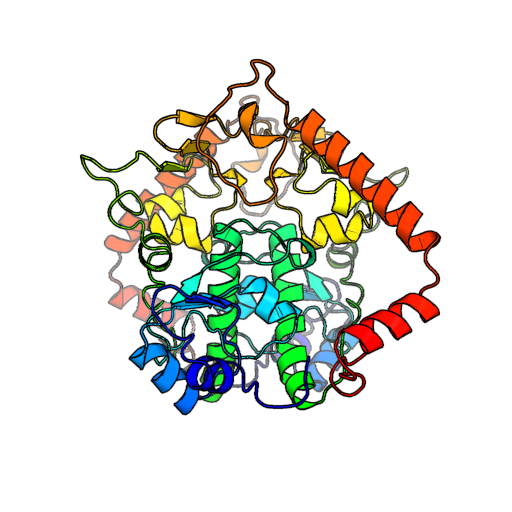 GLY B C 1
ATOM 2915 O O . GLY B 1 131 ? -13.773 18.312 2.273 1 76.75 131 GLY B O 1
ATOM 2916 N N . SER B 1 132 ? -13.953 20.531 1.45 1 78.12 132 SER B N 1
ATOM 2917 C CA . SER B 1 132 ? -15.188 20.25 0.719 1 78.12 132 SER B CA 1
ATOM 2918 C C . SER B 1 132 ? -15.297 21.125 -0.525 1 78.12 132 SER B C 1
ATOM 2920 O O . SER B 1 132 ? -14.633 22.156 -0.626 1 78.12 132 SER B O 1
ATOM 2922 N N . ILE B 1 133 ? -16.094 20.547 -1.482 1 85.19 133 ILE B N 1
ATOM 2923 C CA . ILE B 1 133 ? -16.328 21.328 -2.691 1 85.19 133 ILE B CA 1
ATOM 2924 C C . ILE B 1 133 ? -17.531 22.234 -2.488 1 85.19 133 ILE B C 1
ATOM 2926 O O . ILE B 1 133 ? -18.672 21.766 -2.416 1 85.19 133 ILE B O 1
ATOM 2930 N N . ALA B 1 134 ? -17.25 23.453 -2.336 1 86.81 134 ALA B N 1
ATOM 2931 C CA . ALA B 1 134 ? -18.312 24.438 -2.117 1 86.81 134 ALA B CA 1
ATOM 2932 C C . ALA B 1 134 ? -17.906 25.812 -2.625 1 86.81 134 ALA B C 1
ATOM 2934 O O . ALA B 1 134 ? -16.719 26.141 -2.67 1 86.81 134 ALA B O 1
ATOM 2935 N N . VAL B 1 135 ? -18.922 26.547 -2.922 1 90.62 135 VAL B N 1
ATOM 2936 C CA . VAL B 1 135 ? -18.672 27.922 -3.35 1 90.62 135 VAL B CA 1
ATOM 2937 C C . VAL B 1 135 ? -17.969 28.688 -2.238 1 90.62 135 VAL B C 1
ATOM 2939 O O . VAL B 1 135 ? -18.344 28.594 -1.068 1 90.62 135 VAL B O 1
ATOM 2942 N N . GLY B 1 136 ? -16.953 29.422 -2.645 1 90.12 136 GLY B N 1
ATOM 2943 C CA . GLY B 1 136 ? -16.234 30.219 -1.669 1 90.12 136 GLY B CA 1
ATOM 2944 C C . GLY B 1 136 ? -15 29.516 -1.134 1 90.12 136 GLY B C 1
ATOM 2945 O O . GLY B 1 136 ? -14.117 30.172 -0.565 1 90.12 136 GLY B O 1
ATOM 2946 N N . LYS B 1 137 ? -14.938 28.25 -1.248 1 87.94 137 LYS B N 1
ATOM 2947 C CA . LYS B 1 137 ? -13.766 27.516 -0.788 1 87.94 137 LYS B CA 1
ATOM 2948 C C . LYS B 1 137 ? -12.719 27.422 -1.889 1 87.94 137 LYS B C 1
ATOM 2950 O O . LYS B 1 137 ? -13.016 27.625 -3.064 1 87.94 137 LYS B O 1
ATOM 2955 N N . LEU B 1 138 ? -11.516 27.172 -1.405 1 86.5 138 LEU B N 1
ATOM 2956 C CA . LEU B 1 138 ? -10.438 26.953 -2.363 1 86.5 138 LEU B CA 1
ATOM 2957 C C . LEU B 1 138 ? -10.695 25.688 -3.184 1 86.5 138 LEU B C 1
ATOM 2959 O O . LEU B 1 138 ? -11.195 24.688 -2.658 1 86.5 138 LEU B O 1
ATOM 2963 N N . ALA B 1 139 ? -10.391 25.797 -4.426 1 88.44 139 ALA B N 1
ATOM 2964 C CA . ALA B 1 139 ? -10.562 24.641 -5.305 1 88.44 139 ALA B CA 1
ATOM 2965 C C . ALA B 1 139 ? -9.406 23.656 -5.148 1 88.44 139 ALA B C 1
ATOM 2967 O O . ALA B 1 139 ? -8.492 23.625 -5.98 1 88.44 139 ALA B O 1
ATOM 2968 N N . ASP B 1 140 ? -9.336 22.984 -4.113 1 89.31 140 ASP B N 1
ATOM 2969 C CA . ASP B 1 140 ? -8.43 21.859 -3.9 1 89.31 140 ASP B CA 1
ATOM 2970 C C . ASP B 1 140 ? -9.094 20.531 -4.281 1 89.31 140 ASP B C 1
ATOM 2972 O O . ASP B 1 140 ? -9.969 20.047 -3.564 1 89.31 140 ASP B O 1
ATOM 2976 N N . LEU B 1 141 ? -8.672 19.969 -5.461 1 91.81 141 LEU B N 1
ATOM 2977 C CA . LEU B 1 141 ? -9.344 18.797 -6.012 1 91.81 141 LEU B CA 1
ATOM 2978 C C . LEU B 1 141 ? -8.328 17.75 -6.477 1 91.81 141 LEU B C 1
ATOM 2980 O O . LEU B 1 141 ? -7.258 18.109 -6.977 1 91.81 141 LEU B O 1
ATOM 2984 N N . ILE B 1 142 ? -8.688 16.562 -6.234 1 93.31 142 ILE B N 1
ATOM 2985 C CA . ILE B 1 142 ? -7.98 15.438 -6.824 1 93.31 142 ILE B CA 1
ATOM 2986 C C . ILE B 1 142 ? -8.922 14.656 -7.738 1 93.31 142 ILE B C 1
ATOM 2988 O O . ILE B 1 142 ? -10.023 14.289 -7.332 1 93.31 142 ILE B O 1
ATOM 2992 N N . ILE B 1 143 ? -8.578 14.5 -8.992 1 94.94 143 ILE B N 1
ATOM 2993 C CA . ILE B 1 143 ? -9.359 13.75 -9.969 1 94.94 143 ILE B CA 1
ATOM 2994 C C . ILE B 1 143 ? -8.672 12.414 -10.266 1 94.94 143 ILE B C 1
ATOM 2996 O O . ILE B 1 143 ? -7.492 12.383 -10.617 1 94.94 143 ILE B O 1
ATOM 3000 N N . PHE B 1 144 ? -9.391 11.344 -10.094 1 95.12 144 PHE B N 1
ATOM 3001 C CA . PHE B 1 144 ? -8.883 9.992 -10.32 1 95.12 144 PHE B CA 1
ATOM 3002 C C . PHE B 1 144 ? -9.336 9.469 -11.68 1 95.12 144 PHE B C 1
ATOM 3004 O O . PHE B 1 144 ? -10.477 9.688 -12.086 1 95.12 144 PHE B O 1
ATOM 3011 N N . ASP B 1 145 ? -8.445 8.852 -12.383 1 94.56 145 ASP B N 1
ATOM 3012 C CA . ASP B 1 145 ? -8.781 8.125 -13.602 1 94.56 145 ASP B CA 1
ATOM 3013 C C . ASP B 1 145 ? -9.289 6.723 -13.281 1 94.56 145 ASP B C 1
ATOM 3015 O O . ASP B 1 145 ? -8.531 5.879 -12.797 1 94.56 145 ASP B O 1
ATOM 3019 N N . THR B 1 146 ? -10.516 6.465 -13.578 1 92.25 146 THR B N 1
ATOM 3020 C CA . THR B 1 146 ? -11.117 5.172 -13.266 1 92.25 146 THR B CA 1
ATOM 3021 C C . THR B 1 146 ? -11.391 4.383 -14.547 1 92.25 146 THR B C 1
ATOM 3023 O O . THR B 1 146 ? -12.18 3.439 -14.547 1 92.25 146 THR B O 1
ATOM 3026 N N . SER B 1 147 ? -10.758 4.777 -15.617 1 89.88 147 SER B N 1
ATOM 3027 C CA . SER B 1 147 ? -11.086 4.18 -16.906 1 89.88 147 SER B CA 1
ATOM 3028 C C . SER B 1 147 ? -10.172 2.994 -17.219 1 89.88 147 SER B C 1
ATOM 3030 O O . SER B 1 147 ? -10.172 2.477 -18.328 1 89.88 147 SER B O 1
ATOM 3032 N N . SER B 1 148 ? -9.477 2.525 -16.297 1 89.56 148 SER B N 1
ATOM 3033 C CA . SER B 1 148 ? -8.57 1.401 -16.5 1 89.56 148 SER B CA 1
ATOM 3034 C C . SER B 1 148 ? -9.172 0.102 -15.969 1 89.56 148 SER B C 1
ATOM 3036 O O . SER B 1 148 ? -10.031 0.124 -15.094 1 89.56 148 SER B O 1
ATOM 3038 N N . PRO B 1 149 ? -8.664 -1.038 -16.484 1 89.94 149 PRO B N 1
ATOM 3039 C CA . PRO B 1 149 ? -9.172 -2.328 -16.016 1 89.94 149 PRO B CA 1
ATOM 3040 C C . PRO B 1 149 ? -8.906 -2.562 -14.531 1 89.94 149 PRO B C 1
ATOM 3042 O O . PRO B 1 149 ? -9.648 -3.289 -13.867 1 89.94 149 PRO B O 1
ATOM 3045 N N . SER B 1 150 ? -7.902 -1.962 -14.023 1 89.5 150 SER B N 1
ATOM 3046 C CA . SER B 1 150 ? -7.496 -2.24 -12.648 1 89.5 150 SER B CA 1
ATOM 3047 C C . SER B 1 150 ? -8.422 -1.552 -11.656 1 89.5 150 SER B C 1
ATOM 3049 O O . SER B 1 150 ? -8.438 -1.902 -10.469 1 89.5 150 SER B O 1
ATOM 3051 N N . LEU B 1 151 ? -9.195 -0.552 -12.117 1 92.69 151 LEU B N 1
ATOM 3052 C CA . LEU B 1 151 ? -9.961 0.205 -11.125 1 92.69 151 LEU B CA 1
ATOM 3053 C C . LEU B 1 151 ? -11.398 0.395 -11.578 1 92.69 151 LEU B C 1
ATOM 3055 O O . LEU B 1 151 ? -12.281 0.663 -10.766 1 92.69 151 LEU B O 1
ATOM 3059 N N . GLY B 1 152 ? -11.625 0.232 -12.828 1 92.88 152 GLY B N 1
ATOM 3060 C CA . GLY B 1 152 ? -12.891 0.623 -13.422 1 92.88 152 GLY B CA 1
ATOM 3061 C C . GLY B 1 152 ? -14.086 -0.06 -12.781 1 92.88 152 GLY B C 1
ATOM 3062 O O . GLY B 1 152 ? -15.023 0.606 -12.336 1 92.88 152 GLY B O 1
ATOM 3063 N N . CYS B 1 153 ? -14.039 -1.34 -12.727 1 92 153 CYS B N 1
ATOM 3064 C CA . CYS B 1 153 ? -15.164 -2.094 -12.188 1 92 153 CYS B CA 1
ATOM 3065 C C . CYS B 1 153 ? -15.367 -1.779 -10.711 1 92 153 CYS B C 1
ATOM 3067 O O . CYS B 1 153 ? -16.516 -1.669 -10.25 1 92 153 CYS B O 1
ATOM 3069 N N . ALA B 1 154 ? -14.328 -1.662 -10.008 1 89.44 154 ALA B N 1
ATOM 3070 C CA . ALA B 1 154 ? -14.43 -1.31 -8.594 1 89.44 154 ALA B CA 1
ATOM 3071 C C . ALA B 1 154 ? -15.062 0.067 -8.414 1 89.44 154 ALA B C 1
ATOM 3073 O O . ALA B 1 154 ? -15.906 0.258 -7.539 1 89.44 154 ALA B O 1
ATOM 3074 N N . ALA B 1 155 ? -14.609 0.979 -9.25 1 91.88 155 ALA B N 1
ATOM 3075 C CA . ALA B 1 155 ? -15.125 2.342 -9.164 1 91.88 155 ALA B CA 1
ATOM 3076 C C . ALA B 1 155 ? -16.609 2.387 -9.508 1 91.88 155 ALA B C 1
ATOM 3078 O O . ALA B 1 155 ? -17.375 3.146 -8.898 1 91.88 155 ALA B O 1
ATOM 3079 N N . GLU B 1 156 ? -17 1.567 -10.453 1 91.81 156 GLU B N 1
ATOM 3080 C CA . GLU B 1 156 ? -18.422 1.477 -10.805 1 91.81 156 GLU B CA 1
ATOM 3081 C C . GLU B 1 156 ? -19.25 0.924 -9.648 1 91.81 156 GLU B C 1
ATOM 3083 O O . GLU B 1 156 ? -20.391 1.326 -9.445 1 91.81 156 GLU B O 1
ATOM 3088 N N . ASN B 1 157 ? -18.641 0.02 -8.93 1 89.31 157 ASN B N 1
ATOM 3089 C CA . ASN B 1 157 ? -19.328 -0.588 -7.797 1 89.31 157 ASN B CA 1
ATOM 3090 C C . ASN B 1 157 ? -19.438 0.379 -6.621 1 89.31 157 ASN B C 1
ATOM 3092 O O . ASN B 1 157 ? -20.516 0.567 -6.062 1 89.31 157 ASN B O 1
ATOM 3096 N N . ASP B 1 158 ? -18.344 0.927 -6.207 1 88.81 158 ASP B N 1
ATOM 3097 C CA . ASP B 1 158 ? -18.234 1.877 -5.102 1 88.81 158 ASP B CA 1
ATOM 3098 C C . ASP B 1 158 ? -17 2.75 -5.238 1 88.81 158 ASP B C 1
ATOM 3100 O O . ASP B 1 158 ? -15.898 2.342 -4.859 1 88.81 158 ASP B O 1
ATOM 3104 N N . PRO B 1 159 ? -17.203 3.947 -5.734 1 87.75 159 PRO B N 1
ATOM 3105 C CA . PRO B 1 159 ? -16.047 4.797 -6.031 1 87.75 159 PRO B CA 1
ATOM 3106 C C . PRO B 1 159 ? -15.18 5.066 -4.801 1 87.75 159 PRO B C 1
ATOM 3108 O O . PRO B 1 159 ? -13.953 5.117 -4.906 1 87.75 159 PRO B O 1
ATOM 3111 N N . LEU B 1 160 ? -15.781 5.246 -3.67 1 83.88 160 LEU B N 1
ATOM 3112 C CA . LEU B 1 160 ? -15.016 5.531 -2.459 1 83.88 160 LEU B CA 1
ATOM 3113 C C . LEU B 1 160 ? -14.164 4.332 -2.061 1 83.88 160 LEU B C 1
ATOM 3115 O O . LEU B 1 160 ? -12.977 4.477 -1.775 1 83.88 160 LEU B O 1
ATOM 3119 N N . THR B 1 161 ? -14.75 3.186 -2.07 1 83.5 161 THR B N 1
ATOM 3120 C CA . THR B 1 161 ? -14.016 1.966 -1.748 1 83.5 161 THR B CA 1
ATOM 3121 C C . THR B 1 161 ? -12.891 1.734 -2.748 1 83.5 161 THR B C 1
ATOM 3123 O O . THR B 1 161 ? -11.789 1.334 -2.367 1 83.5 161 THR B O 1
ATOM 3126 N N . ALA B 1 162 ? -13.195 2.002 -3.994 1 88.94 162 ALA B N 1
ATOM 3127 C CA . ALA B 1 162 ? -12.188 1.835 -5.039 1 88.94 162 ALA B CA 1
ATOM 3128 C C . ALA B 1 162 ? -10.977 2.717 -4.777 1 88.94 162 ALA B C 1
ATOM 3130 O O . ALA B 1 162 ? -9.836 2.268 -4.91 1 88.94 162 ALA B O 1
ATOM 3131 N N . ILE B 1 163 ? -11.211 3.908 -4.332 1 88.75 163 ILE B N 1
ATOM 3132 C CA . ILE B 1 163 ? -10.125 4.859 -4.113 1 88.75 163 ILE B CA 1
ATOM 3133 C C . ILE B 1 163 ? -9.359 4.484 -2.848 1 88.75 163 ILE B C 1
ATOM 3135 O O . ILE B 1 163 ? -8.125 4.461 -2.848 1 88.75 163 ILE B O 1
ATOM 3139 N N . VAL B 1 164 ? -10 4.102 -1.8 1 85.81 164 VAL B N 1
ATOM 3140 C CA . VAL B 1 164 ? -9.406 3.891 -0.483 1 85.81 164 VAL B CA 1
ATOM 3141 C C . VAL B 1 164 ? -8.695 2.541 -0.444 1 85.81 164 VAL B C 1
ATOM 3143 O O . VAL B 1 164 ? -7.625 2.412 0.157 1 85.81 164 VAL B O 1
ATOM 3146 N N . ARG B 1 165 ? -9.211 1.562 -1.178 1 86.94 165 ARG B N 1
ATOM 3147 C CA . ARG B 1 165 ? -8.727 0.203 -0.963 1 86.94 165 ARG B CA 1
ATOM 3148 C C . ARG B 1 165 ? -7.934 -0.292 -2.17 1 86.94 165 ARG B C 1
ATOM 3150 O O . ARG B 1 165 ? -7.074 -1.166 -2.039 1 86.94 165 ARG B O 1
ATOM 3157 N N . GLN B 1 166 ? -8.25 0.294 -3.299 1 89.81 166 GLN B N 1
ATOM 3158 C CA . GLN B 1 166 ? -7.742 -0.386 -4.484 1 89.81 166 GLN B CA 1
ATOM 3159 C C . GLN B 1 166 ? -6.832 0.532 -5.297 1 89.81 166 GLN B C 1
ATOM 3161 O O . GLN B 1 166 ? -5.918 0.064 -5.98 1 89.81 166 GLN B O 1
ATOM 3166 N N . ALA B 1 167 ? -7.031 1.778 -5.227 1 91.94 167 ALA B N 1
ATOM 3167 C CA . ALA B 1 167 ? -6.305 2.723 -6.07 1 91.94 167 ALA B CA 1
ATOM 3168 C C . ALA B 1 167 ? -4.871 2.908 -5.578 1 91.94 167 ALA B C 1
ATOM 3170 O O . ALA B 1 167 ? -4.543 2.527 -4.453 1 91.94 167 ALA B O 1
ATOM 3171 N N . GLY B 1 168 ? -3.986 3.334 -6.461 1 92.31 168 GLY B N 1
ATOM 3172 C CA . GLY B 1 168 ? -2.668 3.877 -6.184 1 92.31 168 GLY B CA 1
ATOM 3173 C C . GLY B 1 168 ? -2.455 5.262 -6.766 1 92.31 168 GLY B C 1
ATOM 3174 O O . GLY B 1 168 ? -3.326 5.785 -7.465 1 92.31 168 GLY B O 1
ATOM 3175 N N . VAL B 1 169 ? -1.324 5.777 -6.484 1 92.31 169 VAL B N 1
ATOM 3176 C CA . VAL B 1 169 ? -1.031 7.148 -6.887 1 92.31 169 VAL B CA 1
ATOM 3177 C C . VAL B 1 169 ? -1.062 7.258 -8.414 1 92.31 169 VAL B C 1
ATOM 3179 O O . VAL B 1 169 ? -1.272 8.344 -8.961 1 92.31 169 VAL B O 1
ATOM 3182 N N . ARG B 1 170 ? -0.872 6.137 -9.062 1 92.19 170 ARG B N 1
ATOM 3183 C CA . ARG B 1 170 ? -0.905 6.133 -10.523 1 92.19 170 ARG B CA 1
ATOM 3184 C C . ARG B 1 170 ? -2.283 6.535 -11.039 1 92.19 170 ARG B C 1
ATOM 3186 O O . ARG B 1 170 ? -2.414 7.02 -12.164 1 92.19 170 ARG B O 1
ATOM 3193 N N . LYS B 1 171 ? -3.283 6.359 -10.273 1 94.06 171 LYS B N 1
ATOM 3194 C CA . LYS B 1 171 ? -4.648 6.637 -10.711 1 94.06 171 LYS B CA 1
ATOM 3195 C C . LYS B 1 171 ? -5 8.109 -10.523 1 94.06 171 LYS B C 1
ATOM 3197 O O . LYS B 1 171 ? -6.043 8.57 -10.992 1 94.06 171 LYS B O 1
ATOM 3202 N N . VAL B 1 172 ? -4.172 8.852 -9.836 1 94.88 172 VAL B N 1
ATOM 3203 C CA . VAL B 1 172 ? -4.375 10.289 -9.727 1 94.88 172 VAL B CA 1
ATOM 3204 C C . VAL B 1 172 ? -4.059 10.961 -11.055 1 94.88 172 VAL B C 1
ATOM 3206 O O . VAL B 1 172 ? -2.891 11.07 -11.445 1 94.88 172 VAL B O 1
ATOM 3209 N N . GLU B 1 173 ? -5.035 11.445 -11.672 1 95.38 173 GLU B N 1
ATOM 3210 C CA . GLU B 1 173 ? -4.91 11.992 -13.016 1 95.38 173 GLU B CA 1
ATOM 3211 C C . GLU B 1 173 ? -4.617 13.492 -12.977 1 95.38 173 GLU B C 1
ATOM 3213 O O . GLU B 1 173 ? -3.709 13.969 -13.664 1 95.38 173 GLU B O 1
ATOM 3218 N N . THR B 1 174 ? -5.379 14.211 -12.211 1 96.19 174 THR B N 1
ATOM 3219 C CA . THR B 1 174 ? -5.258 15.664 -12.109 1 96.19 174 THR B CA 1
ATOM 3220 C C . THR B 1 174 ? -5.324 16.109 -10.648 1 96.19 174 THR B C 1
ATOM 3222 O O . THR B 1 174 ? -6.121 15.578 -9.867 1 96.19 174 THR B O 1
ATOM 3225 N N . VAL B 1 175 ? -4.457 17.047 -10.297 1 95.25 175 VAL B N 1
ATOM 3226 C CA . VAL B 1 175 ? -4.48 17.672 -8.984 1 95.25 175 VAL B CA 1
ATOM 3227 C C . VAL B 1 175 ? -4.586 19.188 -9.141 1 95.25 175 VAL B C 1
ATOM 3229 O O . VAL B 1 175 ? -3.801 19.797 -9.875 1 95.25 175 VAL B O 1
ATOM 3232 N N . ILE B 1 176 ? -5.57 19.719 -8.539 1 92.75 176 ILE B N 1
ATOM 3233 C CA . ILE B 1 176 ? -5.781 21.156 -8.516 1 92.75 176 ILE B CA 1
ATOM 3234 C C . ILE B 1 176 ? -5.609 21.688 -7.086 1 92.75 176 ILE B C 1
ATOM 3236 O O . ILE B 1 176 ? -6.199 21.141 -6.148 1 92.75 176 ILE B O 1
ATOM 3240 N N . VAL B 1 177 ? -4.719 22.641 -6.887 1 90.19 177 VAL B N 1
ATOM 3241 C CA . VAL B 1 177 ? -4.492 23.281 -5.59 1 90.19 177 VAL B CA 1
ATOM 3242 C C . VAL B 1 177 ? -4.781 24.766 -5.688 1 90.19 177 VAL B C 1
ATOM 3244 O O . VAL B 1 177 ? -4.125 25.484 -6.445 1 90.19 177 VAL B O 1
ATOM 3247 N N . GLY B 1 178 ? -5.77 25.219 -4.891 1 88.38 178 GLY B N 1
ATOM 3248 C CA . GLY B 1 178 ? -6.129 26.625 -4.949 1 88.38 178 GLY B CA 1
ATOM 3249 C C . GLY B 1 178 ? -6.523 27.078 -6.344 1 88.38 178 GLY B C 1
ATOM 3250 O O . GLY B 1 178 ? -6.133 28.156 -6.781 1 88.38 178 GLY B O 1
ATOM 3251 N N . GLY B 1 179 ? -7.047 26.234 -7.062 1 90.12 179 GLY B N 1
ATOM 3252 C CA . GLY B 1 179 ? -7.527 26.562 -8.391 1 90.12 179 GLY B CA 1
ATOM 3253 C C . GLY B 1 179 ? -6.461 26.422 -9.461 1 90.12 179 GLY B C 1
ATOM 3254 O O . GLY B 1 179 ? -6.742 26.594 -10.656 1 90.12 179 GLY B O 1
ATOM 3255 N N . LYS B 1 180 ? -5.324 26.141 -9.078 1 90.69 180 LYS B N 1
ATOM 3256 C CA . LYS B 1 180 ? -4.223 25.969 -10.016 1 90.69 180 LYS B CA 1
ATOM 3257 C C . LYS B 1 180 ? -3.928 24.5 -10.258 1 90.69 180 LYS B C 1
ATOM 3259 O O . LYS B 1 180 ? -3.775 23.719 -9.312 1 90.69 180 LYS B O 1
ATOM 3264 N N . VAL B 1 181 ? -3.814 24.125 -11.531 1 94.12 181 VAL B N 1
ATOM 3265 C CA . VAL B 1 181 ? -3.48 22.75 -11.883 1 94.12 181 VAL B CA 1
ATOM 3266 C C . VAL B 1 181 ? -2.01 22.484 -11.57 1 94.12 181 VAL B C 1
ATOM 3268 O O . VAL B 1 181 ? -1.124 23.141 -12.109 1 94.12 181 VAL B O 1
ATOM 3271 N N . ARG B 1 182 ? -1.792 21.516 -10.633 1 93.81 182 ARG B N 1
ATOM 3272 C CA . ARG B 1 182 ? -0.435 21.172 -10.227 1 93.81 182 ARG B CA 1
ATOM 3273 C C . ARG B 1 182 ? -0.008 19.844 -10.836 1 93.81 182 ARG B C 1
ATOM 3275 O O . ARG B 1 182 ? 1.184 19.531 -10.875 1 93.81 182 ARG B O 1
ATOM 3282 N N . LYS B 1 183 ? -0.925 19.047 -11.18 1 95.12 183 LYS B N 1
ATOM 3283 C CA . LYS B 1 183 ? -0.744 17.781 -11.875 1 95.12 183 LYS B CA 1
ATOM 3284 C C . LYS B 1 183 ? -1.802 17.594 -12.961 1 95.12 183 LYS B C 1
ATOM 3286 O O . LYS B 1 183 ? -2.982 17.859 -12.734 1 95.12 183 LYS B O 1
ATOM 3291 N N . ARG B 1 184 ? -1.36 17.203 -14.156 1 95 184 ARG B N 1
ATOM 3292 C CA . ARG B 1 184 ? -2.262 16.953 -15.273 1 95 184 ARG B CA 1
ATOM 3293 C C . ARG B 1 184 ? -1.819 15.719 -16.062 1 95 184 ARG B C 1
ATOM 3295 O O . ARG B 1 184 ? -0.628 15.539 -16.312 1 95 184 ARG B O 1
ATOM 3302 N N . ASP B 1 185 ? -2.803 14.867 -16.422 1 91.69 185 ASP B N 1
ATOM 3303 C CA . ASP B 1 185 ? -2.541 13.648 -17.188 1 91.69 185 ASP B CA 1
ATOM 3304 C C . ASP B 1 185 ? -1.479 12.789 -16.5 1 91.69 185 ASP B C 1
ATOM 3306 O O . ASP B 1 185 ? -0.591 12.242 -17.156 1 91.69 185 ASP B O 1
ATOM 3310 N N . GLY B 1 186 ? -1.443 12.828 -15.219 1 91.19 186 GLY B N 1
ATOM 3311 C CA . GLY B 1 186 ? -0.547 12 -14.422 1 91.19 186 GLY B CA 1
ATOM 3312 C C . GLY B 1 186 ? 0.845 12.586 -14.289 1 91.19 186 GLY B C 1
ATOM 3313 O O . GLY B 1 186 ? 1.75 11.938 -13.758 1 91.19 186 GLY B O 1
ATOM 3314 N N . VAL B 1 187 ? 1.001 13.875 -14.766 1 90.5 187 VAL B N 1
ATOM 3315 C CA . VAL B 1 187 ? 2.334 14.461 -14.766 1 90.5 187 VAL B CA 1
ATOM 3316 C C . VAL B 1 187 ? 2.334 15.734 -13.914 1 90.5 187 VAL B C 1
ATOM 3318 O O . VAL B 1 187 ? 1.485 16.609 -14.094 1 90.5 187 VAL B O 1
ATOM 3321 N N . LEU B 1 188 ? 3.254 15.781 -12.953 1 91.44 188 LEU B N 1
ATOM 3322 C CA . LEU B 1 188 ? 3.406 16.953 -12.109 1 91.44 188 LEU B CA 1
ATOM 3323 C C . LEU B 1 188 ? 3.934 18.141 -12.922 1 91.44 188 LEU B C 1
ATOM 3325 O O . LEU B 1 188 ? 4.832 17.984 -13.75 1 91.44 188 LEU B O 1
ATOM 3329 N N . GLN B 1 189 ? 3.402 19.25 -12.625 1 90.75 189 GLN B N 1
ATOM 3330 C CA . GLN B 1 189 ? 3.906 20.484 -13.227 1 90.75 189 GLN B CA 1
ATOM 3331 C C . GLN B 1 189 ? 5.129 21 -12.477 1 90.75 189 GLN B C 1
ATOM 3333 O O . GLN B 1 189 ? 5.371 20.625 -11.328 1 90.75 189 GLN B O 1
ATOM 3338 N N . ASP B 1 190 ? 5.855 21.812 -13.18 1 85.88 190 ASP B N 1
ATOM 3339 C CA . ASP B 1 190 ? 7.047 22.391 -12.562 1 85.88 190 ASP B CA 1
ATOM 3340 C C . ASP B 1 190 ? 6.68 23.203 -11.312 1 85.88 190 ASP B C 1
ATOM 3342 O O . ASP B 1 190 ? 5.523 23.594 -11.141 1 85.88 190 ASP B O 1
ATOM 3346 N N . VAL B 1 191 ? 7.656 23.281 -10.477 1 81.31 191 VAL B N 1
ATOM 3347 C CA . VAL B 1 191 ? 7.449 24.016 -9.234 1 81.31 191 VAL B CA 1
ATOM 3348 C C . VAL B 1 191 ? 8.07 25.406 -9.344 1 81.31 191 VAL B C 1
ATOM 3350 O O . VAL B 1 191 ? 9.156 25.578 -9.914 1 81.31 191 VAL B O 1
ATOM 3353 N N . TYR B 1 192 ? 7.246 26.359 -8.953 1 74.38 192 TYR B N 1
ATOM 3354 C CA . TYR B 1 192 ? 7.707 27.75 -8.938 1 74.38 192 TYR B CA 1
ATOM 3355 C C . TYR B 1 192 ? 7.828 28.266 -7.508 1 74.38 192 TYR B C 1
ATOM 3357 O O . TYR B 1 192 ? 6.895 28.125 -6.711 1 74.38 192 TYR B O 1
ATOM 3365 N N . LEU B 1 193 ? 9.086 28.422 -7.094 1 64.44 193 LEU B N 1
ATOM 3366 C CA . LEU B 1 193 ? 9.32 28.922 -5.742 1 64.44 193 LEU B CA 1
ATOM 3367 C C . LEU B 1 193 ? 9.086 30.422 -5.664 1 64.44 193 LEU B C 1
ATOM 3369 O O . LEU B 1 193 ? 9.406 31.156 -6.605 1 64.44 193 LEU B O 1
ATOM 3373 N N . ASP B 1 194 ? 8.406 30.734 -4.773 1 58.47 194 ASP B N 1
ATOM 3374 C CA . ASP B 1 194 ? 8.211 32.156 -4.555 1 58.47 194 ASP B CA 1
ATOM 3375 C C . ASP B 1 194 ? 9.477 32.812 -4.008 1 58.47 194 ASP B C 1
ATOM 3377 O O . ASP B 1 194 ? 10.195 32.219 -3.213 1 58.47 194 ASP B O 1
ATOM 3381 N N . GLU B 1 195 ? 10.172 33.656 -4.77 1 53.5 195 GLU B N 1
ATOM 3382 C CA . GLU B 1 195 ? 11.359 34.406 -4.363 1 53.5 195 GLU B CA 1
ATOM 3383 C C . GLU B 1 195 ? 11.352 34.688 -2.863 1 53.5 195 GLU B C 1
ATOM 3385 O O . GLU B 1 195 ? 12.406 34.719 -2.227 1 53.5 195 GLU B O 1
ATOM 3390 N N . GLY B 1 196 ? 10.367 34.969 -2.305 1 49.19 196 GLY B N 1
ATOM 3391 C CA . GLY B 1 196 ? 10.336 35.312 -0.892 1 49.19 196 GLY B CA 1
ATOM 3392 C C . GLY B 1 196 ? 10.633 34.156 0.016 1 49.19 196 GLY B C 1
ATOM 3393 O O . GLY B 1 196 ? 10.758 34.312 1.231 1 49.19 196 GLY B O 1
ATOM 3394 N N . SER B 1 197 ? 10.492 32.938 -0.554 1 51.31 197 SER B N 1
ATOM 3395 C CA . SER B 1 197 ? 10.633 31.781 0.303 1 51.31 197 SER B CA 1
ATOM 3396 C C . SER B 1 197 ? 12.102 31.484 0.607 1 51.31 197 SER B C 1
ATOM 3398 O O . SER B 1 197 ? 12.406 30.609 1.406 1 51.31 197 SER B O 1
ATOM 3400 N N . ARG B 1 198 ? 12.984 32.062 -0.178 1 47.91 198 ARG B N 1
ATOM 3401 C CA . ARG B 1 198 ? 14.398 31.719 -0.042 1 47.91 198 ARG B CA 1
ATOM 3402 C C . ARG B 1 198 ? 14.891 31.969 1.382 1 47.91 198 ARG B C 1
ATOM 3404 O O . ARG B 1 198 ? 15.766 31.266 1.879 1 47.91 198 ARG B O 1
ATOM 3411 N N . GLU B 1 199 ? 14.844 33.219 1.766 1 43.59 199 GLU B N 1
ATOM 3412 C CA . GLU B 1 199 ? 15.609 33.5 2.979 1 43.59 199 GLU B CA 1
ATOM 3413 C C . GLU B 1 199 ? 15.125 32.625 4.145 1 43.59 199 GLU B C 1
ATOM 3415 O O . GLU B 1 199 ? 15.922 32.25 5.004 1 43.59 199 GLU B O 1
ATOM 3420 N N . GLY B 1 200 ? 13.883 33.062 4.93 1 41.69 200 GLY B N 1
ATOM 3421 C CA . GLY B 1 200 ? 13.555 32.625 6.281 1 41.69 200 GLY B CA 1
ATOM 3422 C C . GLY B 1 200 ? 13.203 31.156 6.363 1 41.69 200 GLY B C 1
ATOM 3423 O O . GLY B 1 200 ? 12.922 30.531 5.348 1 41.69 200 GLY B O 1
ATOM 3424 N N . GLY B 1 201 ? 13.664 30.266 7.418 1 40.72 201 GLY B N 1
ATOM 3425 C CA . GLY B 1 201 ? 13.031 29.109 8.031 1 40.72 201 GLY B CA 1
ATOM 3426 C C . GLY B 1 201 ? 11.531 29.062 7.809 1 40.72 201 GLY B C 1
ATOM 3427 O O . GLY B 1 201 ? 11 29.781 6.957 1 40.72 201 GLY B O 1
ATOM 3428 N N . PHE B 1 202 ? 10.641 28.547 8.727 1 38.5 202 PHE B N 1
ATOM 3429 C CA . PHE B 1 202 ? 9.18 28.547 8.805 1 38.5 202 PHE B CA 1
ATOM 3430 C C . PHE B 1 202 ? 8.625 29.922 8.438 1 38.5 202 PHE B C 1
ATOM 3432 O O . PHE B 1 202 ? 7.441 30.188 8.664 1 38.5 202 PHE B O 1
ATOM 3439 N N . ASP B 1 203 ? 9.391 30.953 8.352 1 36.16 203 ASP B N 1
ATOM 3440 C CA . ASP B 1 203 ? 8.578 32.125 8.109 1 36.16 203 ASP B CA 1
ATOM 3441 C C . ASP B 1 203 ? 7.898 32.062 6.746 1 36.16 203 ASP B C 1
ATOM 3443 O O . ASP B 1 203 ? 8.562 32.125 5.711 1 36.16 203 ASP B O 1
ATOM 3447 N N . LEU B 1 204 ? 6.809 31.203 6.598 1 38.06 204 LEU B N 1
ATOM 3448 C CA . LEU B 1 204 ? 5.781 31.25 5.566 1 38.06 204 LEU B CA 1
ATOM 3449 C C . LEU B 1 204 ? 5.508 32.688 5.121 1 38.06 204 LEU B C 1
ATOM 3451 O O . LEU B 1 204 ? 4.395 33 4.691 1 38.06 204 LEU B O 1
ATOM 3455 N N . GLN B 1 205 ? 6.277 33.656 5.457 1 34.94 205 GLN B N 1
ATOM 3456 C CA . GLN B 1 205 ? 5.766 34.906 4.891 1 34.94 205 GLN B CA 1
ATOM 3457 C C . GLN B 1 205 ? 5.387 34.719 3.422 1 34.94 205 GLN B C 1
ATOM 3459 O O . GLN B 1 205 ? 6.008 33.938 2.709 1 34.94 205 GLN B O 1
ATOM 3464 N N . GLN B 1 206 ? 4.152 35.219 3.105 1 34.66 206 GLN B N 1
ATOM 3465 C CA . GLN B 1 206 ? 3.225 35.312 1.987 1 34.66 206 GLN B CA 1
ATOM 3466 C C . GLN B 1 206 ? 3.951 35.75 0.712 1 34.66 206 GLN B C 1
ATOM 3468 O O . GLN B 1 206 ? 3.361 35.75 -0.371 1 34.66 206 GLN B O 1
ATOM 3473 N N . GLU B 1 207 ? 5.004 36.656 0.932 1 35.75 207 GLU B N 1
ATOM 3474 C CA . GLU B 1 207 ? 5.164 37.344 -0.348 1 35.75 207 GLU B CA 1
ATOM 3475 C C . GLU B 1 207 ? 5.742 36.406 -1.404 1 35.75 207 GLU B C 1
ATOM 3477 O O . GLU B 1 207 ? 6.793 35.812 -1.196 1 35.75 207 GLU B O 1
ATOM 3482 N N . ALA B 1 208 ? 4.895 35.781 -2.1 1 37.94 208 ALA B N 1
ATOM 3483 C CA . ALA B 1 208 ? 5.039 35.062 -3.357 1 37.94 208 ALA B CA 1
ATOM 3484 C C . ALA B 1 208 ? 6.121 35.688 -4.23 1 37.94 208 ALA B C 1
ATOM 3486 O O . ALA B 1 208 ? 5.836 36.562 -5.039 1 37.94 208 ALA B O 1
ATOM 3487 N N . ALA B 1 209 ? 7.25 36.156 -3.65 1 34.97 209 ALA B N 1
ATOM 3488 C CA . ALA B 1 209 ? 8.094 36.562 -4.77 1 34.97 209 ALA B CA 1
ATOM 3489 C C . ALA B 1 209 ? 8.32 35.406 -5.742 1 34.97 209 ALA B C 1
ATOM 3491 O O . ALA B 1 209 ? 8.812 34.344 -5.355 1 34.97 209 ALA B O 1
ATOM 3492 N N . VAL B 1 210 ? 7.453 35.219 -6.656 1 41.25 210 VAL B N 1
ATOM 3493 C CA . VAL B 1 210 ? 7.465 34.406 -7.859 1 41.25 210 VAL B CA 1
ATOM 3494 C C . VAL B 1 210 ? 8.859 34.406 -8.484 1 41.25 210 VAL B C 1
ATOM 3496 O O . VAL B 1 210 ? 9.328 35.469 -8.945 1 41.25 210 VAL B O 1
ATOM 3499 N N . THR B 1 211 ? 9.906 34.031 -7.812 1 45.88 211 THR B N 1
ATOM 3500 C CA . THR B 1 211 ? 11.016 33.938 -8.75 1 45.88 211 THR B CA 1
ATOM 3501 C C . THR B 1 211 ? 10.594 33.156 -10 1 45.88 211 THR B C 1
ATOM 3503 O O . THR B 1 211 ? 9.844 32.188 -9.922 1 45.88 211 THR B O 1
ATOM 3506 N N . ARG B 1 212 ? 10.578 33.781 -11.133 1 51.31 212 ARG B N 1
ATOM 3507 C CA . ARG B 1 212 ? 10.273 33.5 -12.531 1 51.31 212 ARG B CA 1
ATOM 3508 C C . ARG B 1 212 ? 10.844 32.156 -12.953 1 51.31 212 ARG B C 1
ATOM 3510 O O . ARG B 1 212 ? 10.469 31.625 -14.008 1 51.31 212 ARG B O 1
ATOM 3517 N N . ASN B 1 213 ? 11.828 31.531 -12.203 1 62.59 213 ASN B N 1
ATOM 3518 C CA . ASN B 1 213 ? 12.359 30.344 -12.883 1 62.59 213 ASN B CA 1
ATOM 3519 C C . ASN B 1 213 ? 11.781 29.062 -12.297 1 62.59 213 ASN B C 1
ATOM 3521 O O . ASN B 1 213 ? 11.906 28.812 -11.094 1 62.59 213 ASN B O 1
ATOM 3525 N N . GLY B 1 214 ? 10.984 28.469 -12.844 1 75.62 214 GLY B N 1
ATOM 3526 C CA . GLY B 1 214 ? 10.414 27.156 -12.562 1 75.62 214 GLY B CA 1
ATOM 3527 C C . GLY B 1 214 ? 11.461 26.062 -12.445 1 75.62 214 GLY B C 1
ATOM 3528 O O . GLY B 1 214 ? 12.539 26.156 -13.023 1 75.62 214 GLY B O 1
ATOM 3529 N N . HIS B 1 215 ? 11.367 25.281 -11.344 1 82.25 215 HIS B N 1
ATOM 3530 C CA . HIS B 1 215 ? 12.203 24.109 -11.203 1 82.25 215 HIS B CA 1
ATOM 3531 C C . HIS B 1 215 ? 11.445 22.844 -11.602 1 82.25 215 HIS B C 1
ATOM 3533 O O . HIS B 1 215 ? 10.312 22.641 -11.18 1 82.25 215 HIS B O 1
ATOM 3539 N N . SER B 1 216 ? 12.203 22.156 -12.484 1 87.31 216 SER B N 1
ATOM 3540 C CA . SER B 1 216 ? 11.648 20.844 -12.805 1 87.31 216 SER B CA 1
ATOM 3541 C C . SER B 1 216 ? 11.82 19.875 -11.633 1 87.31 216 SER B C 1
ATOM 3543 O O . SER B 1 216 ? 12.688 20.062 -10.781 1 87.31 216 SER B O 1
ATOM 3545 N N . TRP B 1 217 ? 11.055 18.922 -11.633 1 88.88 217 TRP B N 1
ATOM 3546 C CA . TRP B 1 217 ? 11.156 17.938 -10.57 1 88.88 217 TRP B CA 1
ATOM 3547 C C . TRP B 1 217 ? 12.461 17.141 -10.68 1 88.88 217 TRP B C 1
ATOM 3549 O O . TRP B 1 217 ? 12.977 16.656 -9.68 1 88.88 217 TRP B O 1
ATOM 3559 N N . LYS B 1 218 ? 12.945 17.047 -11.844 1 87.31 218 LYS B N 1
ATOM 3560 C CA . LYS B 1 218 ? 14.266 16.453 -12.031 1 87.31 218 LYS B CA 1
ATOM 3561 C C . LYS B 1 218 ? 15.344 17.297 -11.336 1 87.31 218 LYS B C 1
ATOM 3563 O O . LYS B 1 218 ? 16.25 16.75 -10.703 1 87.31 218 LYS B O 1
ATOM 3568 N N . GLN B 1 219 ? 15.188 18.531 -11.508 1 88.19 219 GLN B N 1
ATOM 3569 C CA . GLN B 1 219 ? 16.125 19.422 -10.836 1 88.19 219 GLN B CA 1
ATOM 3570 C C . GLN B 1 219 ? 16 19.328 -9.32 1 88.19 219 GLN B C 1
ATOM 3572 O O . GLN B 1 219 ? 17.016 19.312 -8.617 1 88.19 219 GLN B O 1
ATOM 3577 N N . VAL B 1 220 ? 14.797 19.266 -8.867 1 89.94 220 VAL B N 1
ATOM 3578 C CA . VAL B 1 220 ? 14.57 19.109 -7.43 1 89.94 220 VAL B CA 1
ATOM 3579 C C . VAL B 1 220 ? 15.227 17.812 -6.945 1 89.94 220 VAL B C 1
ATOM 3581 O O . VAL B 1 220 ? 15.891 17.797 -5.902 1 89.94 220 VAL B O 1
ATOM 3584 N N . ALA B 1 221 ? 15.078 16.75 -7.68 1 92.06 221 ALA B N 1
ATOM 3585 C CA . ALA B 1 221 ? 15.664 15.453 -7.332 1 92.06 221 ALA B CA 1
ATOM 3586 C C . ALA B 1 221 ? 17.188 15.539 -7.273 1 92.06 221 ALA B C 1
ATOM 3588 O O . ALA B 1 221 ? 17.812 14.984 -6.367 1 92.06 221 ALA B O 1
ATOM 3589 N N . GLU B 1 222 ? 17.719 16.188 -8.18 1 91.25 222 GLU B N 1
ATOM 3590 C CA . GLU B 1 222 ? 19.172 16.344 -8.219 1 91.25 222 GLU B CA 1
ATOM 3591 C C . GLU B 1 222 ? 19.672 17.125 -7.012 1 91.25 222 GLU B C 1
ATOM 3593 O O . GLU B 1 222 ? 20.688 16.781 -6.418 1 91.25 222 GLU B O 1
ATOM 3598 N N . GLU B 1 223 ? 18.922 18.172 -6.699 1 90.75 223 GLU B N 1
ATOM 3599 C CA . GLU B 1 223 ? 19.297 18.984 -5.535 1 90.75 223 GLU B CA 1
ATOM 3600 C C . GLU B 1 223 ? 19.203 18.156 -4.25 1 90.75 223 GLU B C 1
ATOM 3602 O O . GLU B 1 223 ? 20.031 18.297 -3.355 1 90.75 223 GLU B O 1
ATOM 3607 N N . LEU B 1 224 ? 18.203 17.406 -4.172 1 92.06 224 LEU B N 1
ATOM 3608 C CA . LEU B 1 224 ? 18.062 16.531 -3.008 1 92.06 224 LEU B CA 1
ATOM 3609 C C . LEU B 1 224 ? 19.234 15.555 -2.914 1 92.06 224 LEU B C 1
ATOM 3611 O O . LEU B 1 224 ? 19.75 15.32 -1.825 1 92.06 224 LEU B O 1
ATOM 3615 N N . SER B 1 225 ? 19.562 14.953 -4.023 1 92.81 225 SER B N 1
ATOM 3616 C CA . SER B 1 225 ? 20.688 14.023 -4.062 1 92.81 225 SER B CA 1
ATOM 3617 C C . SER B 1 225 ? 21.984 14.703 -3.625 1 92.81 225 SER B C 1
ATOM 3619 O O . SER B 1 225 ? 22.75 14.133 -2.855 1 92.81 225 SER B O 1
ATOM 3621 N N . LEU B 1 226 ? 22.156 15.867 -4.062 1 93 226 LEU B N 1
ATOM 3622 C CA . LEU B 1 226 ? 23.344 16.641 -3.684 1 93 226 LEU B CA 1
ATOM 3623 C C . LEU B 1 226 ? 23.344 16.922 -2.186 1 93 226 LEU B C 1
ATOM 3625 O O . LEU B 1 226 ? 24.375 16.766 -1.521 1 93 226 LEU B O 1
ATOM 3629 N N . SER B 1 227 ? 22.219 17.406 -1.716 1 92.75 227 SER B N 1
ATOM 3630 C CA . SER B 1 227 ? 22.094 17.672 -0.288 1 92.75 227 SER B CA 1
ATOM 3631 C C . SER B 1 227 ? 22.391 16.422 0.541 1 92.75 227 SER B C 1
ATOM 3633 O O . SER B 1 227 ? 23.062 16.5 1.565 1 92.75 227 SER B O 1
ATOM 3635 N N . ARG B 1 228 ? 21.859 15.32 0.119 1 91.75 228 ARG B N 1
ATOM 3636 C CA . ARG B 1 228 ? 22.109 14.047 0.802 1 91.75 228 ARG B CA 1
ATOM 3637 C C . ARG B 1 228 ? 23.594 13.727 0.856 1 91.75 228 ARG B C 1
ATOM 3639 O O . ARG B 1 228 ? 24.109 13.352 1.909 1 91.75 228 ARG B O 1
ATOM 3646 N N . ARG B 1 229 ? 24.266 13.867 -0.204 1 90.88 229 ARG B N 1
ATOM 3647 C CA . ARG B 1 229 ? 25.703 13.578 -0.261 1 90.88 229 ARG B CA 1
ATOM 3648 C C . ARG B 1 229 ? 26.469 14.484 0.695 1 90.88 229 ARG B C 1
ATOM 3650 O O . ARG B 1 229 ? 27.375 14.023 1.388 1 90.88 229 ARG B O 1
ATOM 3657 N N . ASP B 1 230 ? 26.062 15.703 0.673 1 91.62 230 ASP B N 1
ATOM 3658 C CA . ASP B 1 230 ? 26.703 16.656 1.569 1 91.62 230 ASP B CA 1
ATOM 3659 C C . ASP B 1 230 ? 26.516 16.25 3.029 1 91.62 230 ASP B C 1
ATOM 3661 O O . ASP B 1 230 ? 27.469 16.266 3.811 1 91.62 230 ASP B O 1
ATOM 3665 N N . ILE B 1 231 ? 25.328 15.906 3.369 1 90.25 231 ILE B N 1
ATOM 3666 C CA . ILE B 1 231 ? 25.016 15.508 4.734 1 90.25 231 ILE B CA 1
ATOM 3667 C C . ILE B 1 231 ? 25.781 14.242 5.098 1 90.25 231 ILE B C 1
ATOM 3669 O O . ILE B 1 231 ? 26.344 14.141 6.195 1 90.25 231 ILE B O 1
ATOM 3673 N N . GLN B 1 232 ? 25.844 13.281 4.215 1 88.31 232 GLN B N 1
ATOM 3674 C CA . GLN B 1 232 ? 26.562 12.039 4.461 1 88.31 232 GLN B CA 1
ATOM 3675 C C . GLN B 1 232 ? 28.062 12.297 4.668 1 88.31 232 GLN B C 1
ATOM 3677 O O . GLN B 1 232 ? 28.688 11.664 5.52 1 88.31 232 GLN B O 1
ATOM 3682 N N . GLU B 1 233 ? 28.547 13.203 3.898 1 87.56 233 GLU B N 1
ATOM 3683 C CA . GLU B 1 233 ? 29.953 13.57 4.051 1 87.56 233 GLU B CA 1
ATOM 3684 C C . GLU B 1 233 ? 30.203 14.195 5.418 1 87.56 233 GLU B C 1
ATOM 3686 O O . GLU B 1 233 ? 31.203 13.883 6.066 1 87.56 233 GLU B O 1
ATOM 3691 N N . ARG B 1 234 ? 29.344 15.023 5.824 1 87.94 234 ARG B N 1
ATOM 3692 C CA . ARG B 1 234 ? 29.469 15.664 7.129 1 87.94 234 ARG B CA 1
ATOM 3693 C C . ARG B 1 234 ? 29.344 14.648 8.258 1 87.94 234 ARG B C 1
ATOM 3695 O O . ARG B 1 234 ? 30.062 14.727 9.258 1 87.94 234 ARG B O 1
ATOM 3702 N N . ILE B 1 235 ? 28.422 13.703 8.109 1 83.81 235 ILE B N 1
ATOM 3703 C CA . ILE B 1 235 ? 28.25 12.641 9.094 1 83.81 235 ILE B CA 1
ATOM 3704 C C . ILE B 1 235 ? 29.516 11.805 9.188 1 83.81 235 ILE B C 1
ATOM 3706 O O . ILE B 1 235 ? 29.938 11.43 10.289 1 83.81 235 ILE B O 1
ATOM 3710 N N . GLY B 1 236 ? 30.016 11.5 8.07 1 81 236 GLY B N 1
ATOM 3711 C CA . GLY B 1 236 ? 31.25 10.727 8.047 1 81 236 GLY B CA 1
ATOM 3712 C C . GLY B 1 236 ? 32.406 11.414 8.742 1 81 236 GLY B C 1
ATOM 3713 O O . GLY B 1 236 ? 33.281 10.75 9.289 1 81 236 GLY B O 1
ATOM 3714 N N . LYS B 1 237 ? 32.312 12.664 8.789 1 82.25 237 LYS B N 1
ATOM 3715 C CA . LYS B 1 237 ? 33.375 13.445 9.398 1 82.25 237 LYS B CA 1
ATOM 3716 C C . LYS B 1 237 ? 33.125 13.672 10.883 1 82.25 237 LYS B C 1
ATOM 3718 O O . LYS B 1 237 ? 33.969 14.172 11.609 1 82.25 237 LYS B O 1
ATOM 3723 N N . THR B 1 238 ? 31.859 13.406 11.156 1 75.5 238 THR B N 1
ATOM 3724 C CA . THR B 1 238 ? 31.484 13.664 12.539 1 75.5 238 THR B CA 1
ATOM 3725 C C . THR B 1 238 ? 31.906 12.5 13.438 1 75.5 238 THR B C 1
ATOM 3727 O O . THR B 1 238 ? 31.766 11.336 13.062 1 75.5 238 THR B O 1
ATOM 3730 N N . ASN B 1 239 ? 32.625 12.688 14.438 1 72.94 239 ASN B N 1
ATOM 3731 C CA . ASN B 1 239 ? 32.938 11.703 15.477 1 72.94 239 ASN B CA 1
ATOM 3732 C C . ASN B 1 239 ? 31.672 11.227 16.188 1 72.94 239 ASN B C 1
ATOM 3734 O O . ASN B 1 239 ? 31.156 11.906 17.078 1 72.94 239 ASN B O 1
ATOM 3738 N N . ARG B 1 240 ? 31.156 10.164 15.742 1 65.38 240 ARG B N 1
ATOM 3739 C CA . ARG B 1 240 ? 29.875 9.664 16.203 1 65.38 240 ARG B CA 1
ATOM 3740 C C . ARG B 1 240 ? 29.844 9.523 17.719 1 65.38 240 ARG B C 1
ATOM 3742 O O . ARG B 1 240 ? 28.828 9.812 18.359 1 65.38 240 ARG B O 1
ATOM 3749 N N . ASP B 1 241 ? 30.906 9.023 18.156 1 64.81 241 ASP B N 1
ATOM 3750 C CA . ASP B 1 241 ? 31 8.867 19.609 1 64.81 241 ASP B CA 1
ATOM 3751 C C . ASP B 1 241 ? 30.891 10.211 20.312 1 64.81 241 ASP B C 1
ATOM 3753 O O . ASP B 1 241 ? 30.203 10.328 21.328 1 64.81 241 ASP B O 1
ATOM 3757 N N . LEU B 1 242 ? 31.469 11.148 19.812 1 64.94 242 LEU B N 1
ATOM 3758 C CA . LEU B 1 242 ? 31.422 12.477 20.406 1 64.94 242 LEU B CA 1
ATOM 3759 C C . LEU B 1 242 ? 30.047 13.102 20.219 1 64.94 242 LEU B C 1
ATOM 3761 O O . LEU B 1 242 ? 29.516 13.734 21.125 1 64.94 242 LEU B O 1
ATOM 3765 N N . ALA B 1 243 ? 29.469 12.953 19.125 1 64.5 243 ALA B N 1
ATOM 3766 C CA . ALA B 1 243 ? 28.156 13.492 18.828 1 64.5 243 ALA B CA 1
ATOM 3767 C C . ALA B 1 243 ? 27.094 12.891 19.734 1 64.5 243 ALA B C 1
ATOM 3769 O O . ALA B 1 243 ? 26.219 13.609 20.25 1 64.5 243 ALA B O 1
ATOM 3770 N N . LYS B 1 244 ? 27.156 11.633 19.766 1 63.72 244 LYS B N 1
ATOM 3771 C CA . LYS B 1 244 ? 26.25 10.961 20.688 1 63.72 244 LYS B CA 1
ATOM 3772 C C . LYS B 1 244 ? 26.406 11.5 22.109 1 63.72 244 LYS B C 1
ATOM 3774 O O . LYS B 1 244 ? 25.422 11.75 22.797 1 63.72 244 LYS B O 1
ATOM 3779 N N . SER B 1 245 ? 27.578 11.602 22.5 1 61.97 245 SER B N 1
ATOM 3780 C CA . SER B 1 245 ? 27.875 12.117 23.844 1 61.97 245 SER B CA 1
ATOM 3781 C C . SER B 1 245 ? 27.328 13.531 24.016 1 61.97 245 SER B C 1
ATOM 3783 O O . SER B 1 245 ? 26.75 13.859 25.062 1 61.97 245 SER B O 1
ATOM 3785 N N . LYS B 1 246 ? 27.406 14.273 23.031 1 62.5 246 LYS B N 1
ATOM 3786 C CA . LYS B 1 246 ? 26.922 15.656 23.109 1 62.5 246 LYS B CA 1
ATOM 3787 C C . LYS B 1 246 ? 25.406 15.711 23.062 1 62.5 246 LYS B C 1
ATOM 3789 O O . LYS B 1 246 ? 24.781 16.5 23.781 1 62.5 246 LYS B O 1
ATOM 3794 N N . LEU B 1 247 ? 24.891 14.984 22.156 1 59.84 247 LEU B N 1
ATOM 3795 C CA . LEU B 1 247 ? 23.438 14.938 22.062 1 59.84 247 LEU B CA 1
ATOM 3796 C C . LEU B 1 247 ? 22.828 14.477 23.375 1 59.84 247 LEU B C 1
ATOM 3798 O O . LEU B 1 247 ? 21.828 15.039 23.828 1 59.84 247 LEU B O 1
ATOM 3802 N N . LEU B 1 248 ? 23.375 13.453 23.844 1 58.75 248 LEU B N 1
ATOM 3803 C CA . LEU B 1 248 ? 22.938 13 25.156 1 58.75 248 LEU B CA 1
ATOM 3804 C C . LEU B 1 248 ? 23.125 14.094 26.203 1 58.75 248 LEU B C 1
ATOM 3806 O O . LEU B 1 248 ? 22.297 14.258 27.094 1 58.75 248 LEU B O 1
ATOM 3810 N N . GLY B 1 249 ? 24.234 14.68 26 1 56.81 249 GLY B N 1
ATOM 3811 C CA . GLY B 1 249 ? 24.5 15.805 26.891 1 56.81 249 GLY B CA 1
ATOM 3812 C C . GLY B 1 249 ? 23.5 16.938 26.719 1 56.81 249 GLY B C 1
ATOM 3813 O O . GLY B 1 249 ? 23.047 17.531 27.703 1 56.81 249 GLY B O 1
ATOM 3814 N N . MET B 1 250 ? 23.203 17.234 25.531 1 56.34 250 MET B N 1
ATOM 3815 C CA . MET B 1 250 ? 22.25 18.297 25.25 1 56.34 250 MET B CA 1
ATOM 3816 C C . MET B 1 250 ? 20.844 17.906 25.703 1 56.34 250 MET B C 1
ATOM 3818 O O . MET B 1 250 ? 20.062 18.75 26.125 1 56.34 250 MET B O 1
ATOM 3822 N N . LEU B 1 251 ? 20.469 16.703 25.234 1 50.97 251 LEU B N 1
ATOM 3823 C CA . LEU B 1 251 ? 19.125 16.266 25.594 1 50.97 251 LEU B CA 1
ATOM 3824 C C . LEU B 1 251 ? 19.016 16.031 27.109 1 50.97 251 LEU B C 1
ATOM 3826 O O . LEU B 1 251 ? 17.969 15.617 27.594 1 50.97 251 LEU B O 1
ATOM 3830 N N . GLY B 1 252 ? 19.906 16.703 27.859 1 47.06 252 GLY B N 1
ATOM 3831 C CA . GLY B 1 252 ? 19.828 16.812 29.297 1 47.06 252 GLY B CA 1
ATOM 3832 C C . GLY B 1 252 ? 19.906 15.477 30.016 1 47.06 252 GLY B C 1
ATOM 3833 O O . GLY B 1 252 ? 19.25 15.281 31.047 1 47.06 252 GLY B O 1
ATOM 3834 N N . GLY B 1 253 ? 20.766 14.508 29.75 1 43.22 253 GLY B N 1
ATOM 3835 C CA . GLY B 1 253 ? 20.984 13.289 30.5 1 43.22 253 GLY B CA 1
ATOM 3836 C C . GLY B 1 253 ? 20 12.188 30.172 1 43.22 253 GLY B C 1
ATOM 3837 O O . GLY B 1 253 ? 19.672 11.352 31.016 1 43.22 253 GLY B O 1
ATOM 3838 N N . LEU B 1 254 ? 19.203 12.32 29.203 1 38.78 254 LEU B N 1
ATOM 3839 C CA . LEU B 1 254 ? 18.25 11.258 28.891 1 38.78 254 LEU B CA 1
ATOM 3840 C C . LEU B 1 254 ? 18.953 9.984 28.469 1 38.78 254 LEU B C 1
ATOM 3842 O O . LEU B 1 254 ? 18.359 9.117 27.828 1 38.78 254 LEU B O 1
ATOM 3846 N N . ASP B 1 255 ? 20.141 9.703 28.719 1 40.72 255 ASP B N 1
ATOM 3847 C CA . ASP B 1 255 ? 20.922 8.484 28.547 1 40.72 255 ASP B CA 1
ATOM 3848 C C . ASP B 1 255 ? 20.062 7.242 28.703 1 40.72 255 ASP B C 1
ATOM 3850 O O . ASP B 1 255 ? 20.266 6.242 28.016 1 40.72 255 ASP B O 1
ATOM 3854 N N . GLY B 1 256 ? 19.281 7.156 29.75 1 38.03 256 GLY B N 1
ATOM 3855 C CA . GLY B 1 256 ? 18.438 6.016 30.031 1 38.03 256 GLY B CA 1
ATOM 3856 C C . GLY B 1 256 ? 17.297 5.855 29.047 1 38.03 256 GLY B C 1
ATOM 3857 O O . GLY B 1 256 ? 16.547 4.871 29.094 1 38.03 256 GLY B O 1
ATOM 3858 N N . ILE B 1 257 ? 16.812 6.891 28.453 1 36.31 257 ILE B N 1
ATOM 3859 C CA . ILE B 1 257 ? 15.594 6.781 27.672 1 36.31 257 ILE B CA 1
ATOM 3860 C C . ILE B 1 257 ? 15.945 6.504 26.203 1 36.31 257 ILE B C 1
ATOM 3862 O O . ILE B 1 257 ? 15.094 6.062 25.438 1 36.31 257 ILE B O 1
ATOM 3866 N N . LEU B 1 258 ? 17.016 6.988 25.719 1 32.72 258 LEU B N 1
ATOM 3867 C CA . LEU B 1 258 ? 17.281 6.73 24.297 1 32.72 258 LEU B CA 1
ATOM 3868 C C . LEU B 1 258 ? 17.797 5.309 24.094 1 32.72 258 LEU B C 1
ATOM 3870 O O . LEU B 1 258 ? 18.812 4.918 24.688 1 32.72 258 LEU B O 1
ATOM 3874 N N . VAL B 1 259 ? 17.016 4.395 24.047 1 29.72 259 VAL B N 1
ATOM 3875 C CA . VAL B 1 259 ? 17.375 3.021 23.703 1 29.72 259 VAL B CA 1
ATOM 3876 C C . VAL B 1 259 ? 18.188 3.004 22.422 1 29.72 259 VAL B C 1
ATOM 3878 O O . VAL B 1 259 ? 17.875 3.736 21.469 1 29.72 259 VAL B O 1
ATOM 3881 N N . ASP B 1 260 ? 19.438 2.576 22.484 1 27.45 260 ASP B N 1
ATOM 3882 C CA . ASP B 1 260 ? 20.266 2.229 21.328 1 27.45 260 ASP B CA 1
ATOM 3883 C C . ASP B 1 260 ? 19.438 1.471 20.281 1 27.45 260 ASP B C 1
ATOM 3885 O O . ASP B 1 260 ? 18.609 0.636 20.625 1 27.45 260 ASP B O 1
#

Solvent-accessible surface area (backbone atoms only — not comparable to full-atom values): 28532 Å² total; per-residue (Å²): 110,61,89,68,83,84,57,58,68,59,51,35,47,76,69,66,58,62,20,61,88,36,77,42,71,45,59,41,76,64,45,71,69,51,29,51,51,36,57,74,42,46,28,31,31,34,20,24,40,51,50,32,26,70,66,40,48,46,69,60,47,46,64,65,38,77,72,44,73,51,26,23,74,44,63,80,59,62,92,62,19,58,61,50,65,48,55,30,47,36,42,38,50,46,41,41,34,37,44,41,23,50,44,11,75,65,66,71,59,85,80,77,71,81,53,81,56,39,57,54,29,56,65,70,72,34,50,80,43,31,86,53,95,50,92,89,29,43,46,66,45,78,42,68,56,48,64,37,64,89,39,24,58,46,34,72,74,37,51,67,57,25,49,46,44,38,49,54,76,68,32,44,25,32,32,27,52,71,67,38,75,48,24,50,88,60,39,74,52,66,44,64,51,30,50,54,53,68,78,58,73,88,62,71,63,74,60,66,33,64,37,87,64,63,39,46,57,56,54,52,20,51,50,49,44,50,50,49,51,52,50,51,53,53,52,71,69,44,57,59,71,56,48,52,52,46,48,34,53,66,66,65,64,45,66,86,50,60,62,130,109,61,88,68,83,85,56,59,68,59,52,34,46,77,69,67,59,62,21,62,87,36,76,43,72,45,60,41,75,62,45,71,70,51,30,51,50,36,55,74,42,48,28,33,32,33,21,24,40,52,50,33,28,71,65,41,47,46,67,58,46,46,65,63,38,79,71,43,74,51,26,21,74,46,62,80,58,63,90,61,19,59,62,50,65,48,56,31,47,36,38,40,52,45,42,41,35,37,43,41,24,49,45,12,75,66,66,70,58,86,80,76,71,81,55,81,55,38,56,52,27,56,64,70,72,32,51,80,42,30,89,54,95,50,90,89,30,45,46,65,45,78,42,68,57,50,65,36,64,88,38,25,57,45,32,72,73,37,50,67,58,24,48,46,45,39,49,54,77,66,33,45,26,34,31,27,54,70,67,39,78,47,24,50,87,60,38,72,53,66,43,65,51,30,49,46,53,69,77,55,73,87,58,70,61,73,57,63,32,63,37,86,64,61,41,46,58,55,54,52,19,50,51,49,46,49,50,49,51,52,51,52,52,51,53,71,68,44,56,59,70,56,49,50,53,44,48,34,54,66,66,65,63,44,65,84,46,60,62,129

Nearest PDB structures (foldseek):
  5hmf-assembly1_A  TM=8.219E-01  e=6.583E-06  Paenarthrobacter aurescens
  5hme-assembly1_A  TM=8.228E-01  e=7.004E-06  Paenarthrobacter aurescens
  4lh8-assembly1_A  TM=8.204E-01  e=1.015E-05  Paenarthrobacter aurescens
  5hmd-assembly1_A  TM=8.209E-01  e=1.149E-05  Paenarthrobacter aurescens
  3lsc-assembly1_B  TM=8.071E-01  e=1.384E-05  Paenarthrobacter aurescens

Sequence (520 aa):
MPKGQSKVPEQLSACGLLGPDILLTHGSGTTPEQASLLTSFGTYIVSTPDTEIFMALGADPVAFREDLPLTCLGADCRSCGPVNMIYQMQMALASDRATQNTKTFSSGHYLGKPRAIIQAARVINMDKEIGSIAVGKLADLIIFDTSSPSLGCAAENDPLTAIVRQAGVRKVETVIVGGKVRKRDGVLQDVYLDEGSREGGFDLQQEAAVTRNGHSWKQVAEELSLSRRDIQERIGKTNRDLAKSKLLGMLGGLDGILVDMPKGQSKVPEQLSACGLLGPDILLTHGSGTTPEQASLLTSFGTYIVSTPDTEIFMALGADPVAFREDLPLTCLGADCRSCGPVNMIYQMQMALASDRATQNTKTFSSGHYLGKPRAIIQAARVINMDKEIGSIAVGKLADLIIFDTSSPSLGCAAENDPLTAIVRQAGVRKVETVIVGGKVRKRDGVLQDVYLDEGSREGGFDLQQEAAVTRNGHSWKQVAEELSLSRRDIQERIGKTNRDLAKSKLLGMLGGLDGILVD